Protein AF-0000000071316989 (afdb_homodimer)

Solvent-accessible surface area (backbone atoms only — not comparable to full-atom values): 32555 Å² total; per-residue (Å²): 113,68,68,63,46,53,50,48,48,50,51,45,51,47,48,37,53,49,38,49,49,47,34,52,49,37,48,47,49,34,47,51,48,44,46,59,64,66,37,62,69,55,69,73,68,57,60,56,33,80,68,72,58,24,30,78,71,42,51,44,68,66,79,40,80,39,48,39,74,62,43,72,78,40,44,31,20,31,57,44,52,50,65,44,45,54,93,88,44,76,54,31,30,42,41,33,52,19,81,39,95,63,36,21,27,29,49,40,36,34,18,72,29,72,67,30,43,53,67,50,47,79,70,45,77,49,64,77,44,96,52,70,78,42,88,75,22,40,35,33,28,30,47,42,42,46,60,60,24,40,37,33,29,22,40,91,42,50,30,44,30,36,36,32,67,85,79,61,45,76,34,58,35,74,49,65,90,58,38,32,39,87,49,66,40,22,24,16,47,100,88,46,70,44,71,34,30,11,42,34,29,27,31,30,77,83,45,43,36,41,35,32,23,24,64,92,51,74,42,10,32,29,40,30,32,43,41,86,52,90,55,41,42,82,53,64,71,49,80,51,86,49,49,34,49,65,20,51,48,52,31,30,54,45,61,25,39,36,30,28,31,78,76,50,62,47,33,35,28,37,29,34,38,37,31,70,87,77,69,49,71,44,71,80,46,82,36,53,39,68,42,92,46,65,48,68,50,15,54,33,34,33,58,83,77,45,30,34,29,31,19,25,62,25,25,44,34,28,30,37,61,37,60,87,115,69,69,64,46,53,52,49,48,51,51,46,51,49,49,37,53,50,40,52,52,50,36,54,51,37,48,50,52,36,49,54,51,46,49,61,66,69,41,63,69,57,70,73,66,60,59,58,32,80,70,71,57,25,34,80,70,42,53,45,67,67,79,39,80,40,48,38,74,63,43,72,78,38,45,31,20,33,56,46,53,50,66,44,43,52,93,90,44,76,53,30,30,40,41,35,53,19,79,38,96,64,34,19,25,30,48,39,36,35,19,71,29,71,68,29,43,53,67,49,46,80,70,45,77,48,62,77,46,97,53,69,79,41,88,75,21,41,34,32,31,29,47,42,43,46,60,59,24,40,36,34,30,20,40,91,41,51,29,43,30,37,37,31,67,83,79,60,45,76,34,59,35,74,50,65,89,58,36,32,37,87,50,66,40,22,22,16,47,100,88,46,72,44,72,34,31,11,43,34,30,26,31,31,78,84,44,41,35,41,37,31,22,23,66,92,50,74,40,11,32,29,41,29,34,43,40,86,51,91,54,41,42,81,52,64,70,49,79,51,86,49,49,32,50,65,20,51,48,51,30,30,54,45,62,26,39,35,30,28,30,80,74,49,63,47,34,36,28,37,29,34,39,37,31,70,87,77,68,48,71,45,72,78,47,82,37,54,37,67,42,91,46,63,49,68,50,16,53,33,34,34,58,84,76,45,31,36,29,31,20,26,61,25,27,45,34,28,31,37,60,38,59,89

InterPro domains:
  IPR003112 Olfactomedin-like domain [PF02191] (51-324)
  IPR003112 Olfactomedin-like domain [PS51132] (50-324)
  IPR003112 Olfactomedin-like domain [SM00284] (54-324)
  IPR050605 Olfactomedin-like domain-containing protein [PTHR23192] (3-323)

Secondary structure (DSSP, 8-state):
-HHHHHHHHHHHHHHHHHHHHHHHHHHHHHHHHHHHHHS---S----S-TTSS--EEEEEEEEEEE--TTTTS---EEEE--SSPPTT-TT-EEEEE--BTTTEE-EEEEESSHHHHHHT-S-EEEES-SSSS-TT-EESS--EEETTEEEEEBTTSSEEEEEETTTTEEEEEEPPTTB--SSSS-EEETTEEETT-SSEEEEETTEEEEEEEBTTTTTEEEEEEEE-SSS-EEEEEEEEEEEGGG-SEEEEETTEEEEEEEEETTEEEEEEEEETTT--EE----EEEE-SSS---EEEEETTTTEEEEEETTEEEEEEEEE-/-HHHHHHHHHHHHHHHHHHHHHHHHHHHHHHHHHHHHHS---S----S-TTSS--EEEEEEEEEEE--TTTTS---EEEE--SSPPTT-TT-EEEEE--BTTTEE-EEEEESSHHHHHHT-S-EEEES-SSSS-TT-EESS--EEETTEEEEEBTTSSEEEEEETTTTEEEEEEPPTTB--SSSS-EEETTEEETT-SSEEEEETTEEEEEEEBTTTTTEEEEEEEE-SSS-EEEEEEEEEEEGGG-SEEEEETTEEEEEEEEETTEEEEEEEEETTT--EE----EEEE-SSS---EEEEETTTTEEEEEETTEEEEEEEEE-

Radius of gyration: 31.85 Å; Cα contacts (8 Å, |Δi|>4): 1649; chains: 2; bounding box: 41×86×109 Å

Sequence (648 aa):
MTETMAELEKFDSLQVIAKEHENKIIKRDLERCNEELNSTSPTPTLSPGPCGFGRMVNVSGPKTYSLTEYGTSYPYGAWGRDANPAPGNENKYWLVVLTSSNVYGNFIRQYNSLSTIILGIEPTDTYISSSNPTTNTIQGSNMVMYANALYYNCYDTYSVCQFNLTTQSVSTVDLPSDTGYDDKFPFRHLDTTYSYTDMDFATDESGVYVIYATTSNFGNVVISKIETSNPPVLGQTWSTSLHKATATNTFMVCGVLFATRYLDKKTEQIFYSYDTKTNIERYDLKLNITKRQTNIEFLNYDPRDHLLYVYSDAYIVTYELVFQMTETMAELEKFDSLQVIAKEHENKIIKRDLERCNEELNSTSPTPTLSPGPCGFGRMVNVSGPKTYSLTEYGTSYPYGAWGRDANPAPGNENKYWLVVLTSSNVYGNFIRQYNSLSTIILGIEPTDTYISSSNPTTNTIQGSNMVMYANALYYNCYDTYSVCQFNLTTQSVSTVDLPSDTGYDDKFPFRHLDTTYSYTDMDFATDESGVYVIYATTSNFGNVVISKIETSNPPVLGQTWSTSLHKATATNTFMVCGVLFATRYLDKKTEQIFYSYDTKTNIERYDLKLNITKRQTNIEFLNYDPRDHLLYVYSDAYIVTYELVFQ

Nearest PDB structures (foldseek):
  7skg-assembly1_A  TM=9.067E-01  e=1.122E-22  Homo sapiens
  6ou1-assembly2_B  TM=9.051E-01  e=1.386E-22  Homo sapiens
  7sjv-assembly1_A  TM=9.031E-01  e=1.805E-22  Homo sapiens
  7sib-assembly1_A  TM=9.032E-01  e=2.230E-22  Homo sapiens
  7ske-assembly1_A  TM=9.034E-01  e=2.613E-22  Homo sapiens

Organism: Cyprinus carpio (NCBI:txid7962)

Foldseek 3Di:
DVVVVVVVVVVVVVVVVVVVVVVVVVVVVVVVVVCCVPVPCPVVQPPQFLPNLGDFDAWDDFPDKAFFPCRLLFQAAFKDAALAEDPPQRAKMKIWGANPPSFWTFKIKMDSHPVCRRHVPDIDIAGLDPDIPDFQTATFHAWHHYHQWIWHDTPPAQWIWIAHRVVSDIAIDHDPRQWDFQQPQAAAAPVDGLGGPQWHWAAEPVGIKIWHAGVVLVQFIKIWDWDVDVVIDTDDIATDPHRRNQFQDWYDYSQKIWTWHADFQFKIFTQKIAHNVVRDIGRHGGYIDGDPGRHF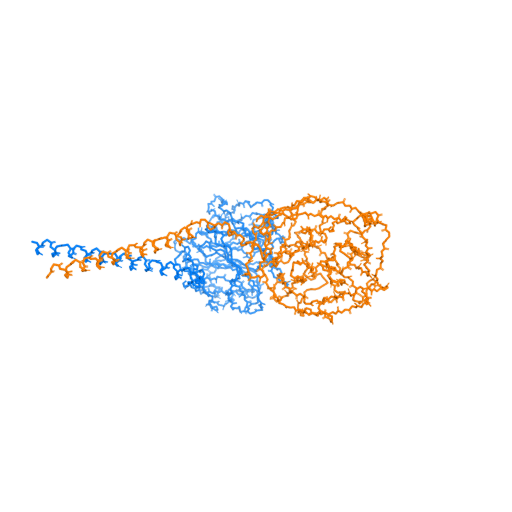RYWYARHVQQWIWTRGSSITTIIHTHHD/DVVVVVVVVVVVVVVVVVVVVVVVVVVVVVVVVVCCVPVPCPVVQPPQFLPNQGDFDAWDDFPDKAFFPCRLLFQAAFKDAALAEDPPQRAKMKIWGANPPSFWTFKIKMDSHPVCRRHVHDIDIAGLDPDIPDFQTATFHAWHHYHQWIWHDTPPAQWIWIAHRVVSDIAIDHDPRQWDFQQPQAAAAPVDGLGGPQWHWAAEPVGIKIWHAGVVLVQFIKIWDWQVDVVIDTDDIATDPHRRNQFQDWYDYSQKIWTWHADFQFKIFTQKIAHNVVRDIGRHGGYIDGDPGRHFRYWYARHVQQWIWTRGSSITTIIHTHHD

Structure (mmCIF, N/CA/C/O backbone):
data_AF-0000000071316989-model_v1
#
loop_
_entity.id
_entity.type
_entity.pdbx_description
1 polymer Olfactomedin-4-like
#
loop_
_atom_site.group_PDB
_atom_site.id
_atom_site.type_symbol
_atom_site.label_atom_id
_atom_site.label_alt_id
_atom_site.label_comp_id
_atom_site.label_asym_id
_atom_site.label_entity_id
_atom_site.label_seq_id
_atom_site.pdbx_PDB_ins_code
_atom_site.Cartn_x
_atom_site.Cartn_y
_atom_site.Cartn_z
_atom_site.occupancy
_atom_site.B_iso_or_equiv
_atom_site.auth_seq_id
_atom_site.auth_comp_id
_atom_site.auth_asym_id
_atom_site.auth_atom_id
_atom_site.pdbx_PDB_model_num
ATOM 1 N N . MET A 1 1 ? -7.695 41.5 -75.375 1 32.16 1 MET A N 1
ATOM 2 C CA . MET A 1 1 ? -7.25 40.156 -75.062 1 32.16 1 MET A CA 1
ATOM 3 C C . MET A 1 1 ? -6.137 40.188 -74 1 32.16 1 MET A C 1
ATOM 5 O O . MET A 1 1 ? -6.07 39.312 -73.125 1 32.16 1 MET A O 1
ATOM 9 N N . THR A 1 2 ? -5.293 41.281 -74.062 1 44.53 2 THR A N 1
ATOM 10 C CA . THR A 1 2 ? -4.117 41.375 -73.25 1 44.53 2 THR A CA 1
ATOM 11 C C . THR A 1 2 ? -4.512 41.812 -71.812 1 44.53 2 THR A C 1
ATOM 13 O O . THR A 1 2 ? -3.922 41.344 -70.812 1 44.53 2 THR A O 1
ATOM 16 N N . GLU A 1 3 ? -5.531 42.625 -71.688 1 46.16 3 GLU A N 1
ATOM 17 C CA . GLU A 1 3 ? -5.91 43.156 -70.375 1 46.16 3 GLU A CA 1
ATOM 18 C C . GLU A 1 3 ? -6.633 42.094 -69.562 1 46.16 3 GLU A C 1
ATOM 20 O O . GLU A 1 3 ? -6.445 42.031 -68.312 1 46.16 3 GLU A O 1
ATOM 25 N N . THR A 1 4 ? -7.387 41.25 -70.312 1 45.66 4 THR A N 1
ATOM 26 C CA . THR A 1 4 ? -8.125 40.188 -69.625 1 45.66 4 THR A CA 1
ATOM 27 C C . THR A 1 4 ? -7.184 39.094 -69.188 1 45.66 4 THR A C 1
ATOM 29 O O . THR A 1 4 ? -7.422 38.438 -68.125 1 45.66 4 THR A O 1
ATOM 32 N N . MET A 1 5 ? -6.062 39.031 -69.875 1 39.81 5 MET A N 1
ATOM 33 C CA . MET A 1 5 ? -5.102 38 -69.5 1 39.81 5 MET A CA 1
ATOM 34 C C . MET A 1 5 ? -4.32 38.375 -68.25 1 39.81 5 MET A C 1
ATOM 36 O O . MET A 1 5 ? -4.035 37.531 -67.438 1 39.81 5 MET A O 1
ATOM 40 N N . ALA A 1 6 ? -4.035 39.656 -68.188 1 49.09 6 ALA A N 1
ATOM 41 C CA . ALA A 1 6 ? -3.256 40.125 -67.062 1 49.09 6 ALA A CA 1
ATOM 42 C C . ALA A 1 6 ? -4.059 40 -65.75 1 49.09 6 ALA A C 1
ATOM 44 O O . ALA A 1 6 ? -3.506 39.656 -64.688 1 49.09 6 ALA A O 1
ATOM 45 N N . GLU A 1 7 ? -5.316 40.125 -65.875 1 44.25 7 GLU A N 1
ATOM 46 C CA . GLU A 1 7 ? -6.168 40.062 -64.75 1 44.25 7 GLU A CA 1
ATOM 47 C C . GLU A 1 7 ? -6.355 38.625 -64.25 1 44.25 7 GLU A C 1
ATOM 49 O O . GLU A 1 7 ? -6.402 38.344 -63.062 1 44.25 7 GLU A O 1
ATOM 54 N N . LEU A 1 8 ? -6.281 37.719 -65.25 1 46.97 8 LEU A N 1
ATOM 55 C CA . LEU A 1 8 ? -6.441 36.281 -64.938 1 46.97 8 LEU A CA 1
ATOM 56 C C . LEU A 1 8 ? -5.156 35.719 -64.312 1 46.97 8 LEU A C 1
ATOM 58 O O . LEU A 1 8 ? -5.207 34.938 -63.375 1 46.97 8 LEU A O 1
ATOM 62 N N . GLU A 1 9 ? -4.105 36.281 -64.812 1 48.28 9 GLU A N 1
ATOM 63 C CA . GLU A 1 9 ? -2.826 35.875 -64.25 1 48.28 9 GLU A CA 1
ATOM 64 C C . GLU A 1 9 ? -2.662 36.375 -62.844 1 48.28 9 GLU A C 1
ATOM 66 O O . GLU A 1 9 ? -2.152 35.656 -61.969 1 48.28 9 GLU A O 1
ATOM 71 N N . LYS A 1 10 ? -3.176 37.562 -62.656 1 50.41 10 LYS A N 1
ATOM 72 C CA . LYS A 1 10 ? -3.088 38.125 -61.312 1 50.41 10 LYS A CA 1
ATOM 73 C C . LYS A 1 10 ? -4 37.375 -60.344 1 50.41 10 LYS A C 1
ATOM 75 O O . LYS A 1 10 ? -3.623 37.125 -59.219 1 50.41 10 LYS A O 1
ATOM 80 N N . PHE A 1 11 ? -5.148 36.969 -60.969 1 50 11 PHE A N 1
ATOM 81 C CA . PHE A 1 11 ? -6.098 36.25 -60.125 1 50 11 PHE A CA 1
ATOM 82 C C . PHE A 1 11 ? -5.59 34.844 -59.781 1 50 11 PHE A C 1
ATOM 84 O O . PHE A 1 11 ? -5.688 34.406 -58.625 1 50 11 PHE A O 1
ATOM 91 N N . ASP A 1 12 ? -4.895 34.375 -60.75 1 49.62 12 ASP A N 1
ATOM 92 C CA . ASP A 1 12 ? -4.371 33.031 -60.531 1 49.62 12 ASP A CA 1
ATOM 93 C C . ASP A 1 12 ? -3.154 33.062 -59.625 1 49.62 12 ASP A C 1
ATOM 95 O O . ASP A 1 12 ? -3.008 32.188 -58.75 1 49.62 12 ASP A O 1
ATOM 99 N N . SER A 1 13 ? -2.373 34.031 -59.875 1 55.34 13 SER A N 1
ATOM 100 C CA . SER A 1 13 ? -1.215 34.156 -59 1 55.34 13 SER A CA 1
ATOM 101 C C . SER A 1 13 ? -1.639 34.438 -57.562 1 55.34 13 SER A C 1
ATOM 103 O O . SER A 1 13 ? -1.05 33.906 -56.594 1 55.34 13 SER A O 1
ATOM 105 N N . LEU A 1 14 ? -2.754 35.094 -57.438 1 55.84 14 LEU A N 1
ATOM 106 C CA . LEU A 1 14 ? -3.252 35.406 -56.125 1 55.84 14 LEU A CA 1
ATOM 107 C C . LEU A 1 14 ? -3.861 34.188 -55.438 1 55.84 14 LEU A C 1
ATOM 109 O O . LEU A 1 14 ? -3.699 34 -54.25 1 55.84 14 LEU A O 1
ATOM 113 N N . GLN A 1 15 ? -4.398 33.375 -56.344 1 57.72 15 GLN A N 1
ATOM 114 C CA . GLN A 1 15 ? -4.977 32.156 -55.75 1 57.72 15 GLN A CA 1
ATOM 115 C C . GLN A 1 15 ? -3.887 31.188 -55.344 1 57.72 15 GLN A C 1
ATOM 117 O O . GLN A 1 15 ? -4 30.531 -54.312 1 57.72 15 GLN A O 1
ATOM 122 N N . VAL A 1 16 ? -2.889 31.125 -56.156 1 60.06 16 VAL A N 1
ATOM 123 C CA . VAL A 1 16 ? -1.762 30.266 -55.812 1 60.06 16 VAL A CA 1
ATOM 124 C C . VAL A 1 16 ? -1.106 30.781 -54.531 1 60.06 16 VAL A C 1
ATOM 126 O O . VAL A 1 16 ? -0.785 29.984 -53.625 1 60.06 16 VAL A O 1
ATOM 129 N N . ILE A 1 17 ? -0.903 32.094 -54.5 1 57.59 17 ILE A N 1
ATOM 130 C CA . ILE A 1 17 ? -0.285 32.688 -53.312 1 57.59 17 ILE A CA 1
ATOM 131 C C . ILE A 1 17 ? -1.188 32.469 -52.094 1 57.59 17 ILE A C 1
ATOM 133 O O . ILE A 1 17 ? -0.71 32.094 -51 1 57.59 17 ILE A O 1
ATOM 137 N N . ALA A 1 18 ? -2.463 32.531 -52.281 1 63.09 18 ALA A N 1
ATOM 138 C CA . ALA A 1 18 ? -3.385 32.312 -51.188 1 63.09 18 ALA A CA 1
ATOM 139 C C . ALA A 1 18 ? -3.377 30.859 -50.75 1 63.09 18 ALA A C 1
ATOM 141 O O . ALA A 1 18 ? -3.389 30.547 -49.562 1 63.09 18 ALA A O 1
ATOM 142 N N . LYS A 1 19 ? -3.24 29.953 -51.719 1 62.59 19 LYS A N 1
ATOM 143 C CA . LYS A 1 19 ? -3.225 28.531 -51.406 1 62.59 19 LYS A CA 1
ATOM 144 C C . LYS A 1 19 ? -1.879 28.125 -50.812 1 62.59 19 LYS A C 1
ATOM 146 O O . LYS A 1 19 ? -1.817 27.266 -49.906 1 62.59 19 LYS A O 1
ATOM 151 N N . GLU A 1 20 ? -0.876 28.734 -51.344 1 65 20 GLU A N 1
ATOM 152 C CA . GLU A 1 20 ? 0.423 28.531 -50.688 1 65 20 GLU A CA 1
ATOM 153 C C . GLU A 1 20 ? 0.423 29.047 -49.25 1 65 20 GLU A C 1
ATOM 155 O O . GLU A 1 20 ? 1.002 28.406 -48.375 1 65 20 GLU A O 1
ATOM 160 N N . HIS A 1 21 ? -0.263 30.125 -49.031 1 64.81 21 HIS A N 1
ATOM 161 C CA . HIS A 1 21 ? -0.383 30.641 -47.656 1 64.81 21 HIS A CA 1
ATOM 162 C C . HIS A 1 21 ? -1.216 29.703 -46.812 1 64.81 21 HIS A C 1
ATOM 164 O O . HIS A 1 21 ? -0.865 29.438 -45.656 1 64.81 21 HIS A O 1
ATOM 170 N N . GLU A 1 22 ? -2.281 29.219 -47.438 1 66.25 22 GLU A N 1
ATOM 171 C CA . GLU A 1 22 ? -3.078 28.219 -46.719 1 66.25 22 GLU A CA 1
ATOM 172 C C . GLU A 1 22 ? -2.262 26.969 -46.406 1 66.25 22 GLU A C 1
ATOM 174 O O . GLU A 1 22 ? -2.344 26.422 -45.312 1 66.25 22 GLU A O 1
ATOM 179 N N . ASN A 1 23 ? -1.574 26.5 -47.375 1 63.78 23 ASN A N 1
ATOM 180 C CA . ASN A 1 23 ? -0.714 25.344 -47.156 1 63.78 23 ASN A CA 1
ATOM 181 C C . ASN A 1 23 ? 0.331 25.594 -46.094 1 63.78 23 ASN A C 1
ATOM 183 O O . ASN A 1 23 ? 0.633 24.703 -45.281 1 63.78 23 ASN A O 1
ATOM 187 N N . LYS A 1 24 ? 0.972 26.703 -46.156 1 65.12 24 LYS A N 1
ATOM 188 C CA . LYS A 1 24 ? 1.943 27.016 -45.125 1 65.12 24 LYS A CA 1
ATOM 189 C C . LYS A 1 24 ? 1.283 27.031 -43.75 1 65.12 24 LYS A C 1
ATOM 191 O O . LYS A 1 24 ? 1.865 26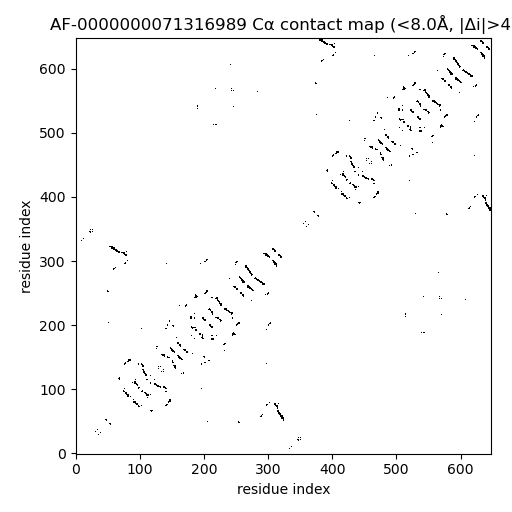.562 -42.75 1 65.12 24 LYS A O 1
ATOM 196 N N . ILE A 1 25 ? -0.005 27.547 -43.688 1 65.75 25 ILE A N 1
ATOM 197 C CA . ILE A 1 25 ? -0.715 27.547 -42.438 1 65.75 25 ILE A CA 1
ATOM 198 C C . ILE A 1 25 ? -1.047 26.125 -42 1 65.75 25 ILE A C 1
ATOM 200 O O . ILE A 1 25 ? -0.832 25.734 -40.844 1 65.75 25 ILE A O 1
ATOM 204 N N . ILE A 1 26 ? -1.51 25.375 -43 1 65.62 26 ILE A N 1
ATOM 205 C CA . ILE A 1 26 ? -1.88 24.016 -42.656 1 65.62 26 ILE A CA 1
ATOM 206 C C . ILE A 1 26 ? -0.624 23.203 -42.312 1 65.62 26 ILE A C 1
ATOM 208 O O . ILE A 1 26 ? -0.621 22.391 -41.406 1 65.62 26 ILE A O 1
ATOM 212 N N . LYS A 1 27 ? 0.429 23.359 -43 1 68.38 27 LYS A N 1
ATOM 213 C CA . LYS A 1 27 ? 1.679 22.688 -42.656 1 68.38 27 LYS A CA 1
ATOM 214 C C . LYS A 1 27 ? 2.193 23.109 -41.281 1 68.38 27 LYS A C 1
ATOM 216 O O . LYS A 1 27 ? 2.709 22.297 -40.531 1 68.38 27 LYS A O 1
ATOM 221 N N . ARG A 1 28 ? 2.154 24.359 -41 1 65.44 28 ARG A N 1
ATOM 222 C CA . ARG A 1 28 ? 2.512 24.797 -39.656 1 65.44 28 ARG A CA 1
ATOM 223 C C . ARG A 1 28 ? 1.589 24.172 -38.625 1 65.44 28 ARG A C 1
ATOM 225 O O . ARG A 1 28 ? 2.043 23.75 -37.562 1 65.44 28 ARG A O 1
ATOM 232 N N . ASP A 1 29 ? 0.335 24.188 -38.938 1 65.31 29 ASP A N 1
ATOM 233 C CA . ASP A 1 29 ? -0.595 23.531 -38.031 1 65.31 29 ASP A CA 1
ATOM 234 C C . ASP A 1 29 ? -0.314 22.047 -37.938 1 65.31 29 ASP A C 1
ATOM 236 O O . ASP A 1 29 ? -0.426 21.453 -36.844 1 65.31 29 ASP A O 1
ATOM 240 N N . LEU A 1 30 ? -0.037 21.469 -39 1 63.06 30 LEU A N 1
ATOM 241 C CA . LEU A 1 30 ? 0.366 20.062 -38.969 1 63.06 30 LEU A CA 1
ATOM 242 C C . LEU A 1 30 ? 1.695 19.891 -38.25 1 63.06 30 LEU A C 1
ATOM 244 O O . LEU A 1 30 ? 1.868 18.953 -37.469 1 63.06 30 LEU A O 1
ATOM 248 N N . GLU A 1 31 ? 2.756 20.641 -38.562 1 63.62 31 GLU A N 1
ATOM 249 C CA . GLU A 1 31 ? 3.988 20.594 -37.781 1 63.62 31 GLU A CA 1
ATOM 250 C C . GLU A 1 31 ? 3.715 20.828 -36.312 1 63.62 31 GLU A C 1
ATOM 252 O O . GLU A 1 31 ? 4.281 20.156 -35.438 1 63.62 31 GLU A O 1
ATOM 257 N N . ARG A 1 32 ? 2.924 21.859 -36.062 1 58.97 32 ARG A N 1
ATOM 258 C CA . ARG A 1 32 ? 2.531 22.047 -34.656 1 58.97 32 ARG A CA 1
ATOM 259 C C . ARG A 1 32 ? 1.791 20.828 -34.125 1 58.97 32 ARG A C 1
ATOM 261 O O . ARG A 1 32 ? 2.023 20.406 -33 1 58.97 32 ARG A O 1
ATOM 268 N N . CYS A 1 33 ? 0.896 20.328 -34.844 1 56.12 33 CYS A N 1
ATOM 269 C CA . CYS A 1 33 ? 0.221 19.094 -34.469 1 56.12 33 CYS A CA 1
ATOM 270 C C . CYS A 1 33 ? 1.212 17.938 -34.375 1 56.12 33 CYS A C 1
ATOM 272 O O . CYS A 1 33 ? 1.169 17.156 -33.406 1 56.12 33 CYS A O 1
ATOM 274 N N . ASN A 1 34 ? 2.082 17.672 -35.344 1 55.44 34 ASN A N 1
ATOM 275 C CA . ASN A 1 34 ? 3.117 16.656 -35.281 1 55.44 34 ASN A CA 1
ATOM 276 C C . ASN A 1 34 ? 4.094 16.938 -34.125 1 55.44 34 ASN A C 1
ATOM 278 O O . ASN A 1 34 ? 4.574 16 -33.469 1 55.44 34 ASN A O 1
ATOM 282 N N . GLU A 1 35 ? 4.82 18.094 -34.094 1 50.41 35 GLU A N 1
ATOM 283 C CA . GLU A 1 35 ? 5.617 18.422 -32.938 1 50.41 35 GLU A CA 1
ATOM 284 C C . GLU A 1 35 ? 4.832 18.172 -31.641 1 50.41 35 GLU A C 1
ATOM 286 O O . GLU A 1 35 ? 5.402 17.719 -30.641 1 50.41 35 GLU A O 1
ATOM 291 N N . GLU A 1 36 ? 3.697 18.594 -31.625 1 46.84 36 GLU A N 1
ATOM 292 C CA . GLU A 1 36 ? 2.867 18.25 -30.469 1 46.84 36 GLU A CA 1
ATOM 293 C C . GLU A 1 36 ? 2.717 16.734 -30.344 1 46.84 36 GLU A C 1
ATOM 295 O O . GLU A 1 36 ? 2.678 16.203 -29.219 1 46.84 36 GLU A O 1
ATOM 300 N N . LEU A 1 37 ? 2.402 16.016 -31.328 1 43.56 37 LEU A N 1
ATOM 301 C CA . LEU A 1 37 ? 2.355 14.555 -31.328 1 43.56 37 LEU A CA 1
ATOM 302 C C . LEU A 1 37 ? 3.729 13.969 -31.016 1 43.56 37 LEU A C 1
ATOM 304 O O . LEU A 1 37 ? 3.832 12.938 -30.344 1 43.56 37 LEU A O 1
ATOM 308 N N . ASN A 1 38 ? 4.844 14.055 -31.719 1 41.06 38 ASN A N 1
ATOM 309 C CA . ASN A 1 38 ? 6.211 13.609 -31.484 1 41.06 38 ASN A CA 1
ATOM 310 C C . ASN A 1 38 ? 6.859 14.391 -30.344 1 41.06 38 ASN A C 1
ATOM 312 O O . ASN A 1 38 ? 8.008 14.125 -29.969 1 41.06 38 ASN A O 1
ATOM 316 N N . SER A 1 39 ? 6.668 15.656 -30.25 1 33.81 39 SER A N 1
ATOM 317 C CA . SER A 1 39 ? 7.172 16.234 -29.016 1 33.81 39 SER A CA 1
ATOM 318 C C . SER A 1 39 ? 6.949 15.305 -27.828 1 33.81 39 SER A C 1
ATOM 320 O O . SER A 1 39 ? 5.902 14.656 -27.734 1 33.81 39 SER A O 1
ATOM 322 N N . THR A 1 40 ? 8.102 14.547 -27.547 1 33.28 40 THR A N 1
ATOM 323 C CA . THR A 1 40 ? 8.289 13.891 -26.25 1 33.28 40 THR A CA 1
ATOM 324 C C . THR A 1 40 ? 7.297 14.438 -25.219 1 33.28 40 THR A C 1
ATOM 326 O O . THR A 1 40 ? 7.191 15.648 -25.031 1 33.28 40 THR A O 1
ATOM 329 N N . SER A 1 41 ? 6.172 13.711 -25.234 1 32.47 41 SER A N 1
ATOM 330 C CA . SER A 1 41 ? 5.203 14.32 -24.328 1 32.47 41 SER A CA 1
ATOM 331 C C . SER A 1 41 ? 5.891 15.164 -23.266 1 32.47 41 SER A C 1
ATOM 333 O O . SER A 1 41 ? 6.766 14.672 -22.547 1 32.47 41 SER A O 1
ATOM 335 N N . PRO A 1 42 ? 6.273 16.422 -23.625 1 31.5 42 PRO A N 1
ATOM 336 C CA . PRO A 1 42 ? 6.902 17 -22.422 1 31.5 42 PRO A CA 1
ATOM 337 C C . PRO A 1 42 ? 6.422 16.344 -21.125 1 31.5 42 PRO A C 1
ATOM 339 O O . PRO A 1 42 ? 5.363 15.719 -21.109 1 31.5 42 PRO A O 1
ATOM 342 N N . THR A 1 43 ? 7.414 15.961 -20.281 1 32.47 43 THR A N 1
ATOM 343 C CA . THR A 1 43 ? 6.883 15.719 -18.938 1 32.47 43 THR A CA 1
ATOM 344 C C . THR A 1 43 ? 5.516 16.375 -18.781 1 32.47 43 THR A C 1
ATOM 346 O O . THR A 1 43 ? 5.344 17.547 -19.094 1 32.47 43 THR A O 1
ATOM 349 N N . PRO A 1 44 ? 4.383 15.578 -19.109 1 33.72 44 PRO A N 1
ATOM 350 C CA . PRO A 1 44 ? 3.158 16.359 -18.922 1 33.72 44 PRO A CA 1
ATOM 351 C C . PRO A 1 44 ? 3.41 17.688 -18.219 1 33.72 44 PRO A C 1
ATOM 353 O O . PRO A 1 44 ? 4.035 17.719 -17.156 1 33.72 44 PRO A O 1
ATOM 356 N N . THR A 1 45 ? 3.939 18.578 -19 1 33.97 45 THR A N 1
ATOM 357 C CA . THR A 1 45 ? 3.881 19.875 -18.344 1 33.97 45 THR A CA 1
ATOM 358 C C . THR A 1 45 ? 2.674 19.953 -17.406 1 33.97 45 THR A C 1
ATOM 360 O O . THR A 1 45 ? 1.538 19.75 -17.844 1 33.97 45 THR A O 1
ATOM 363 N N . LEU A 1 46 ? 2.881 19.438 -16.266 1 36.72 46 LEU A N 1
ATOM 364 C CA . LEU A 1 46 ? 1.898 19.688 -15.219 1 36.72 46 LEU A CA 1
ATOM 365 C C . LEU A 1 46 ? 1.152 21 -15.484 1 36.72 46 LEU A C 1
ATOM 367 O O . LEU A 1 46 ? 1.77 22.016 -15.781 1 36.72 46 LEU A O 1
ATOM 371 N N . SER A 1 47 ? 0.05 20.984 -16.359 1 40.16 47 SER A N 1
ATOM 372 C CA . SER A 1 47 ? -0.787 22.188 -16.359 1 40.16 47 SER A CA 1
ATOM 373 C C . SER A 1 47 ? -0.428 23.109 -15.188 1 40.16 47 SER A C 1
ATOM 375 O O . SER A 1 47 ? 0.042 22.641 -14.148 1 40.16 47 SER A O 1
ATOM 377 N N . PRO A 1 48 ? -0.098 24.359 -15.547 1 44.16 48 PRO A N 1
ATOM 378 C CA . PRO A 1 48 ? 0.069 25.203 -14.367 1 44.16 48 PRO A CA 1
ATOM 379 C C . PRO A 1 48 ? -0.829 24.781 -13.203 1 44.16 48 PRO A C 1
ATOM 381 O O . PRO A 1 48 ? -1.907 24.234 -13.422 1 44.16 48 PRO A O 1
ATOM 384 N N . GLY A 1 49 ? -0.276 24.266 -12.336 1 49.78 49 GLY A N 1
ATOM 385 C CA . GLY A 1 49 ? -1.069 23.938 -11.164 1 49.78 49 GLY A CA 1
ATOM 386 C C . GLY A 1 49 ? -2.25 24.875 -10.953 1 49.78 49 GLY A C 1
ATOM 387 O O . GLY A 1 49 ? -2.324 25.938 -11.57 1 49.78 49 GLY A O 1
ATOM 388 N N . PRO A 1 50 ? -3.342 24.438 -10.492 1 56.28 50 PRO A N 1
ATOM 389 C CA . PRO A 1 50 ? -4.602 25.156 -10.289 1 56.28 50 PRO A CA 1
ATOM 390 C C . PRO A 1 50 ? -4.398 26.594 -9.789 1 56.28 50 PRO A C 1
ATOM 392 O O . PRO A 1 50 ? -5.246 27.453 -10.023 1 56.28 50 PRO A O 1
ATOM 395 N N . CYS A 1 51 ? -3.24 26.922 -9.203 1 73.94 51 CYS A N 1
ATOM 396 C CA . CYS A 1 51 ? -3.146 28.234 -8.57 1 73.94 51 CYS A CA 1
ATOM 397 C C . CYS A 1 51 ? -2.055 29.078 -9.227 1 73.94 51 CYS A C 1
ATOM 399 O O . CYS A 1 51 ? -1.666 30.125 -8.688 1 73.94 51 CYS A O 1
ATOM 401 N N . GLY A 1 52 ? -1.676 28.828 -10.43 1 73.56 52 GLY A N 1
ATOM 402 C CA . GLY A 1 52 ? -0.819 29.703 -11.211 1 73.56 52 GLY A CA 1
ATOM 403 C C . GLY A 1 52 ? 0.646 29.609 -10.828 1 73.56 52 GLY A C 1
ATOM 404 O O . GLY A 1 52 ? 1.479 30.359 -11.336 1 73.56 52 GLY A O 1
ATOM 405 N N . PHE A 1 53 ? 1.006 28.828 -9.891 1 80.62 53 PHE A N 1
ATOM 406 C CA . PHE A 1 53 ? 2.395 28.734 -9.461 1 80.62 53 PHE A CA 1
ATOM 407 C C . PHE A 1 53 ? 3.184 27.812 -10.375 1 80.62 53 PHE A C 1
ATOM 409 O O . PHE A 1 53 ? 4.414 27.812 -10.352 1 80.62 53 PHE A O 1
ATOM 416 N N . GLY A 1 54 ? 2.473 27.062 -11.164 1 82.94 54 GLY A N 1
ATOM 417 C CA . GLY A 1 54 ? 3.15 26.031 -11.93 1 82.94 54 GLY A CA 1
ATOM 418 C C . GLY A 1 54 ? 3.277 24.719 -11.18 1 82.94 54 GLY A C 1
ATOM 419 O O . GLY A 1 54 ? 2.447 24.406 -10.32 1 82.94 54 GLY A O 1
ATOM 420 N N . ARG A 1 55 ? 4.238 23.953 -11.633 1 86.5 55 ARG A N 1
ATOM 421 C CA . ARG A 1 55 ? 4.457 22.641 -11.039 1 86.5 55 ARG A CA 1
ATOM 422 C C . ARG A 1 55 ? 5.52 22.703 -9.945 1 86.5 55 ARG A C 1
ATOM 424 O O . ARG A 1 55 ? 6.535 23.391 -10.102 1 86.5 55 ARG A O 1
ATOM 431 N N . MET A 1 56 ? 5.195 22.047 -8.875 1 91.12 56 MET A N 1
ATOM 432 C CA . MET A 1 56 ? 6.219 21.906 -7.84 1 91.12 56 MET A CA 1
ATOM 433 C C . MET A 1 56 ? 7.41 21.109 -8.359 1 91.12 56 MET A C 1
ATOM 435 O O . MET A 1 56 ? 7.25 19.984 -8.828 1 91.12 56 MET A O 1
ATOM 439 N N . VAL A 1 57 ? 8.617 21.641 -8.266 1 91.38 57 VAL A N 1
ATOM 440 C CA . VAL A 1 57 ? 9.742 20.969 -8.906 1 91.38 57 VAL A CA 1
ATOM 441 C C . VAL A 1 57 ? 10.812 20.641 -7.867 1 91.38 57 VAL A C 1
ATOM 443 O O . VAL A 1 57 ? 11.703 19.844 -8.117 1 91.38 57 VAL A O 1
ATOM 446 N N . ASN A 1 58 ? 10.664 21.359 -6.727 1 94 58 ASN A N 1
ATOM 447 C CA . ASN A 1 58 ? 11.711 21.125 -5.73 1 94 58 ASN A CA 1
ATOM 448 C C . ASN A 1 58 ? 11.273 21.594 -4.344 1 94 58 ASN A C 1
ATOM 450 O O . ASN A 1 58 ? 10.297 22.328 -4.211 1 94 58 ASN A O 1
ATOM 454 N N . VAL A 1 59 ? 11.938 21.094 -3.404 1 97.12 59 VAL A N 1
ATOM 455 C CA . VAL A 1 59 ? 11.828 21.547 -2.02 1 97.12 59 VAL A CA 1
ATOM 456 C C . VAL A 1 59 ? 13.188 22.016 -1.517 1 97.12 59 VAL A C 1
ATOM 458 O O . VAL A 1 59 ? 14.156 21.25 -1.525 1 97.12 59 VAL A O 1
ATOM 461 N N . SER A 1 60 ? 13.258 23.25 -1.135 1 95.81 60 SER A N 1
ATOM 462 C CA . SER A 1 60 ? 14.523 23.812 -0.679 1 95.81 60 SER A CA 1
ATOM 463 C C . SER A 1 60 ? 14.492 24.109 0.818 1 95.81 60 SER A C 1
ATOM 465 O O . SER A 1 60 ? 13.461 24.516 1.354 1 95.81 60 SER A O 1
ATOM 467 N N . GLY A 1 61 ? 15.75 23.969 1.429 1 93.81 61 GLY A N 1
ATOM 468 C CA . GLY A 1 61 ? 15.82 24.281 2.846 1 93.81 61 GLY A CA 1
ATOM 469 C C . GLY A 1 61 ? 16.688 23.328 3.629 1 93.81 61 GLY A C 1
ATOM 470 O O . GLY A 1 61 ? 17.422 22.516 3.041 1 93.81 61 GLY A O 1
ATOM 471 N N . PRO A 1 62 ? 16.5 23.484 5.027 1 96.56 62 PRO A N 1
ATOM 472 C CA . PRO A 1 62 ? 15.461 24.188 5.789 1 96.56 62 PRO A CA 1
ATOM 473 C C . PRO A 1 62 ? 15.695 25.688 5.863 1 96.56 62 PRO A C 1
ATOM 475 O O . PRO A 1 62 ? 16.844 26.141 5.855 1 96.56 62 PRO A O 1
ATOM 478 N N . LYS A 1 63 ? 14.602 26.469 5.91 1 96.81 63 LYS A N 1
ATOM 479 C CA . LYS A 1 63 ? 14.633 27.906 6.137 1 96.81 63 LYS A CA 1
ATOM 480 C C . LYS A 1 63 ? 14.633 28.234 7.625 1 96.81 63 LYS A C 1
ATOM 482 O O . LYS A 1 63 ? 15.195 29.25 8.047 1 96.81 63 LYS A O 1
ATOM 487 N N . THR A 1 64 ? 13.922 27.469 8.367 1 97.19 64 THR A N 1
ATOM 488 C CA . THR A 1 64 ? 13.898 27.5 9.82 1 97.19 64 THR A CA 1
ATOM 489 C C . THR A 1 64 ? 14.242 26.141 10.406 1 97.19 64 THR A C 1
ATOM 491 O O . THR A 1 64 ? 13.828 25.109 9.883 1 97.19 64 THR A O 1
ATOM 494 N N . TYR A 1 65 ? 15.031 26.141 11.43 1 97.94 65 TYR A N 1
ATOM 495 C CA . TYR A 1 65 ? 15.414 24.938 12.18 1 97.94 65 TYR A CA 1
ATOM 496 C C . TYR A 1 65 ? 15.734 25.281 13.625 1 97.94 65 TYR A C 1
ATOM 498 O O . TYR A 1 65 ? 16.812 25.812 13.922 1 97.94 65 TYR A O 1
ATOM 506 N N . SER A 1 66 ? 14.742 24.953 14.508 1 98.31 66 SER A N 1
ATOM 507 C CA . SER A 1 66 ? 14.938 25.406 15.883 1 98.31 66 SER A CA 1
ATOM 508 C C . SER A 1 66 ? 14.156 24.531 16.859 1 98.31 66 SER A C 1
ATOM 510 O O . SER A 1 66 ? 13.109 23.984 16.516 1 98.31 66 SER A O 1
ATOM 512 N N . LEU A 1 67 ? 14.672 24.438 18 1 97.94 67 LEU A N 1
ATOM 513 C CA . LEU A 1 67 ? 13.875 23.984 19.141 1 97.94 67 LEU A CA 1
ATOM 514 C C . LEU A 1 67 ? 12.992 25.109 19.672 1 97.94 67 LEU A C 1
ATOM 516 O O . LEU A 1 67 ? 13.203 26.266 19.344 1 97.94 67 LEU A O 1
ATOM 520 N N . THR A 1 68 ? 12.055 24.75 20.375 1 96.56 68 THR A N 1
ATOM 521 C CA . THR A 1 68 ? 11.219 25.703 21.078 1 96.56 68 THR A CA 1
ATOM 522 C C . THR A 1 68 ? 11.547 25.719 22.562 1 96.56 68 THR A C 1
ATOM 524 O O . THR A 1 68 ? 12.578 25.188 22.984 1 96.56 68 THR A O 1
ATOM 527 N N . GLU A 1 69 ? 10.734 26.453 23.312 1 96.12 69 GLU A N 1
ATOM 528 C CA . GLU A 1 69 ? 10.961 26.562 24.75 1 96.12 69 GLU A CA 1
ATOM 529 C C . GLU A 1 69 ? 10.883 25.188 25.422 1 96.12 69 GLU A C 1
ATOM 531 O O . GLU A 1 69 ? 11.383 25 26.531 1 96.12 69 GLU A O 1
ATOM 536 N N . TYR A 1 70 ? 10.359 24.203 24.719 1 97.31 70 TYR A N 1
ATOM 537 C CA . TYR A 1 70 ? 10.164 22.875 25.297 1 97.31 70 TYR A CA 1
ATOM 538 C C . TYR A 1 70 ? 11.398 22 25.094 1 97.31 70 TYR A C 1
ATOM 540 O O . TYR A 1 70 ? 11.461 20.875 25.594 1 97.31 70 TYR A O 1
ATOM 548 N N . GLY A 1 71 ? 12.352 22.516 24.406 1 97.19 71 GLY A N 1
ATOM 549 C CA . GLY A 1 71 ? 13.492 21.672 24.094 1 97.19 71 GLY A CA 1
ATOM 550 C C . GLY A 1 71 ? 13.102 20.391 23.391 1 97.19 71 GLY A C 1
ATOM 551 O O . GLY A 1 71 ? 12.344 20.406 22.422 1 97.19 71 GLY A O 1
ATOM 552 N N . THR A 1 72 ? 13.625 19.297 23.875 1 97.62 72 THR A N 1
ATOM 553 C CA . THR A 1 72 ? 13.367 18 23.234 1 97.62 72 THR A CA 1
ATOM 554 C C . THR A 1 72 ? 12.352 17.203 24.031 1 97.62 72 THR A C 1
ATOM 556 O O . THR A 1 72 ? 12.219 15.984 23.828 1 97.62 72 THR A O 1
ATOM 559 N N . SER A 1 73 ? 11.641 17.797 24.922 1 97.56 73 SER A N 1
ATOM 560 C CA . SER A 1 73 ? 10.742 17.109 25.859 1 97.56 73 SER A CA 1
ATOM 561 C C . SER A 1 73 ? 9.555 16.484 25.125 1 97.56 73 SER A C 1
ATOM 563 O O . SER A 1 73 ? 9.008 15.477 25.562 1 97.56 73 SER A O 1
ATOM 565 N N . TYR A 1 74 ? 9.141 17.109 24.062 1 98.19 74 TYR A N 1
ATOM 566 C CA . TYR A 1 74 ? 7.965 16.656 23.328 1 98.19 74 TYR A CA 1
ATOM 567 C C 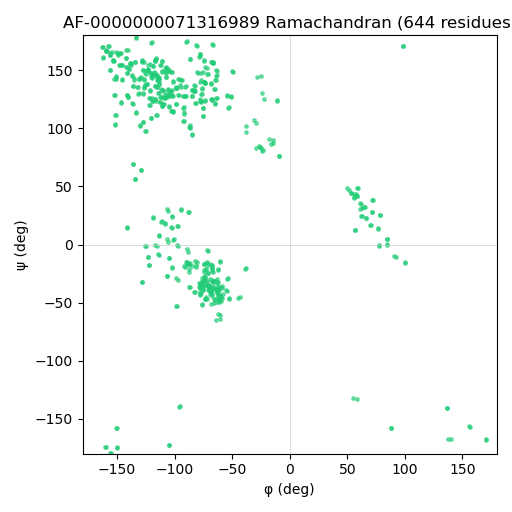. TYR A 1 74 ? 8.289 16.438 21.859 1 98.19 74 TYR A C 1
ATOM 569 O O . TYR A 1 74 ? 8.203 17.359 21.047 1 98.19 74 TYR A O 1
ATOM 577 N N . PRO A 1 75 ? 8.547 15.211 21.516 1 98.12 75 PRO A N 1
ATOM 578 C CA . PRO A 1 75 ? 8.961 14.906 20.141 1 98.12 75 PRO A CA 1
ATOM 579 C C . PRO A 1 75 ? 7.801 14.969 19.156 1 98.12 75 PRO A C 1
ATOM 581 O O . PRO A 1 75 ? 8.023 15.055 17.938 1 98.12 75 PRO A O 1
ATOM 584 N N . TYR A 1 76 ? 6.547 14.945 19.656 1 98.44 76 TYR A N 1
ATOM 585 C CA . TYR A 1 76 ? 5.367 14.953 18.797 1 98.44 76 TYR A CA 1
ATOM 586 C C . TYR A 1 76 ? 4.578 16.25 18.969 1 98.44 76 TYR A C 1
ATOM 588 O O . TYR A 1 76 ? 4.418 16.734 20.094 1 98.44 76 TYR A O 1
ATOM 596 N N . GLY A 1 77 ? 4.133 16.766 17.875 1 98.38 77 GLY A N 1
ATOM 597 C CA . GLY A 1 77 ? 3.398 18.016 17.859 1 98.38 77 GLY A CA 1
ATOM 598 C C . GLY A 1 77 ? 3.164 18.562 16.453 1 98.38 77 GLY A C 1
ATOM 599 O O . GLY A 1 77 ? 3.299 17.828 15.477 1 98.38 77 GLY A O 1
ATOM 600 N N . ALA A 1 78 ? 2.744 19.766 16.422 1 98.81 78 ALA A N 1
ATOM 601 C CA . ALA A 1 78 ? 2.479 20.5 15.188 1 98.81 78 ALA A CA 1
ATOM 602 C C . ALA A 1 78 ? 2.645 22 15.391 1 98.81 78 ALA A C 1
ATOM 604 O O . ALA A 1 78 ? 2.584 22.484 16.531 1 98.81 78 ALA A O 1
ATOM 605 N N . TRP A 1 79 ? 2.883 22.688 14.305 1 98.88 79 TRP A N 1
ATOM 606 C CA . TRP A 1 79 ? 3.033 24.141 14.398 1 98.88 79 TRP A CA 1
ATOM 607 C C . TRP A 1 79 ? 2.799 24.797 13.039 1 98.88 79 TRP A C 1
ATOM 609 O O . TRP A 1 79 ? 2.678 24.109 12.023 1 98.88 79 TRP A O 1
ATOM 619 N N . GLY A 1 80 ? 2.65 26.016 13.039 1 98.62 80 GLY A N 1
ATOM 620 C CA . GLY A 1 80 ? 2.484 26.75 11.789 1 98.62 80 GLY A CA 1
ATOM 621 C C . GLY A 1 80 ? 1.762 28.078 11.969 1 98.62 80 GLY A C 1
ATOM 622 O O . GLY A 1 80 ? 1.916 28.734 12.992 1 98.62 80 GLY A O 1
ATOM 623 N N . ARG A 1 81 ? 1.201 28.484 10.867 1 98.38 81 ARG A N 1
ATOM 624 C CA . ARG A 1 81 ? 0.395 29.703 10.836 1 98.38 81 ARG A CA 1
ATOM 625 C C . ARG A 1 81 ? -1.053 29.391 10.469 1 98.38 81 ARG A C 1
ATOM 627 O O . ARG A 1 81 ? -1.352 28.297 9.977 1 98.38 81 ARG A O 1
ATOM 634 N N . ASP A 1 82 ? -1.896 30.312 10.844 1 98.5 82 ASP A N 1
ATOM 635 C CA . ASP A 1 82 ? -3.264 30.234 10.336 1 98.5 82 ASP A CA 1
ATOM 636 C C . ASP A 1 82 ? -3.312 30.516 8.836 1 98.5 82 ASP A C 1
ATOM 638 O O . ASP A 1 82 ? -2.852 31.562 8.383 1 98.5 82 ASP A O 1
ATOM 642 N N . ALA A 1 83 ? -3.877 29.609 8.094 1 98.06 83 ALA A N 1
ATOM 643 C CA . ALA A 1 83 ? -3.889 29.734 6.645 1 98.06 83 ALA A CA 1
ATOM 644 C C . ALA A 1 83 ? -4.867 30.828 6.199 1 98.06 83 ALA A C 1
ATOM 646 O O . ALA A 1 83 ? -4.805 31.297 5.062 1 98.06 83 ALA A O 1
ATOM 647 N N . ASN A 1 84 ? -5.797 31.172 7.012 1 97.81 84 ASN A N 1
ATOM 648 C CA . ASN A 1 84 ? -6.758 32.25 6.801 1 97.81 84 ASN A CA 1
ATOM 649 C C . ASN A 1 84 ? -6.949 33.094 8.062 1 97.81 84 ASN A C 1
ATOM 651 O O . ASN A 1 84 ? -8.055 33.156 8.609 1 97.81 84 ASN A O 1
ATOM 655 N N . PRO A 1 85 ? -5.969 33.812 8.422 1 97.38 85 PRO A N 1
ATOM 656 C CA . PRO A 1 85 ? -6.008 34.531 9.695 1 97.38 85 PRO A CA 1
ATOM 657 C C . PRO A 1 85 ? -6.957 35.75 9.656 1 97.38 85 PRO A C 1
ATOM 659 O O . PRO A 1 85 ? -7.18 36.312 8.594 1 97.38 85 PRO A O 1
ATOM 662 N N . ALA A 1 86 ? -7.441 36.062 10.789 1 93.38 86 ALA A N 1
ATOM 663 C CA . ALA A 1 86 ? -8.148 37.344 10.914 1 93.38 86 ALA A CA 1
ATOM 664 C C . ALA A 1 86 ? -7.203 38.5 10.727 1 93.38 86 ALA A C 1
ATOM 666 O O . ALA A 1 86 ? -5.996 38.375 10.938 1 93.38 86 ALA A O 1
ATOM 667 N N . PRO A 1 87 ? -7.852 39.625 10.328 1 93.75 87 PRO A N 1
ATOM 668 C CA . PRO A 1 87 ? -6.996 40.812 10.219 1 93.75 87 PRO A CA 1
ATOM 669 C C . PRO A 1 87 ? -6.23 41.094 11.508 1 93.75 87 PRO A C 1
ATOM 671 O O . PRO A 1 87 ? -6.809 41.062 12.594 1 93.75 87 PRO A O 1
ATOM 674 N N . GLY A 1 88 ? -4.945 41.25 11.375 1 93.94 88 GLY A N 1
ATOM 675 C CA . GLY A 1 88 ? -4.117 41.562 12.523 1 93.94 88 GLY A CA 1
ATOM 676 C C . GLY A 1 88 ? -3.387 40.344 13.078 1 93.94 88 GLY A C 1
ATOM 677 O O . GLY A 1 88 ? -2.441 40.5 13.852 1 93.94 88 GLY A O 1
ATOM 678 N N . ASN A 1 89 ? -3.785 39.219 12.711 1 95.69 89 ASN A N 1
ATOM 679 C CA . ASN A 1 89 ? -3.201 37.969 13.234 1 95.69 89 ASN A CA 1
ATOM 680 C C . ASN A 1 89 ? -2.355 37.281 12.18 1 95.69 89 ASN A C 1
ATOM 682 O O . ASN A 1 89 ? -2.07 36.062 12.312 1 95.69 89 ASN A O 1
ATOM 686 N N . GLU A 1 90 ? -1.945 37.969 11.148 1 95.94 90 GLU A N 1
ATOM 687 C CA . GLU A 1 90 ? -1.258 37.406 10 1 95.94 90 GLU A CA 1
ATOM 688 C C . GLU A 1 90 ? 0.122 36.875 10.383 1 95.94 90 GLU A C 1
ATOM 690 O O . GLU A 1 90 ? 0.645 35.969 9.75 1 95.94 90 GLU A O 1
ATOM 695 N N . ASN A 1 91 ? 0.686 37.375 11.453 1 95.81 91 ASN A N 1
ATOM 696 C CA . ASN A 1 91 ? 2.062 37.062 11.797 1 95.81 91 ASN A CA 1
ATOM 697 C C . ASN A 1 91 ? 2.125 36.094 12.977 1 95.81 91 ASN A C 1
ATOM 699 O O . ASN A 1 91 ? 3.211 35.719 13.438 1 95.81 91 ASN A O 1
ATOM 703 N N . LYS A 1 92 ? 1.004 35.719 13.406 1 97.69 92 LYS A N 1
ATOM 704 C CA . LYS A 1 92 ? 0.965 34.812 14.555 1 97.69 92 LYS A CA 1
ATOM 705 C C . LYS A 1 92 ? 1.351 33.375 14.148 1 97.69 92 LYS A C 1
ATOM 707 O O . LYS A 1 92 ? 1.095 32.969 13.016 1 97.69 92 LYS A O 1
ATOM 712 N N . TYR A 1 93 ? 1.948 32.75 15.125 1 98.5 93 TYR A N 1
ATOM 713 C CA . TYR A 1 93 ? 2.273 31.328 15.008 1 98.5 93 TYR A CA 1
ATOM 714 C C . TYR A 1 93 ? 1.607 30.531 16.109 1 98.5 93 TYR A C 1
ATOM 716 O O . TYR A 1 93 ? 1.357 31.047 17.203 1 98.5 93 TYR A O 1
ATOM 724 N N . TRP A 1 94 ? 1.26 29.359 15.812 1 98.69 94 TRP A N 1
ATOM 725 C CA . TRP A 1 94 ? 0.701 28.453 16.812 1 98.69 94 TRP A CA 1
ATOM 726 C C . TRP A 1 94 ? 1.575 27.219 16.969 1 98.69 94 TRP A C 1
ATOM 728 O O . TRP A 1 94 ? 2.316 26.844 16.062 1 98.69 94 TRP A O 1
ATOM 738 N N . LEU A 1 95 ? 1.517 26.609 18.141 1 98.81 95 LEU A N 1
ATOM 739 C CA . LEU A 1 95 ? 2.248 25.406 18.516 1 98.81 95 LEU A CA 1
ATOM 740 C C . LEU A 1 95 ? 1.38 24.5 19.375 1 98.81 95 LEU A C 1
ATOM 742 O O . LEU A 1 95 ? 0.725 24.953 20.312 1 98.81 95 LEU A O 1
ATOM 746 N N . VAL A 1 96 ? 1.318 23.297 18.984 1 98.81 96 VAL A N 1
ATOM 747 C CA . VAL A 1 96 ? 0.73 22.25 19.812 1 98.81 96 VAL A CA 1
ATOM 748 C C . VAL A 1 96 ? 1.76 21.141 20.062 1 98.81 96 VAL A C 1
ATOM 750 O O . VAL A 1 96 ? 2.393 20.656 19.125 1 98.81 96 VAL A O 1
ATOM 753 N N . VAL A 1 97 ? 1.976 20.828 21.266 1 98.44 97 VAL A N 1
ATOM 754 C CA . VAL A 1 97 ? 2.801 19.672 21.625 1 98.44 97 VAL A CA 1
ATOM 755 C C . VAL A 1 97 ? 1.936 18.609 22.297 1 98.44 97 VAL A C 1
ATOM 757 O O . VAL A 1 97 ? 0.969 18.938 22.984 1 98.44 97 VAL A O 1
ATOM 760 N N . LEU A 1 98 ? 2.23 17.391 22.031 1 98.56 98 LEU A N 1
ATOM 761 C CA . LEU A 1 98 ? 1.492 16.297 22.641 1 98.56 98 LEU A CA 1
ATOM 762 C C . LEU A 1 98 ? 2.084 15.93 24 1 98.56 98 LEU A C 1
ATOM 764 O O . LEU A 1 98 ? 3.031 15.148 24.078 1 98.56 98 LEU A O 1
ATOM 768 N N . THR A 1 99 ? 1.469 16.391 25.016 1 97.94 99 THR A N 1
ATOM 769 C CA . THR A 1 99 ? 2.055 16.422 26.359 1 97.94 99 THR A CA 1
ATOM 770 C C . THR A 1 99 ? 1.792 15.109 27.094 1 97.94 99 THR A C 1
ATOM 772 O O . THR A 1 99 ? 2.428 14.82 28.109 1 97.94 99 THR A O 1
ATOM 775 N N . SER A 1 100 ? 0.866 14.344 26.609 1 97.69 100 SER A N 1
ATOM 776 C CA . SER A 1 100 ? 0.528 13.102 27.297 1 97.69 100 SER A CA 1
ATOM 777 C C . SER A 1 100 ? 0.755 11.891 26.391 1 97.69 100 SER A C 1
ATOM 779 O O . SER A 1 100 ? 0.203 11.82 25.297 1 97.69 100 SER A O 1
ATOM 781 N N . SER A 1 101 ? 1.605 10.914 26.844 1 96.75 101 SER A N 1
ATOM 782 C CA . SER A 1 101 ? 1.896 9.633 26.219 1 96.75 101 SER A CA 1
ATOM 783 C C . SER A 1 101 ? 2.416 9.82 24.797 1 96.75 101 SER A C 1
ATOM 785 O O . SER A 1 101 ? 2.371 8.898 23.984 1 96.75 101 SER A O 1
ATOM 787 N N . ASN A 1 102 ? 2.783 11.102 24.422 1 96.69 102 ASN A N 1
ATOM 788 C CA . ASN A 1 102 ? 3.203 11.445 23.062 1 96.69 102 ASN A CA 1
ATOM 789 C C . ASN A 1 102 ? 2.057 11.289 22.062 1 96.69 102 ASN A C 1
ATOM 791 O O . ASN A 1 102 ? 2.289 11.07 20.875 1 96.69 102 ASN A O 1
ATOM 795 N N . VAL A 1 103 ? 0.823 11.344 22.594 1 97.94 103 VAL A N 1
ATOM 796 C CA . VAL A 1 103 ? -0.344 11.094 21.75 1 97.94 103 VAL A CA 1
ATOM 797 C C . VAL A 1 103 ? -1.35 12.227 21.906 1 97.94 103 VAL A C 1
ATOM 799 O O . VAL A 1 103 ? -1.996 12.633 20.938 1 97.94 103 VAL A O 1
ATOM 802 N N . TYR A 1 104 ? -1.381 12.781 23.094 1 98.44 104 TYR A N 1
ATOM 803 C CA . TYR A 1 104 ? -2.525 13.633 23.406 1 98.44 104 TYR A CA 1
ATOM 804 C C . TYR A 1 104 ? -2.082 15.055 23.719 1 98.44 104 TYR A C 1
ATOM 806 O O . TYR A 1 104 ? -1.018 15.266 24.297 1 98.44 104 TYR A O 1
ATOM 814 N N . GLY A 1 105 ? -2.887 16 23.344 1 98.44 105 GLY A N 1
ATOM 815 C CA . GLY A 1 105 ? -2.764 17.406 23.672 1 98.44 105 GLY A CA 1
ATOM 816 C C . GLY A 1 105 ? -4.09 18.062 24.016 1 98.44 105 GLY A C 1
ATOM 817 O O . GLY A 1 105 ? -5.152 17.547 23.656 1 98.44 105 GLY A O 1
ATOM 818 N N . ASN A 1 106 ? -4.004 19.156 24.781 1 98.44 106 ASN A N 1
ATOM 819 C CA . ASN A 1 106 ? -5.262 19.781 25.203 1 98.44 106 ASN A CA 1
ATOM 820 C C . ASN A 1 106 ? -5.172 21.297 25.188 1 98.44 106 ASN A C 1
ATOM 822 O O . ASN A 1 106 ? -6 21.969 25.797 1 98.44 106 ASN A O 1
ATOM 826 N N . PHE A 1 107 ? -4.195 21.828 24.562 1 98.19 107 PHE A N 1
ATOM 827 C CA . PHE A 1 107 ? -4.129 23.281 24.453 1 98.19 107 PHE A CA 1
ATOM 828 C C . PHE A 1 107 ? -3.301 23.688 23.234 1 98.19 107 PHE A C 1
ATOM 830 O O . PHE A 1 107 ? -2.582 22.859 22.656 1 98.19 107 PHE A O 1
ATOM 837 N N . ILE A 1 108 ? -3.457 24.938 22.891 1 98.69 108 ILE A N 1
ATOM 838 C CA . ILE A 1 108 ? -2.736 25.578 21.797 1 98.69 108 ILE A CA 1
ATOM 839 C C . ILE A 1 108 ? -1.955 26.781 22.344 1 98.69 108 ILE A C 1
ATOM 841 O O . ILE A 1 108 ? -2.498 27.594 23.078 1 98.69 108 ILE A O 1
ATOM 845 N N . ARG A 1 109 ? -0.74 26.891 21.984 1 98.5 109 ARG A N 1
ATOM 846 C CA . ARG A 1 109 ? 0.077 28.047 22.312 1 98.5 109 ARG A CA 1
ATOM 847 C C . ARG A 1 109 ? 0.291 28.938 21.109 1 98.5 109 ARG A C 1
ATOM 849 O O . ARG A 1 109 ? 0.63 28.453 20.016 1 98.5 109 ARG A O 1
ATOM 856 N N . GLN A 1 110 ? 0.105 30.188 21.297 1 98.38 110 GLN A N 1
ATOM 857 C CA . GLN A 1 110 ? 0.269 31.141 20.203 1 98.38 110 GLN A CA 1
ATOM 858 C C . GLN A 1 110 ? 1.366 32.156 20.5 1 98.38 110 GLN A C 1
ATOM 860 O O . GLN A 1 110 ? 1.595 32.5 21.656 1 98.38 110 GLN A O 1
ATOM 865 N N . TYR A 1 111 ? 2.02 32.531 19.516 1 98.25 111 TYR A N 1
ATOM 866 C CA . TYR A 1 111 ? 3.084 33.531 19.531 1 98.25 111 TYR A CA 1
ATOM 867 C C . TYR A 1 111 ? 2.836 34.625 18.5 1 98.25 111 TYR A C 1
ATOM 869 O O . TYR A 1 111 ? 2.219 34.344 17.453 1 98.25 111 TYR A O 1
ATOM 877 N N . ASN A 1 112 ? 3.396 35.719 18.719 1 97.06 112 ASN A N 1
ATOM 878 C CA . ASN A 1 112 ? 3.078 36.844 17.859 1 97.06 112 ASN A CA 1
ATOM 879 C C . ASN A 1 112 ? 4.016 36.906 16.656 1 97.06 112 ASN A C 1
ATOM 881 O O . ASN A 1 112 ? 3.746 37.656 15.695 1 97.06 112 ASN A O 1
ATOM 885 N N . SER A 1 113 ? 5.098 36.188 16.734 1 96.31 113 SER A N 1
ATOM 886 C CA . SER A 1 113 ? 6.047 36.156 15.625 1 96.31 113 SER A CA 1
ATOM 887 C C . SER A 1 113 ? 6.906 34.906 15.641 1 96.31 113 SER A C 1
ATOM 889 O O . SER A 1 113 ? 6.883 34.156 16.609 1 96.31 113 SER A O 1
ATOM 891 N N . LEU A 1 114 ? 7.645 34.75 14.555 1 97.25 114 LEU A N 1
ATOM 892 C CA . LEU A 1 114 ? 8.57 33.625 14.477 1 97.25 114 LEU A CA 1
ATOM 893 C C . LEU A 1 114 ? 9.648 33.719 15.547 1 97.25 114 LEU A C 1
ATOM 895 O O . LEU A 1 114 ? 10.008 32.719 16.172 1 97.25 114 LEU A O 1
ATOM 899 N N . SER A 1 115 ? 10.133 34.938 15.773 1 96.62 115 SER A N 1
ATOM 900 C CA . SER A 1 115 ? 11.164 35.156 16.781 1 96.62 115 SER A CA 1
ATOM 901 C C . SER A 1 115 ? 10.656 34.781 18.172 1 96.62 115 SER A C 1
ATOM 903 O O . SER A 1 115 ? 11.391 34.188 18.969 1 96.62 115 SER A O 1
ATOM 905 N N . THR A 1 116 ? 9.43 35.125 18.438 1 97.62 116 THR A N 1
ATOM 906 C CA . THR A 1 116 ? 8.906 34.875 19.766 1 97.62 116 THR A CA 1
ATOM 907 C C . THR A 1 116 ? 8.703 33.375 20 1 97.62 116 THR A C 1
ATOM 909 O O . THR A 1 116 ? 8.875 32.906 21.125 1 97.62 116 THR A O 1
ATOM 912 N N . ILE A 1 117 ? 8.305 32.625 19.031 1 97.62 117 ILE A N 1
ATOM 913 C CA . ILE A 1 117 ? 8.156 31.203 19.203 1 97.62 117 ILE A CA 1
ATOM 914 C C . ILE A 1 117 ? 9.531 30.547 19.359 1 97.62 117 ILE A C 1
ATOM 916 O O . ILE A 1 117 ? 9.703 29.625 20.172 1 97.62 117 ILE A O 1
ATOM 920 N N . ILE A 1 118 ? 10.539 30.969 18.656 1 97.19 118 ILE A N 1
ATOM 921 C CA . ILE A 1 118 ? 11.883 30.422 18.719 1 97.19 118 ILE A CA 1
ATOM 922 C C . ILE A 1 118 ? 12.484 30.703 20.094 1 97.19 118 ILE A C 1
ATOM 924 O O . ILE A 1 118 ? 13.117 29.828 20.703 1 97.19 118 ILE A O 1
ATOM 928 N N . LEU A 1 119 ? 12.164 31.922 20.609 1 96.62 119 LEU A N 1
ATOM 929 C CA . LEU A 1 119 ? 12.742 32.344 21.875 1 96.62 119 LEU A CA 1
ATOM 930 C C . LEU A 1 119 ? 11.883 31.891 23.047 1 96.62 119 LEU A C 1
ATOM 932 O O . LEU A 1 119 ? 12.328 31.906 24.203 1 96.62 119 LEU A O 1
ATOM 936 N N . GLY A 1 120 ? 10.711 31.547 22.734 1 96.31 120 GLY A N 1
ATOM 937 C CA . GLY A 1 120 ? 9.805 31.125 23.781 1 96.31 120 GLY A CA 1
ATOM 938 C C . GLY A 1 120 ? 9.32 32.25 24.656 1 96.31 120 GLY A C 1
ATOM 939 O O . GLY A 1 120 ? 9.234 32.125 25.875 1 96.31 120 GLY A O 1
ATOM 940 N N . ILE A 1 121 ? 9.07 33.406 24.047 1 96 121 ILE A N 1
ATOM 941 C CA . ILE A 1 121 ? 8.711 34.562 24.875 1 96 121 ILE A CA 1
ATOM 942 C C . ILE A 1 121 ? 7.273 34.969 24.578 1 96 121 ILE A C 1
ATOM 944 O O . ILE A 1 121 ? 6.82 34.875 23.422 1 96 121 ILE A O 1
ATOM 948 N N . GLU A 1 122 ? 6.512 35.375 25.578 1 94.38 122 GLU A N 1
ATOM 949 C CA . GLU A 1 122 ? 5.16 35.938 25.578 1 94.38 122 GLU A CA 1
ATOM 950 C C . GLU A 1 122 ? 4.168 34.938 24.938 1 94.38 122 GLU A C 1
ATOM 952 O O . GLU A 1 122 ? 3.396 35.344 24.062 1 94.38 122 GLU A O 1
ATOM 957 N N . PRO A 1 123 ? 4.215 33.781 25.344 1 96.62 123 PRO A N 1
ATOM 958 C CA . PRO A 1 123 ? 3.232 32.812 24.844 1 96.62 123 PRO A CA 1
ATOM 959 C C . PRO A 1 123 ? 1.83 33.062 25.391 1 96.62 123 PRO A C 1
ATOM 961 O O . PRO A 1 123 ? 1.684 33.594 26.5 1 96.62 123 PRO A O 1
ATOM 964 N N . THR A 1 124 ? 0.846 32.781 24.609 1 97.62 124 THR A N 1
ATOM 965 C CA . THR A 1 124 ? -0.541 32.75 25.062 1 97.62 124 THR A CA 1
ATOM 966 C C . THR A 1 124 ? -1.126 31.344 24.859 1 97.62 124 THR A C 1
ATOM 968 O O . THR A 1 124 ? -1.127 30.828 23.734 1 97.62 124 THR A O 1
ATOM 971 N N . ASP A 1 125 ? -1.653 30.781 25.875 1 97.69 125 ASP A N 1
ATOM 972 C CA . ASP A 1 125 ? -2.229 29.438 25.812 1 97.69 125 ASP A CA 1
ATOM 973 C C . ASP A 1 125 ? -3.754 29.484 25.766 1 97.69 125 ASP A C 1
ATOM 975 O O . ASP A 1 125 ? -4.371 30.297 26.484 1 97.69 125 ASP A O 1
ATOM 979 N N . THR A 1 126 ? -4.32 28.797 24.922 1 98.25 126 THR A N 1
ATOM 980 C CA . THR A 1 126 ? -5.758 28.547 24.906 1 98.25 126 THR A CA 1
ATOM 981 C C . THR A 1 126 ? -6.059 27.078 25.094 1 98.25 126 THR A C 1
ATOM 983 O O . THR A 1 126 ? -5.586 26.234 24.328 1 98.25 126 THR A O 1
ATOM 986 N N . TYR A 1 127 ? -6.871 26.75 26.078 1 98.19 127 TYR A N 1
ATOM 987 C CA . TYR A 1 127 ? -7.102 25.359 26.453 1 98.19 127 TYR A CA 1
ATOM 988 C C . TYR A 1 127 ? -8.391 24.844 25.828 1 98.19 127 TYR A C 1
ATOM 990 O O . TYR A 1 127 ? -9.43 25.5 25.891 1 98.19 127 TYR A O 1
ATOM 998 N N . ILE A 1 128 ? -8.297 23.672 25.297 1 98.31 128 ILE A N 1
ATOM 999 C CA . ILE A 1 128 ? -9.461 22.922 24.812 1 98.31 128 ILE A CA 1
ATOM 1000 C C . ILE A 1 128 ? -10.195 22.312 26 1 98.31 128 ILE A C 1
ATOM 1002 O O . ILE A 1 128 ? -11.43 22.312 26.047 1 98.31 128 ILE A O 1
ATOM 1006 N N . SER A 1 129 ? -9.43 21.781 26.891 1 97.38 129 SER A N 1
ATOM 1007 C CA . SER A 1 129 ? -9.922 21.156 28.109 1 97.38 129 SER A CA 1
ATOM 1008 C C . SER A 1 129 ? -8.883 21.219 29.219 1 97.38 129 SER A C 1
ATOM 1010 O O . SER A 1 129 ? -7.684 21.328 28.953 1 97.38 129 SER A O 1
ATOM 1012 N N . SER A 1 130 ? -9.328 21.094 30.438 1 95.31 130 SER A N 1
ATOM 1013 C CA . SER A 1 130 ? -8.414 21.047 31.562 1 95.31 130 SER A CA 1
ATOM 1014 C C . SER A 1 130 ? -7.816 19.672 31.75 1 95.31 130 SER A C 1
ATOM 1016 O O . SER A 1 130 ? -6.773 19.516 32.406 1 95.31 130 SER A O 1
ATOM 1018 N N . SER A 1 131 ? -8.5 18.703 31.156 1 95.31 131 SER A N 1
ATOM 1019 C CA . SER A 1 131 ? -8.047 17.312 31.234 1 95.31 131 SER A CA 1
ATOM 1020 C C . SER A 1 131 ? -7.457 16.844 29.906 1 95.31 131 SER A C 1
ATOM 1022 O O . SER A 1 131 ? -7.816 17.359 28.844 1 95.31 131 SER A O 1
ATOM 1024 N N . ASN A 1 132 ? -6.523 15.875 30.062 1 94.88 132 ASN A N 1
ATOM 1025 C CA . ASN A 1 132 ? -5.812 15.367 28.891 1 94.88 132 ASN A CA 1
ATOM 1026 C C . ASN A 1 132 ? -5.371 13.922 29.094 1 94.88 132 ASN A C 1
ATOM 1028 O O . ASN A 1 132 ? -4.477 13.648 29.891 1 94.88 132 ASN A O 1
ATOM 1032 N N . PRO A 1 133 ? -5.855 12.906 28.453 1 93.69 133 PRO A N 1
ATOM 1033 C CA . PRO A 1 133 ? -6.871 13.109 27.422 1 93.69 133 PRO A CA 1
ATOM 1034 C C . PRO A 1 133 ? -8.289 13.133 27.984 1 93.69 133 PRO A C 1
ATOM 1036 O O . PRO A 1 133 ? -8.523 12.672 29.109 1 93.69 133 PRO A O 1
ATOM 1039 N N . THR A 1 134 ? -9.18 13.703 27.234 1 94.88 134 THR A N 1
ATOM 1040 C CA . THR A 1 134 ? -10.617 13.625 27.5 1 94.88 134 THR A CA 1
ATOM 1041 C C . THR A 1 134 ? -11.406 13.836 26.219 1 94.88 134 THR A C 1
ATOM 1043 O O . THR A 1 134 ? -10.828 14.016 25.141 1 94.88 134 THR A O 1
ATOM 1046 N N . THR A 1 135 ? -12.656 13.812 26.312 1 93.38 135 THR A N 1
ATOM 1047 C CA . THR A 1 135 ? -13.547 14.008 25.172 1 93.38 135 THR A CA 1
ATOM 1048 C C . THR A 1 135 ? -13.18 15.281 24.406 1 93.38 135 THR A C 1
ATOM 1050 O O . THR A 1 135 ? -12.953 16.328 25.016 1 93.38 135 THR A O 1
ATOM 1053 N N . ASN A 1 136 ? -12.984 15.156 23.109 1 93.81 136 ASN A N 1
ATOM 1054 C CA . ASN A 1 136 ? -12.82 16.25 22.172 1 93.81 136 ASN A CA 1
ATOM 1055 C C . ASN A 1 136 ? -11.422 16.875 22.266 1 93.81 136 ASN A C 1
ATOM 1057 O O . ASN A 1 136 ? -11.18 17.953 21.719 1 93.81 136 ASN A O 1
ATOM 1061 N N . THR A 1 137 ? -10.508 16.203 22.922 1 97.75 137 THR A N 1
ATOM 1062 C CA . THR A 1 137 ? -9.141 16.703 22.922 1 97.75 137 THR A CA 1
ATOM 1063 C C . THR A 1 137 ? -8.359 16.109 21.75 1 97.75 137 THR A C 1
ATOM 1065 O O . THR A 1 137 ? -8.867 15.25 21.016 1 97.75 137 THR A O 1
ATOM 1068 N N . ILE A 1 138 ? -7.164 16.609 21.641 1 98.31 138 ILE A N 1
ATOM 1069 C CA . ILE A 1 138 ? -6.344 16.297 20.484 1 98.31 138 ILE A CA 1
ATOM 1070 C C . ILE A 1 138 ? -5.773 14.883 20.609 1 98.31 138 ILE A C 1
ATOM 1072 O O . ILE A 1 138 ? -5.285 14.508 21.672 1 98.31 138 ILE A O 1
ATOM 1076 N N . GLN A 1 139 ? -5.848 14.148 19.562 1 98.06 139 GLN A N 1
ATOM 1077 C CA . GLN A 1 139 ? -5.215 12.844 19.453 1 98.06 139 GLN A CA 1
ATOM 1078 C C . GLN A 1 139 ? -4.352 12.75 18.203 1 98.06 139 GLN A C 1
ATOM 1080 O O . GLN A 1 139 ? -4.875 12.688 17.094 1 98.06 139 GLN A O 1
ATOM 1085 N N . GLY A 1 140 ? -3 12.797 18.375 1 97.56 140 GLY A N 1
ATOM 1086 C CA . GLY A 1 140 ? -2.076 12.711 17.25 1 97.56 140 GLY A CA 1
ATOM 1087 C C . GLY A 1 140 ? -1.58 14.062 16.781 1 97.56 140 GLY A C 1
ATOM 1088 O O . GLY A 1 140 ? -2.145 15.102 17.141 1 97.56 140 GLY A O 1
ATOM 1089 N N . SER A 1 141 ? -0.597 14.109 15.891 1 97.31 141 SER A N 1
ATOM 1090 C CA . SER A 1 141 ? 0.156 15.312 15.547 1 97.31 141 SER A CA 1
ATOM 1091 C C . SER A 1 141 ? -0.479 16.047 14.367 1 97.31 141 SER A C 1
ATOM 1093 O O . SER A 1 141 ? -0.173 17.219 14.125 1 97.31 141 SER A O 1
ATOM 1095 N N . ASN A 1 142 ? -1.317 15.398 13.602 1 97.69 142 ASN A N 1
ATOM 1096 C CA . ASN A 1 142 ? -1.749 15.961 12.32 1 97.69 142 ASN A CA 1
ATOM 1097 C C . ASN A 1 142 ? -2.963 16.875 12.484 1 97.69 142 ASN A C 1
ATOM 1099 O O . ASN A 1 142 ? -4.086 16.391 12.641 1 97.69 142 ASN A O 1
ATOM 1103 N N . MET A 1 143 ? -2.746 18.188 12.484 1 98.75 143 MET A N 1
ATOM 1104 C CA . MET A 1 143 ? -3.77 19.219 12.688 1 98.75 143 MET A CA 1
ATOM 1105 C C . MET A 1 143 ? -3.426 20.484 11.922 1 98.75 143 MET A C 1
ATOM 1107 O O . MET A 1 143 ? -2.293 20.656 11.469 1 98.75 143 MET A O 1
ATOM 1111 N N . VAL A 1 144 ? -4.434 21.375 11.781 1 98.81 144 VAL A N 1
ATOM 1112 C CA . VAL A 1 144 ? -4.164 22.641 11.094 1 98.81 144 VAL A CA 1
ATOM 1113 C C . VAL A 1 144 ? -5.027 23.75 11.68 1 98.81 144 VAL A C 1
ATOM 1115 O O . VAL A 1 144 ? -6.066 23.484 12.289 1 98.81 144 VAL A O 1
ATOM 1118 N N . MET A 1 145 ? -4.531 24.953 11.547 1 98.62 145 MET A N 1
ATOM 1119 C CA . MET A 1 145 ? -5.273 26.141 11.945 1 98.62 145 MET A CA 1
ATOM 1120 C C . MET A 1 145 ? -5.82 26.875 10.719 1 98.62 145 MET A C 1
ATOM 1122 O O . MET A 1 145 ? -5.102 27.078 9.742 1 98.62 145 MET A O 1
ATOM 1126 N N . TYR A 1 146 ? -7.07 27.188 10.797 1 98.56 146 TYR A N 1
ATOM 1127 C CA . TYR A 1 146 ? -7.727 27.906 9.719 1 98.56 146 TYR A CA 1
ATOM 1128 C C . TYR A 1 146 ? -8.805 28.844 10.258 1 98.56 146 TYR A C 1
ATOM 1130 O O . TYR A 1 146 ? -9.719 28.391 10.969 1 98.56 146 TYR A O 1
ATOM 1138 N N . ALA A 1 147 ? -8.719 30.141 9.977 1 97.69 147 ALA A N 1
ATOM 1139 C CA . ALA A 1 147 ? -9.703 31.156 10.367 1 97.69 147 ALA A CA 1
ATOM 1140 C C . ALA A 1 147 ? -9.977 31.109 11.867 1 97.69 147 ALA A C 1
ATOM 1142 O O . ALA A 1 147 ? -11.133 31.031 12.289 1 97.69 147 ALA A O 1
ATOM 1143 N N . ASN A 1 148 ? -8.953 31 12.594 1 97.31 148 ASN A N 1
ATOM 1144 C CA . ASN A 1 148 ? -8.969 31.078 14.047 1 97.31 148 ASN A CA 1
ATOM 1145 C C . ASN A 1 148 ? -9.602 29.844 14.672 1 97.31 148 ASN A C 1
ATOM 1147 O O . ASN A 1 148 ? -10.148 29.906 15.773 1 97.31 148 ASN A O 1
ATOM 1151 N N . ALA A 1 149 ? -9.523 28.734 13.992 1 98.44 149 ALA A N 1
ATOM 1152 C CA . ALA A 1 149 ? -10 27.453 14.5 1 98.44 149 ALA A CA 1
ATOM 1153 C C . ALA A 1 149 ? -8.992 26.344 14.219 1 98.44 149 ALA A C 1
ATOM 1155 O O . ALA A 1 149 ? -8.375 26.297 13.156 1 98.44 149 ALA A O 1
ATOM 1156 N N . LEU A 1 150 ? -8.891 25.438 15.195 1 98.75 150 LEU A N 1
ATOM 1157 C CA . LEU A 1 150 ? -8.031 24.281 15.031 1 98.75 150 LEU A CA 1
ATOM 1158 C C . LEU A 1 150 ? -8.828 23.062 14.57 1 98.75 150 LEU A C 1
ATOM 1160 O O . LEU A 1 150 ? -9.875 22.75 15.141 1 98.75 150 LEU A O 1
ATOM 1164 N N . TYR A 1 151 ? -8.398 22.406 13.531 1 98.81 151 TYR A N 1
ATOM 1165 C CA . TYR A 1 151 ? -8.969 21.156 13.039 1 98.81 151 TYR A CA 1
ATOM 1166 C C . TYR A 1 151 ? -8.055 19.984 13.359 1 98.81 151 TYR A C 1
ATOM 1168 O O . TYR A 1 151 ? -6.863 20.016 13.039 1 98.81 151 TYR A O 1
ATOM 1176 N N . TYR A 1 152 ? -8.594 18.984 13.977 1 98.5 152 TYR A N 1
ATOM 1177 C CA . TYR A 1 152 ? -7.734 17.906 14.461 1 98.5 152 TYR A CA 1
ATOM 1178 C C . TYR A 1 152 ? -8.531 16.625 14.664 1 98.5 152 TYR A C 1
ATOM 1180 O O . TYR A 1 152 ? -9.758 16.625 14.555 1 98.5 152 TYR A O 1
ATOM 1188 N N . ASN A 1 153 ? -7.742 15.516 14.836 1 97.06 153 ASN A N 1
ATOM 1189 C CA . ASN A 1 153 ? -8.305 14.227 15.219 1 97.06 153 ASN A CA 1
ATOM 1190 C C . ASN A 1 153 ? -8.914 14.273 16.625 1 97.06 153 ASN A C 1
ATOM 1192 O O . ASN A 1 153 ? -8.203 14.516 17.594 1 97.06 153 ASN A O 1
ATOM 1196 N N . CYS A 1 154 ? -10.188 13.961 16.625 1 95.62 154 CYS A N 1
ATOM 1197 C CA . CYS A 1 154 ? -10.875 13.961 17.906 1 95.62 154 CYS A CA 1
ATOM 1198 C C . CYS A 1 154 ? -10.539 12.703 18.703 1 95.62 154 CYS A C 1
ATOM 1200 O O . CYS A 1 154 ? -10.531 11.594 18.156 1 95.62 154 CYS A O 1
ATOM 1202 N N . TYR A 1 155 ? -10.398 12.891 19.938 1 96.44 155 TYR A N 1
ATOM 1203 C CA . TYR A 1 155 ? -10.047 11.789 20.828 1 96.44 155 TYR A CA 1
ATOM 1204 C C . TYR A 1 155 ? -11.016 10.625 20.672 1 96.44 155 TYR A C 1
ATOM 1206 O O . TYR A 1 155 ? -12.227 10.789 20.875 1 96.44 155 TYR A O 1
ATOM 1214 N N . ASP A 1 156 ? -10.477 9.477 20.234 1 95.75 156 ASP A N 1
ATOM 1215 C CA . ASP A 1 156 ? -11.094 8.156 20.281 1 95.75 156 ASP A CA 1
ATOM 1216 C C . ASP A 1 156 ? -12.375 8.125 19.438 1 95.75 156 ASP A C 1
ATOM 1218 O O . ASP A 1 156 ? -13.375 7.531 19.844 1 95.75 156 ASP A O 1
ATOM 1222 N N . THR A 1 157 ? -12.391 8.922 18.359 1 96.69 157 THR A N 1
ATOM 1223 C CA . THR A 1 157 ? -13.539 8.906 17.469 1 96.69 157 THR A CA 1
ATOM 1224 C C . THR A 1 157 ? -13.094 9.047 16.016 1 96.69 157 THR A C 1
ATOM 1226 O O . THR A 1 157 ? -11.93 9.367 15.742 1 96.69 157 THR A O 1
ATOM 1229 N N . TYR A 1 158 ? -14.047 8.773 15.117 1 97.5 158 TYR A N 1
ATOM 1230 C CA . TYR A 1 158 ? -13.797 8.984 13.688 1 97.5 158 TYR A CA 1
ATOM 1231 C C . TYR A 1 158 ? -14.297 10.352 13.242 1 97.5 158 TYR A C 1
ATOM 1233 O O . TYR A 1 158 ? -14.742 10.508 12.102 1 97.5 158 TYR A O 1
ATOM 1241 N N . SER A 1 159 ? -14.281 11.328 14.141 1 97.81 159 SER A N 1
ATOM 1242 C CA . SER A 1 159 ? -14.82 12.656 13.852 1 97.81 159 SER A CA 1
ATOM 1243 C C . SER A 1 159 ? -13.695 13.68 13.688 1 97.81 159 SER A C 1
ATOM 1245 O O . SER A 1 159 ? -12.617 13.523 14.258 1 97.81 159 SER A O 1
ATOM 1247 N N . VAL A 1 160 ? -14.008 14.664 12.914 1 98.19 160 VAL A N 1
ATOM 1248 C CA . VAL A 1 160 ? -13.203 15.883 12.867 1 98.19 160 VAL A CA 1
ATOM 1249 C C . VAL A 1 160 ? -13.633 16.828 13.984 1 98.19 160 VAL A C 1
ATOM 1251 O O . VAL A 1 160 ? -14.82 17.125 14.133 1 98.19 160 VAL A O 1
ATOM 1254 N N . CYS A 1 161 ? -12.703 17.266 14.742 1 98.5 161 CYS A N 1
ATOM 1255 C CA . CYS A 1 161 ? -12.961 18.312 15.719 1 98.5 161 CYS A CA 1
ATOM 1256 C C . CYS A 1 161 ? -12.523 19.672 15.195 1 98.5 161 CYS A C 1
ATOM 1258 O O . CYS A 1 161 ? -11.461 19.781 14.57 1 98.5 161 CYS A O 1
ATOM 1260 N N . GLN A 1 162 ? -13.383 20.625 15.406 1 98.69 162 GLN A N 1
ATOM 1261 C CA . GLN A 1 162 ? -13.102 22.031 15.172 1 98.69 162 GLN A CA 1
ATOM 1262 C C . GLN A 1 162 ? -13.156 22.828 16.469 1 98.69 162 GLN A C 1
ATOM 1264 O O . GLN A 1 162 ? -14.227 22.984 17.062 1 98.69 162 GLN A O 1
ATOM 1269 N N . PHE A 1 163 ? -12.031 23.297 16.906 1 98.69 163 PHE A N 1
ATOM 1270 C CA . PHE A 1 163 ? -11.969 24.125 18.109 1 98.69 163 PHE A CA 1
ATOM 1271 C C . PHE A 1 163 ? -11.836 25.594 17.75 1 98.69 163 PHE A C 1
ATOM 1273 O O . PHE A 1 163 ? -10.82 26.016 17.188 1 98.69 163 PHE A O 1
ATOM 1280 N N . ASN A 1 164 ? -12.859 26.359 18.094 1 97.88 164 ASN A N 1
ATOM 1281 C CA . ASN A 1 164 ? -12.844 27.797 17.875 1 97.88 164 ASN A CA 1
ATOM 1282 C C . ASN A 1 164 ? -12.094 28.531 19 1 97.88 164 ASN A C 1
ATOM 1284 O O . ASN A 1 164 ? -12.508 28.484 20.156 1 97.88 164 ASN A O 1
ATOM 1288 N N . LEU A 1 165 ? -11.125 29.219 18.656 1 96.81 165 LEU A N 1
ATOM 1289 C CA . LEU A 1 165 ? -10.25 29.812 19.656 1 96.81 165 LEU A CA 1
ATOM 1290 C C . LEU A 1 165 ? -10.922 31 20.359 1 96.81 165 LEU A C 1
ATOM 1292 O O . LEU A 1 165 ? -10.562 31.344 21.484 1 96.81 165 LEU A O 1
ATOM 1296 N N . THR A 1 166 ? -11.797 31.625 19.703 1 95.12 166 THR A N 1
ATOM 1297 C CA . THR A 1 166 ? -12.5 32.781 20.281 1 95.12 166 THR A CA 1
ATOM 1298 C C . THR A 1 166 ? -13.547 32.312 21.281 1 95.12 166 THR A C 1
ATOM 1300 O O . THR A 1 166 ? -13.547 32.75 22.438 1 95.12 166 THR A O 1
ATOM 1303 N N . THR A 1 167 ? -14.375 31.422 20.859 1 96.06 167 THR A N 1
ATOM 1304 C CA . THR A 1 167 ? -15.469 30.969 21.703 1 96.06 167 THR A CA 1
ATOM 1305 C C . THR A 1 167 ? -15.008 29.859 22.641 1 96.06 167 THR A C 1
ATOM 1307 O O . THR A 1 167 ? -15.703 29.516 23.594 1 96.06 167 THR A O 1
ATOM 1310 N N . GLN A 1 168 ? -13.891 29.25 22.297 1 96.75 168 GLN A N 1
ATOM 1311 C CA . GLN A 1 168 ? -13.328 28.125 23.047 1 96.75 168 GLN A CA 1
ATOM 1312 C C . GLN A 1 168 ? -14.328 26.969 23.141 1 96.75 168 GLN A C 1
ATOM 1314 O O . GLN A 1 168 ? -14.562 26.438 24.219 1 96.75 168 GLN A O 1
ATOM 1319 N N . SER A 1 169 ? -14.938 26.703 22.109 1 97.06 169 SER A N 1
ATOM 1320 C CA . SER A 1 169 ? -15.883 25.609 21.984 1 97.06 169 SER A CA 1
ATOM 1321 C C . SER A 1 169 ? -15.484 24.656 20.859 1 97.06 169 SER A C 1
ATOM 1323 O O . SER A 1 169 ? -14.852 25.078 19.891 1 97.06 169 SER A O 1
ATOM 1325 N N . VAL A 1 170 ? -15.891 23.375 21.047 1 98.19 170 VAL A N 1
ATOM 1326 C CA . VAL A 1 170 ? -15.555 22.359 20.062 1 98.19 170 VAL A CA 1
ATOM 1327 C C . VAL A 1 170 ? -16.828 21.922 19.328 1 98.19 170 VAL A C 1
ATOM 1329 O O . VAL A 1 170 ? -17.844 21.641 19.953 1 98.19 170 VAL A O 1
ATOM 1332 N N . SER A 1 171 ? -16.812 21.969 18.016 1 98.19 171 SER A N 1
ATOM 1333 C CA . SER A 1 171 ? -17.812 21.359 17.156 1 98.19 171 SER A CA 1
ATOM 1334 C C . SER A 1 171 ? -17.219 20.203 16.359 1 98.19 171 SER A C 1
ATOM 1336 O O . SER A 1 171 ? -16.016 20.141 16.125 1 98.19 171 SER A O 1
ATOM 1338 N N . THR A 1 172 ? -18.125 19.266 15.977 1 98.06 172 THR A N 1
ATOM 1339 C CA . THR A 1 172 ? -17.594 18.062 15.336 1 98.06 172 THR A CA 1
ATOM 1340 C C . THR A 1 172 ? -18.406 17.719 14.094 1 98.06 172 THR A C 1
ATOM 1342 O O . THR A 1 172 ? -19.547 18.156 13.945 1 98.06 172 THR A O 1
ATOM 1345 N N . VAL A 1 173 ? -17.828 17.016 13.219 1 98.25 173 VAL A N 1
ATOM 1346 C CA . VAL A 1 173 ? -18.484 16.344 12.109 1 98.25 173 VAL A CA 1
ATOM 1347 C C . VAL A 1 173 ? -17.938 14.938 11.945 1 98.25 173 VAL A C 1
ATOM 1349 O O . VAL A 1 173 ? -16.719 14.734 12.023 1 98.25 173 VAL A O 1
ATOM 1352 N N . ASP A 1 174 ? -18.812 14.008 11.734 1 97.94 174 ASP A N 1
ATOM 1353 C CA . ASP A 1 174 ? -18.422 12.609 11.609 1 97.94 174 ASP A CA 1
ATOM 1354 C C . ASP A 1 174 ? -17.938 12.297 10.203 1 97.94 174 ASP A C 1
ATOM 1356 O O . ASP A 1 174 ? -18.516 12.766 9.219 1 97.94 174 ASP A O 1
ATO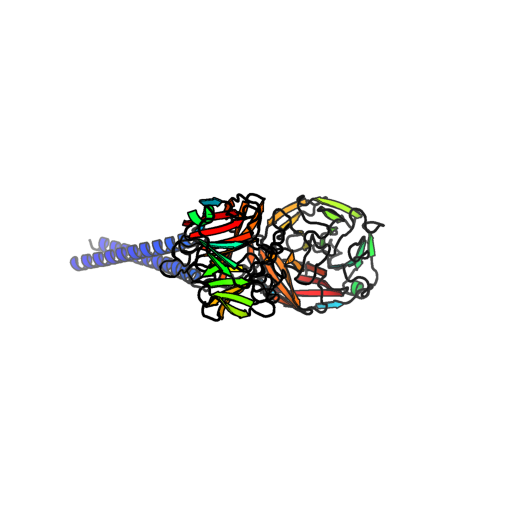M 1360 N N . LEU A 1 175 ? -16.875 11.578 10.148 1 98.62 175 LEU A N 1
ATOM 1361 C CA . LEU A 1 175 ? -16.484 10.922 8.906 1 98.62 175 LEU A CA 1
ATOM 1362 C C . LEU A 1 175 ? -17.281 9.633 8.695 1 98.62 175 LEU A C 1
ATOM 1364 O O . LEU A 1 175 ? -18.062 9.234 9.562 1 98.62 175 LEU A O 1
ATOM 1368 N N . PRO A 1 176 ? -17.141 9.023 7.469 1 98.31 176 PRO A N 1
ATOM 1369 C CA . PRO A 1 176 ? -17.812 7.742 7.289 1 98.31 176 PRO A CA 1
ATOM 1370 C C . PRO A 1 176 ? -17.531 6.754 8.414 1 98.31 176 PRO A C 1
ATOM 1372 O O . PRO A 1 176 ? -16.406 6.715 8.93 1 98.31 176 PRO A O 1
ATOM 1375 N N . SER A 1 177 ? -18.438 5.898 8.734 1 97.88 177 SER A N 1
ATOM 1376 C CA . SER A 1 177 ? -18.391 5.07 9.93 1 97.88 177 SER A CA 1
ATOM 1377 C C . SER A 1 177 ? -17.25 4.047 9.852 1 97.88 177 SER A C 1
ATOM 1379 O O . SER A 1 177 ? -16.844 3.488 10.875 1 97.88 177 SER A O 1
ATOM 1381 N N . ASP A 1 178 ? -16.797 3.764 8.625 1 97.81 178 ASP A N 1
ATOM 1382 C CA . ASP A 1 178 ? -15.727 2.777 8.484 1 97.81 178 ASP A CA 1
ATOM 1383 C C . ASP A 1 178 ? -14.359 3.457 8.383 1 97.81 178 ASP A C 1
ATOM 1385 O O . ASP A 1 178 ? -13.383 2.844 7.941 1 97.81 178 ASP A O 1
ATOM 1389 N N . THR A 1 179 ? -14.328 4.734 8.766 1 98.56 179 THR A N 1
ATOM 1390 C CA . THR A 1 179 ? -13.07 5.473 8.828 1 98.56 179 THR A CA 1
ATOM 1391 C C . THR A 1 179 ? -12.18 4.934 9.945 1 98.56 179 THR A C 1
ATOM 1393 O O . THR A 1 179 ? -12.672 4.613 11.039 1 98.56 179 THR A O 1
ATOM 1396 N N . GLY A 1 180 ? -10.938 4.852 9.594 1 97.69 180 GLY A N 1
ATOM 1397 C CA . GLY A 1 180 ? -9.992 4.426 10.617 1 97.69 180 GLY A CA 1
ATOM 1398 C C . GLY A 1 180 ? -9.711 5.496 11.648 1 97.69 180 GLY A C 1
ATOM 1399 O O . GLY A 1 180 ? -9.609 6.68 11.312 1 97.69 180 GLY A O 1
ATOM 1400 N N . TYR A 1 181 ? -9.625 5.105 12.914 1 96.5 181 TYR A N 1
ATOM 1401 C CA . TYR A 1 181 ? -9.18 5.906 14.047 1 96.5 181 TYR A CA 1
ATOM 1402 C C . TYR A 1 181 ? -8.469 5.039 15.078 1 96.5 181 TYR A C 1
ATOM 1404 O O . TYR A 1 181 ? -8.469 3.809 14.977 1 96.5 181 TYR A O 1
ATOM 1412 N N . ASP A 1 182 ? -7.715 5.664 16.047 1 95.38 182 ASP A N 1
ATOM 1413 C CA . ASP A 1 182 ? -7 4.938 17.094 1 95.38 182 ASP A CA 1
ATOM 1414 C C . ASP A 1 182 ? -6.008 3.945 16.484 1 95.38 182 ASP A C 1
ATOM 1416 O O . ASP A 1 182 ? -6.008 2.766 16.844 1 95.38 182 ASP A O 1
ATOM 1420 N N . ASP A 1 183 ? -5.281 4.324 15.438 1 95.38 183 ASP A N 1
ATOM 1421 C CA . ASP A 1 183 ? -4.148 3.639 14.82 1 95.38 183 ASP A CA 1
ATOM 1422 C C . ASP A 1 183 ? -4.617 2.498 13.922 1 95.38 183 ASP A C 1
ATOM 1424 O O . ASP A 1 183 ? -3.881 1.532 13.703 1 95.38 183 ASP A O 1
ATOM 1428 N N . LYS A 1 184 ? -5.816 2.615 13.438 1 96.75 184 LYS A N 1
ATOM 1429 C CA . LYS A 1 184 ? -6.293 1.629 12.469 1 96.75 184 LYS A CA 1
ATOM 1430 C C . LYS A 1 184 ? -5.633 1.835 11.102 1 96.75 184 LYS A C 1
ATOM 1432 O O . LYS A 1 184 ? -5.219 0.871 10.461 1 96.75 184 LYS A O 1
ATOM 1437 N N . PHE A 1 185 ? -5.621 3.104 10.68 1 97.62 185 PHE A N 1
ATOM 1438 C CA . PHE A 1 185 ? -4.988 3.422 9.406 1 97.62 185 PHE A CA 1
ATOM 1439 C C . PHE A 1 185 ? -4.008 4.578 9.562 1 97.62 185 PHE A C 1
ATOM 1441 O O . PHE A 1 185 ? -4.156 5.617 8.922 1 97.62 185 PHE A O 1
ATOM 1448 N N . PRO A 1 186 ? -2.938 4.398 10.336 1 98.12 186 PRO A N 1
ATOM 1449 C CA . PRO A 1 186 ? -1.914 5.441 10.445 1 98.12 186 PRO A CA 1
ATOM 1450 C C . PRO A 1 186 ? -0.982 5.48 9.234 1 98.12 186 PRO A C 1
ATOM 1452 O O . PRO A 1 186 ? -1.005 4.57 8.406 1 98.12 186 PRO A O 1
ATOM 1455 N N . PHE A 1 187 ? -0.279 6.551 9.117 1 98.38 187 PHE A N 1
ATOM 1456 C CA . PHE A 1 187 ? 0.869 6.562 8.211 1 98.38 187 PHE A CA 1
ATOM 1457 C C . PHE A 1 187 ? 1.932 5.574 8.68 1 98.38 187 PHE A C 1
ATOM 1459 O O . PHE A 1 187 ? 2.055 5.305 9.883 1 98.38 187 PHE A O 1
ATOM 1466 N N . ARG A 1 188 ? 2.666 5.039 7.707 1 96.81 188 ARG A N 1
ATOM 1467 C CA . ARG A 1 188 ? 3.727 4.09 8.039 1 96.81 188 ARG A CA 1
ATOM 1468 C C . ARG A 1 188 ? 4.867 4.176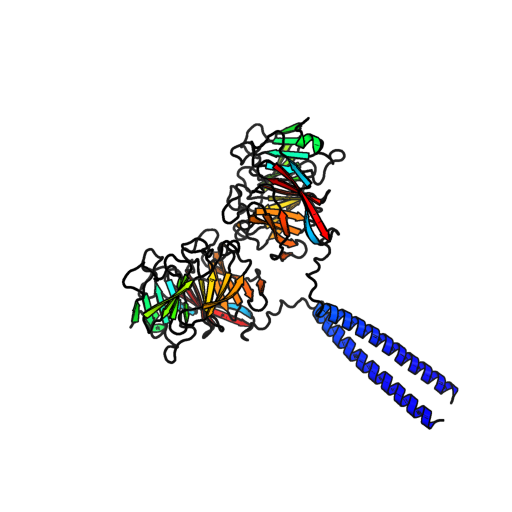 7.027 1 96.81 188 ARG A C 1
ATOM 1470 O O . ARG A 1 188 ? 4.73 4.801 5.977 1 96.81 188 ARG A O 1
ATOM 1477 N N . HIS A 1 189 ? 5.934 3.666 7.355 1 94.56 189 HIS A N 1
ATOM 1478 C CA . HIS A 1 189 ? 6.922 3.104 6.441 1 94.56 189 HIS A CA 1
ATOM 1479 C C . HIS A 1 189 ? 7.402 1.74 6.922 1 94.56 189 HIS A C 1
ATOM 1481 O O . HIS A 1 189 ? 6.922 1.228 7.934 1 94.56 189 HIS A O 1
ATOM 1487 N N . LEU A 1 190 ? 8.242 1.072 6.238 1 92.75 190 LEU A N 1
ATOM 1488 C CA . LEU A 1 190 ? 8.531 -0.346 6.418 1 92.75 190 LEU A CA 1
ATOM 1489 C C . LEU A 1 190 ? 8.914 -0.643 7.863 1 92.75 190 LEU A C 1
ATOM 1491 O O . LEU A 1 190 ? 8.586 -1.706 8.391 1 92.75 190 LEU A O 1
ATOM 1495 N N . ASP A 1 191 ? 9.516 0.343 8.547 1 91.38 191 ASP A N 1
ATOM 1496 C CA . ASP A 1 191 ? 10.102 0.037 9.852 1 91.38 191 ASP A CA 1
ATOM 1497 C C . ASP A 1 191 ? 9.352 0.752 10.977 1 91.38 191 ASP A C 1
ATOM 1499 O O . ASP A 1 191 ? 9.602 0.501 12.156 1 91.38 191 ASP A O 1
ATOM 1503 N N . THR A 1 192 ? 8.445 1.66 10.555 1 92.88 192 THR A N 1
ATOM 1504 C CA . THR A 1 192 ? 7.891 2.525 11.594 1 92.88 192 THR A CA 1
ATOM 1505 C C . THR A 1 192 ? 6.43 2.852 11.305 1 92.88 192 THR A C 1
ATOM 1507 O O . THR A 1 192 ? 6.047 3.027 10.141 1 92.88 192 THR A O 1
ATOM 1510 N N . THR A 1 193 ? 5.637 2.893 12.367 1 95.81 193 THR A N 1
ATOM 1511 C CA . THR A 1 193 ? 4.277 3.416 12.328 1 95.81 193 THR A CA 1
ATOM 1512 C C . THR A 1 193 ? 4.219 4.816 12.938 1 95.81 193 THR A C 1
ATOM 1514 O O . THR A 1 193 ? 4.785 5.062 14 1 95.81 193 THR A O 1
ATOM 1517 N N . TYR A 1 194 ? 3.668 5.723 12.234 1 96.75 194 TYR A N 1
ATOM 1518 C CA . TYR A 1 194 ? 3.373 7.031 12.812 1 96.75 194 TYR A CA 1
ATOM 1519 C C . TYR A 1 194 ? 2.035 7.016 13.539 1 96.75 194 TYR A C 1
ATOM 1521 O O . TYR A 1 194 ? 0.993 7.297 12.945 1 96.75 194 TYR A O 1
ATOM 1529 N N . SER A 1 195 ? 2.146 6.801 14.773 1 96 195 SER A N 1
ATOM 1530 C CA . SER A 1 195 ? 0.981 6.453 15.578 1 96 195 SER A CA 1
ATOM 1531 C C . SER A 1 195 ? -0.024 7.598 15.625 1 96 195 SER A C 1
ATOM 1533 O O . SER A 1 195 ? 0.361 8.766 15.672 1 96 195 SER A O 1
ATOM 1535 N N . TYR A 1 196 ? -1.279 7.25 15.578 1 97.25 196 TYR A N 1
ATOM 1536 C CA . TYR A 1 196 ? -2.443 8.109 15.766 1 97.25 196 TYR A CA 1
ATOM 1537 C C . TYR A 1 196 ? -2.494 9.203 14.703 1 97.25 196 TYR A C 1
ATOM 1539 O O . TYR A 1 196 ? -2.818 10.352 15.008 1 97.25 196 TYR A O 1
ATOM 1547 N N . THR A 1 197 ? -2.061 8.859 13.5 1 97.94 197 THR A N 1
ATOM 1548 C CA . THR A 1 197 ? -2.162 9.758 12.352 1 97.94 197 THR A CA 1
ATOM 1549 C C . THR A 1 197 ? -3.262 9.305 11.398 1 97.94 197 THR A C 1
ATOM 1551 O O . THR A 1 197 ? -3.184 9.539 10.195 1 97.94 197 THR A O 1
ATOM 1554 N N . ASP A 1 198 ? -4.289 8.648 11.953 1 98.19 198 ASP A N 1
ATOM 1555 C CA . ASP A 1 198 ? -5.379 8.133 11.133 1 98.19 198 ASP A CA 1
ATOM 1556 C C . ASP A 1 198 ? -6 9.242 10.281 1 98.19 198 ASP A C 1
ATOM 1558 O O . ASP A 1 198 ? -6.344 9.016 9.117 1 98.19 198 ASP A O 1
ATOM 1562 N N . MET A 1 199 ? -6.117 10.391 10.898 1 98.5 199 MET A N 1
ATOM 1563 C CA . MET A 1 199 ? -6.559 11.562 10.148 1 98.5 199 MET A CA 1
ATOM 1564 C C . MET A 1 199 ? -5.422 12.57 10 1 98.5 199 MET A C 1
ATOM 1566 O O . MET A 1 199 ? -4.668 12.805 10.945 1 98.5 199 MET A O 1
ATOM 1570 N N . ASP A 1 200 ? -5.301 12.992 8.82 1 98.69 200 ASP A N 1
ATOM 1571 C CA . ASP A 1 200 ? -4.406 14.102 8.508 1 98.69 200 ASP A CA 1
ATOM 1572 C C . ASP A 1 200 ? -5.191 15.312 8.016 1 98.69 200 ASP A C 1
ATOM 1574 O O . ASP A 1 200 ? -6.242 15.172 7.395 1 98.69 200 ASP A O 1
ATOM 1578 N N . PHE A 1 201 ? -4.715 16.469 8.391 1 98.88 201 PHE A N 1
ATOM 1579 C CA . PHE A 1 201 ? -5.363 17.703 7.965 1 98.88 201 PHE A CA 1
ATOM 1580 C C . PHE A 1 201 ? -4.402 18.562 7.16 1 98.88 201 PHE A C 1
ATOM 1582 O O . PHE A 1 201 ? -3.211 18.625 7.465 1 98.88 201 PHE A O 1
ATOM 1589 N N . ALA A 1 202 ? -4.957 19.188 6.199 1 98.88 202 ALA A N 1
ATOM 1590 C CA . ALA A 1 202 ? -4.141 20.016 5.316 1 98.88 202 ALA A CA 1
ATOM 1591 C C . ALA A 1 202 ? -4.875 21.297 4.922 1 98.88 202 ALA A C 1
ATOM 1593 O O . ALA A 1 202 ? -6.109 21.328 4.898 1 98.88 202 ALA A O 1
ATOM 1594 N N . THR A 1 203 ? -4.168 22.312 4.637 1 98.62 203 THR A N 1
ATOM 1595 C CA . THR A 1 203 ? -4.688 23.562 4.09 1 98.62 203 THR A CA 1
ATOM 1596 C C . THR A 1 203 ? -3.998 23.906 2.771 1 98.62 203 THR A C 1
ATOM 1598 O O . THR A 1 203 ? -2.836 23.562 2.562 1 98.62 203 THR A O 1
ATOM 1601 N N . ASP A 1 204 ? -4.672 24.547 1.949 1 97.19 204 ASP A N 1
ATOM 1602 C CA . ASP A 1 204 ? -4.094 25.125 0.737 1 97.19 204 ASP A CA 1
ATOM 1603 C C . ASP A 1 204 ? -4.855 26.375 0.308 1 97.19 204 ASP A C 1
ATOM 1605 O O . ASP A 1 204 ? -5.457 27.062 1.139 1 97.19 204 ASP A O 1
ATOM 1609 N N . GLU A 1 205 ? -4.789 26.766 -0.926 1 95.44 205 GLU A N 1
ATOM 1610 C CA . GLU A 1 205 ? -5.406 27.984 -1.439 1 95.44 205 GLU A CA 1
ATOM 1611 C C . GLU A 1 205 ? -6.93 27.891 -1.414 1 95.44 205 GLU A C 1
ATOM 1613 O O . GLU A 1 205 ? -7.621 28.906 -1.432 1 95.44 205 GLU A O 1
ATOM 1618 N N . SER A 1 206 ? -7.395 26.672 -1.303 1 94.38 206 SER A N 1
ATOM 1619 C CA . SER A 1 206 ? -8.836 26.453 -1.441 1 94.38 206 SER A CA 1
ATOM 1620 C C . SER A 1 206 ? -9.484 26.188 -0.089 1 94.38 206 SER A C 1
ATOM 1622 O O . SER A 1 206 ? -10.711 26.172 0.02 1 94.38 206 SER A O 1
ATOM 1624 N N . GLY A 1 207 ? -8.742 25.969 0.902 1 97.25 207 GLY A N 1
ATOM 1625 C CA . GLY A 1 207 ? -9.352 25.766 2.207 1 97.25 207 GLY A CA 1
ATOM 1626 C C . GLY A 1 207 ? -8.734 24.609 2.982 1 97.25 207 GLY A C 1
ATOM 1627 O O . GLY A 1 207 ? -7.508 24.484 3.031 1 97.25 207 GLY A O 1
ATOM 1628 N N . VAL A 1 208 ? -9.656 23.859 3.678 1 98.62 208 VAL A N 1
ATOM 1629 C CA . VAL A 1 208 ? -9.219 22.828 4.602 1 98.62 208 VAL A CA 1
ATOM 1630 C C . VAL A 1 208 ? -9.648 21.453 4.078 1 98.62 208 VAL A C 1
ATOM 1632 O O . VAL A 1 208 ? -10.742 21.312 3.523 1 98.62 208 VAL A O 1
ATOM 1635 N N . TYR A 1 209 ? -8.766 20.484 4.258 1 98.88 209 TYR A N 1
ATOM 1636 C CA . TYR A 1 209 ? -9.031 19.109 3.879 1 98.88 209 TYR A CA 1
ATOM 1637 C C . TYR A 1 209 ? -8.766 18.156 5.047 1 98.88 209 TYR A C 1
ATOM 1639 O O . TYR A 1 209 ? -7.93 18.453 5.906 1 98.88 209 TYR A O 1
ATOM 1647 N N . VAL A 1 210 ? -9.484 17.109 5.055 1 98.88 210 VAL A N 1
ATOM 1648 C CA . VAL A 1 210 ? -9.141 15.969 5.898 1 98.88 210 VAL A CA 1
ATOM 1649 C C . VAL A 1 210 ? -8.766 14.773 5.027 1 98.88 210 VAL A C 1
ATOM 1651 O O . VAL A 1 210 ? -9.414 14.508 4.012 1 98.88 210 VAL A O 1
ATOM 1654 N N . ILE A 1 211 ? -7.652 14.156 5.328 1 98.94 211 ILE A N 1
ATOM 1655 C CA . ILE A 1 211 ? -7.109 12.992 4.637 1 98.94 211 ILE A CA 1
ATOM 1656 C C . ILE A 1 211 ? -7.141 11.781 5.566 1 98.94 211 ILE A C 1
ATOM 1658 O O . ILE A 1 211 ? -6.594 11.82 6.672 1 98.94 211 ILE A O 1
ATOM 1662 N N . TYR A 1 212 ? -7.801 10.766 5.117 1 98.88 212 TYR A N 1
ATOM 1663 C CA . TYR A 1 212 ? -8.031 9.594 5.953 1 98.88 212 TYR A CA 1
ATOM 1664 C C . TYR A 1 212 ? -8.133 8.336 5.105 1 98.88 212 TYR A C 1
ATOM 1666 O O . TYR A 1 212 ? -7.773 8.344 3.924 1 98.88 212 TYR A O 1
ATOM 1674 N N . ALA A 1 213 ? -8.453 7.207 5.734 1 98.75 213 ALA A N 1
ATOM 1675 C CA . ALA A 1 213 ? -8.656 5.941 5.035 1 98.75 213 ALA A CA 1
ATOM 1676 C C . ALA A 1 213 ? -9.836 5.172 5.625 1 98.75 213 ALA A C 1
ATOM 1678 O O . ALA A 1 213 ? -10.203 5.379 6.785 1 98.75 213 ALA A O 1
ATOM 1679 N N . THR A 1 214 ? -10.469 4.395 4.801 1 98.56 214 THR A N 1
ATOM 1680 C CA . THR A 1 214 ? -11.625 3.6 5.207 1 98.56 214 THR A CA 1
ATOM 1681 C C . THR A 1 214 ? -11.438 2.137 4.812 1 98.56 214 THR A C 1
ATOM 1683 O O . THR A 1 214 ? -10.625 1.822 3.939 1 98.56 214 THR A O 1
ATOM 1686 N N . THR A 1 215 ? -12.141 1.251 5.457 1 97.12 215 THR A N 1
ATOM 1687 C CA . THR A 1 215 ? -12.109 -0.157 5.074 1 97.12 215 THR A CA 1
ATOM 1688 C C . THR A 1 215 ? -12.734 -0.356 3.697 1 97.12 215 THR A C 1
ATOM 1690 O O . THR A 1 215 ? -12.305 -1.225 2.936 1 97.12 215 THR A O 1
ATOM 1693 N N . SER A 1 216 ? -13.719 0.457 3.334 1 96.19 216 SER A N 1
ATOM 1694 C CA . SER A 1 216 ? -14.391 0.33 2.047 1 96.19 216 SER A CA 1
ATOM 1695 C C . SER A 1 216 ? -13.484 0.76 0.9 1 96.19 216 SER A C 1
ATOM 1697 O O . SER A 1 216 ? -13.695 0.366 -0.248 1 96.19 216 SER A O 1
ATOM 1699 N N . ASN A 1 217 ? -12.531 1.597 1.238 1 97.38 217 ASN A N 1
ATOM 1700 C CA . ASN A 1 217 ? -11.531 1.959 0.243 1 97.38 217 ASN A CA 1
ATOM 1701 C C . ASN A 1 217 ? -10.219 1.217 0.474 1 97.38 217 ASN A C 1
ATOM 1703 O O . ASN A 1 217 ? -9.141 1.742 0.181 1 97.38 217 ASN A O 1
ATOM 1707 N N . PHE A 1 218 ? -10.266 0.171 1.084 1 95.75 218 PHE A N 1
ATOM 1708 C CA . PHE A 1 218 ? -9.195 -0.815 1.204 1 95.75 218 PHE A CA 1
ATOM 1709 C C . PHE A 1 218 ? -7.988 -0.22 1.917 1 95.75 218 PHE A C 1
ATOM 1711 O O . PHE A 1 218 ? -6.852 -0.603 1.643 1 95.75 218 PHE A O 1
ATOM 1718 N N . GLY A 1 219 ? -8.172 0.844 2.775 1 97.38 219 GLY A N 1
ATOM 1719 C CA . GLY A 1 219 ? -7.066 1.452 3.496 1 97.38 219 GLY A CA 1
ATOM 1720 C C . GLY A 1 219 ? -6.328 2.5 2.684 1 97.38 219 GLY A C 1
ATOM 1721 O O . GLY A 1 219 ? -5.332 3.061 3.143 1 97.38 219 GLY A O 1
ATOM 1722 N N . ASN A 1 220 ? -6.801 2.688 1.455 1 98 220 ASN A N 1
ATOM 1723 C CA . ASN A 1 220 ? -6.234 3.748 0.629 1 98 220 ASN A CA 1
ATOM 1724 C C . ASN A 1 220 ? -6.711 5.125 1.082 1 98 220 ASN A C 1
ATOM 1726 O O . ASN A 1 220 ? -7.801 5.258 1.64 1 98 220 ASN A O 1
ATOM 1730 N N . VAL A 1 221 ? -6.016 6.09 0.761 1 98.75 221 VAL A N 1
ATOM 1731 C CA . VAL A 1 221 ? -6.246 7.473 1.169 1 98.75 221 VAL A CA 1
ATOM 1732 C C . VAL A 1 221 ? -7.559 7.973 0.567 1 98.75 221 VAL A C 1
ATOM 1734 O O . VAL A 1 221 ? -7.848 7.727 -0.606 1 98.75 221 VAL A O 1
ATOM 1737 N N . VAL A 1 222 ? -8.328 8.602 1.377 1 98.88 222 VAL A N 1
ATOM 1738 C CA . VAL A 1 222 ? -9.508 9.375 1.005 1 98.88 222 VAL A CA 1
ATOM 1739 C C . VAL A 1 222 ? -9.312 10.844 1.369 1 98.88 222 VAL A C 1
ATOM 1741 O O . VAL A 1 222 ? -8.789 11.156 2.439 1 98.88 222 VAL A O 1
ATOM 1744 N N . ILE A 1 223 ? -9.695 11.727 0.469 1 98.88 223 ILE A N 1
ATOM 1745 C CA . ILE A 1 223 ? -9.594 13.172 0.672 1 98.88 223 ILE A CA 1
ATOM 1746 C C . ILE A 1 223 ? -10.992 13.773 0.768 1 98.88 223 ILE A C 1
ATOM 1748 O O . ILE A 1 223 ? -11.836 13.547 -0.107 1 98.88 223 ILE A O 1
ATOM 1752 N N . SER A 1 224 ? -11.273 14.516 1.799 1 98.81 224 SER A N 1
ATOM 1753 C CA . SER A 1 224 ? -12.523 15.266 1.869 1 98.81 224 SER A CA 1
ATOM 1754 C C . SER A 1 224 ? -12.266 16.734 2.16 1 98.81 224 SER A C 1
ATOM 1756 O O . SER A 1 224 ? -11.477 17.078 3.041 1 98.81 224 SER A O 1
ATOM 1758 N N . LYS A 1 225 ? -12.961 17.562 1.432 1 98.56 225 LYS A N 1
ATOM 1759 C CA . LYS A 1 225 ? -12.961 18.984 1.754 1 98.56 225 LYS A CA 1
ATOM 1760 C C . LYS A 1 225 ? -13.812 19.266 2.986 1 98.56 225 LYS A C 1
ATOM 1762 O O . LYS A 1 225 ? -14.875 18.672 3.164 1 98.56 225 LYS A O 1
ATOM 1767 N N . ILE A 1 226 ? -13.312 20.141 3.805 1 98.44 226 ILE A N 1
ATOM 1768 C CA . ILE A 1 226 ? -14.086 20.562 4.965 1 98.44 226 ILE A CA 1
ATOM 1769 C C . ILE A 1 226 ? -14.648 21.969 4.73 1 98.44 226 ILE A C 1
ATOM 1771 O O . ILE A 1 226 ? -13.898 22.906 4.48 1 98.44 226 ILE A O 1
ATOM 1775 N N . GLU A 1 227 ? -15.945 22.062 4.73 1 97.31 227 GLU A N 1
ATOM 1776 C CA . GLU A 1 227 ? -16.547 23.391 4.832 1 97.31 227 GLU A CA 1
ATOM 1777 C C . GLU A 1 227 ? -16.422 23.938 6.246 1 97.31 227 GLU A C 1
ATOM 1779 O O . GLU A 1 227 ? -16.875 23.312 7.211 1 97.31 227 GLU A O 1
ATOM 1784 N N . THR A 1 228 ? -15.859 25.062 6.395 1 95.19 228 THR A N 1
ATOM 1785 C CA . THR A 1 228 ? -15.375 25.562 7.68 1 95.19 228 THR A CA 1
ATOM 1786 C C . THR A 1 228 ? -16.484 26.312 8.422 1 95.19 228 THR A C 1
ATOM 1788 O O . THR A 1 228 ? -16.203 27.266 9.148 1 95.19 228 THR A O 1
ATOM 1791 N N . SER A 1 229 ? -17.688 25.938 8.164 1 93.31 229 SER A N 1
ATOM 1792 C CA . SER A 1 229 ? -18.797 26.422 8.969 1 93.31 229 SER A CA 1
ATOM 1793 C C . SER A 1 229 ? -18.719 25.891 10.398 1 93.31 229 SER A C 1
ATOM 1795 O O . SER A 1 229 ? -17.844 25.094 10.719 1 93.31 229 SER A O 1
ATOM 1797 N N . ASN A 1 230 ? -19.562 26.375 11.266 1 92.12 230 ASN A N 1
ATOM 1798 C CA . ASN A 1 230 ? -19.688 25.906 12.648 1 92.12 230 ASN A CA 1
ATOM 1799 C C . ASN A 1 230 ? -21.094 25.391 12.938 1 92.12 230 ASN A C 1
ATOM 1801 O O . ASN A 1 230 ? -22.016 26.172 13.102 1 92.12 230 ASN A O 1
ATOM 1805 N N . PRO A 1 231 ? -21.25 24.172 13.086 1 95.19 231 PRO A N 1
ATOM 1806 C CA . PRO A 1 231 ? -20.266 23.094 12.977 1 95.19 231 PRO A CA 1
ATOM 1807 C C . PRO A 1 231 ? -19.75 22.891 11.555 1 95.19 231 PRO A C 1
ATOM 1809 O O . PRO A 1 231 ? -20.422 23.312 10.594 1 95.19 231 PRO A O 1
ATOM 1812 N N . PRO A 1 232 ? -18.547 22.281 11.492 1 97.38 232 PRO A N 1
ATOM 1813 C CA . PRO A 1 232 ? -18.047 22 10.148 1 97.38 232 PRO A CA 1
ATOM 1814 C C . PRO A 1 232 ? -18.859 20.953 9.406 1 97.38 232 PRO A C 1
ATOM 1816 O O . PRO A 1 232 ? -19.562 20.141 10.039 1 97.38 232 PRO A O 1
ATOM 1819 N N . VAL A 1 233 ? -18.781 20.984 8.039 1 97.81 233 VAL A N 1
ATOM 1820 C CA . VAL A 1 233 ? -19.469 20.031 7.184 1 97.81 233 VAL A CA 1
ATOM 1821 C C . VAL A 1 233 ? -18.5 19.453 6.156 1 97.81 233 VAL A C 1
ATOM 1823 O O . VAL A 1 233 ? -17.641 20.156 5.648 1 97.81 233 VAL A O 1
ATOM 1826 N N . LEU A 1 234 ? -18.734 18.203 5.938 1 97.81 234 LEU A N 1
ATOM 1827 C CA . LEU A 1 234 ? -17.906 17.578 4.91 1 97.81 234 LEU A CA 1
ATOM 1828 C C . LEU A 1 234 ? -18.375 17.969 3.516 1 97.81 234 LEU A C 1
ATOM 1830 O O . LEU A 1 234 ? -19.578 17.938 3.225 1 97.81 234 LEU A O 1
ATOM 1834 N N . GLY A 1 235 ? -17.422 18.406 2.744 1 97.62 235 GLY A N 1
ATOM 1835 C CA . GLY A 1 235 ? -17.719 18.719 1.355 1 97.62 235 GLY A CA 1
ATOM 1836 C C . GLY A 1 235 ? -17.391 17.594 0.4 1 97.62 235 GLY A C 1
ATOM 1837 O O . GLY A 1 235 ? -17.703 16.422 0.688 1 97.62 235 GLY A O 1
ATOM 1838 N N . GLN A 1 236 ? -16.844 17.953 -0.737 1 97.88 236 GLN A N 1
ATOM 1839 C CA . GLN A 1 236 ? -16.5 16.953 -1.755 1 97.88 236 GLN A CA 1
ATOM 1840 C C . GLN A 1 236 ? -15.445 15.977 -1.243 1 97.88 236 GLN A C 1
ATOM 1842 O O . GLN A 1 236 ? -14.539 16.375 -0.506 1 97.88 236 GLN A O 1
ATOM 1847 N N . THR A 1 237 ? -15.586 14.758 -1.705 1 98.62 237 THR A N 1
ATOM 1848 C CA . THR A 1 237 ? -14.68 13.695 -1.289 1 98.62 237 THR A CA 1
ATOM 1849 C C . THR A 1 237 ? -14.062 13.008 -2.502 1 98.62 237 THR A C 1
ATOM 1851 O O . THR A 1 237 ? -14.734 12.812 -3.518 1 98.62 237 THR A O 1
ATOM 1854 N N . TRP A 1 238 ? -12.828 12.633 -2.459 1 98.62 238 TRP A N 1
ATOM 1855 C CA . TRP A 1 238 ? -12.094 11.906 -3.488 1 98.62 238 TRP A CA 1
ATOM 1856 C C . TRP A 1 238 ? -11.453 10.641 -2.916 1 98.62 238 TRP A C 1
ATOM 1858 O O . TRP A 1 238 ? -10.938 10.656 -1.798 1 98.62 238 TRP A O 1
ATOM 1868 N N . SER A 1 239 ? -11.539 9.57 -3.633 1 97.88 239 SER A N 1
ATOM 1869 C CA . SER A 1 239 ? -10.852 8.336 -3.275 1 97.88 239 SER A CA 1
ATOM 1870 C C . SER A 1 239 ? -9.594 8.148 -4.113 1 97.88 239 SER A C 1
ATOM 1872 O O . SER A 1 239 ? -9.586 8.438 -5.312 1 97.88 239 SER A O 1
ATOM 1874 N N . THR A 1 240 ? -8.539 7.676 -3.518 1 98.25 240 THR A N 1
ATOM 1875 C CA . THR A 1 240 ? -7.277 7.457 -4.223 1 98.25 240 THR A CA 1
ATOM 1876 C C . THR A 1 240 ? -6.871 5.988 -4.16 1 98.25 240 THR A C 1
ATOM 1878 O O . THR A 1 240 ? -7.539 5.18 -3.506 1 98.25 240 THR A O 1
ATOM 1881 N N . SER A 1 241 ? -5.785 5.66 -4.887 1 96.62 241 SER A N 1
ATOM 1882 C CA . SER A 1 241 ? -5.211 4.316 -4.852 1 96.62 241 SER A CA 1
ATOM 1883 C C . SER A 1 241 ? -3.971 4.27 -3.967 1 96.62 241 SER A C 1
ATOM 1885 O O . SER A 1 241 ? -3.311 3.234 -3.869 1 96.62 241 SER A O 1
ATOM 1887 N N . LEU A 1 242 ? -3.65 5.348 -3.322 1 98 242 LEU A N 1
ATOM 1888 C CA . LEU A 1 242 ? -2.5 5.41 -2.428 1 98 242 LEU A CA 1
ATOM 1889 C C . LEU A 1 242 ? -2.791 4.695 -1.112 1 98 242 LEU A C 1
ATOM 1891 O O . LEU A 1 242 ? -3.605 5.164 -0.314 1 98 242 LEU A O 1
ATOM 1895 N N . HIS A 1 243 ? -2.137 3.625 -0.963 1 97.25 243 HIS A N 1
ATOM 1896 C CA . HIS A 1 243 ? -2.291 2.986 0.339 1 97.25 243 HIS A CA 1
ATOM 1897 C C . HIS A 1 243 ? -1.659 3.828 1.443 1 97.25 243 HIS A C 1
ATOM 1899 O O . HIS A 1 243 ? -0.474 4.16 1.376 1 97.25 243 HIS A O 1
ATOM 1905 N N . LYS A 1 244 ? -2.387 4.152 2.41 1 98.12 244 LYS A N 1
ATOM 1906 C CA . LYS A 1 244 ? -1.964 5.148 3.391 1 98.12 244 LYS A CA 1
ATOM 1907 C C . LYS A 1 244 ? -0.719 4.684 4.141 1 98.12 244 LYS A C 1
ATOM 1909 O O . LYS A 1 244 ? 0.133 5.5 4.504 1 98.12 244 LYS A O 1
ATOM 1914 N N . ALA A 1 245 ? -0.617 3.387 4.344 1 95.56 245 ALA A N 1
ATOM 1915 C CA . ALA A 1 245 ? 0.484 2.832 5.125 1 95.56 245 ALA A CA 1
ATOM 1916 C C . ALA A 1 245 ? 1.803 2.93 4.367 1 95.56 245 ALA A C 1
ATOM 1918 O O . ALA A 1 245 ? 2.861 2.59 4.898 1 95.56 245 ALA A O 1
ATOM 1919 N N . THR A 1 246 ? 1.76 3.367 3.145 1 97.06 246 THR A N 1
ATOM 1920 C CA . THR A 1 246 ? 2.98 3.498 2.357 1 97.06 246 THR A CA 1
ATOM 1921 C C . THR A 1 246 ? 3.498 4.934 2.395 1 97.06 246 THR A C 1
ATOM 1923 O O . THR A 1 246 ? 4.562 5.23 1.847 1 97.06 246 THR A O 1
ATOM 1926 N N . ALA A 1 247 ? 2.811 5.77 3.059 1 98.38 247 ALA A N 1
ATOM 1927 C CA . ALA A 1 247 ? 3.178 7.18 3.146 1 98.38 247 ALA A CA 1
ATOM 1928 C C . ALA A 1 247 ? 3.496 7.574 4.586 1 98.38 247 ALA A C 1
ATOM 1930 O O . ALA A 1 247 ? 3.049 6.918 5.531 1 98.38 247 ALA A O 1
ATOM 1931 N N . THR A 1 248 ? 4.25 8.641 4.684 1 98.38 248 THR A N 1
ATOM 1932 C CA . THR A 1 248 ? 4.617 9.133 6.008 1 98.38 248 THR A CA 1
ATOM 1933 C C . THR A 1 248 ? 3.848 10.406 6.344 1 98.38 248 THR A C 1
ATOM 1935 O O . THR A 1 248 ? 3.691 10.75 7.52 1 98.38 248 THR A O 1
ATOM 1938 N N . ASN A 1 249 ? 3.459 11.133 5.359 1 98.62 249 ASN A N 1
ATOM 1939 C CA . ASN A 1 249 ? 2.674 12.352 5.5 1 98.62 249 ASN A CA 1
ATOM 1940 C C . ASN A 1 249 ? 2.027 12.758 4.176 1 98.62 249 ASN A C 1
ATOM 1942 O O . ASN A 1 249 ? 2.355 12.211 3.125 1 98.62 249 ASN A O 1
ATOM 1946 N N . THR A 1 250 ? 1.131 13.75 4.285 1 98.88 250 THR A N 1
ATOM 1947 C CA . THR A 1 250 ? 0.521 14.344 3.102 1 98.88 250 THR A CA 1
ATOM 1948 C C . THR A 1 250 ? 0.351 15.852 3.279 1 98.88 250 THR A C 1
ATOM 1950 O O . THR A 1 250 ? 0.406 16.359 4.402 1 98.88 250 THR A O 1
ATOM 1953 N N . PHE A 1 251 ? 0.198 16.516 2.195 1 98.75 251 PHE A N 1
ATOM 1954 C CA . PHE A 1 251 ? -0.15 17.938 2.193 1 98.75 251 PHE A CA 1
ATOM 1955 C C . PHE A 1 251 ? -0.833 18.328 0.888 1 98.75 251 PHE A C 1
ATOM 1957 O O . PHE A 1 251 ? -0.832 17.547 -0.073 1 98.75 251 PHE A O 1
ATOM 1964 N N . MET A 1 252 ? -1.501 19.469 0.902 1 98.38 252 MET A N 1
ATOM 1965 C CA . MET A 1 252 ? -2.246 19.953 -0.255 1 98.38 252 MET A CA 1
ATOM 1966 C C . MET A 1 252 ?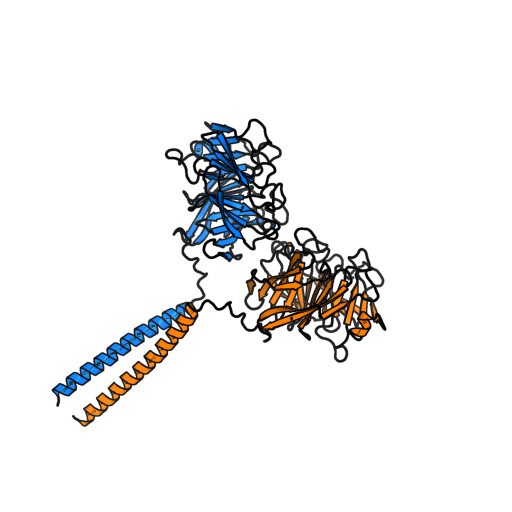 -1.64 21.25 -0.79 1 98.38 252 MET A C 1
ATOM 1968 O O . MET A 1 252 ? -1.253 22.125 -0.014 1 98.38 252 MET A O 1
ATOM 1972 N N . VAL A 1 253 ? -1.506 21.312 -2.092 1 97.44 253 VAL A N 1
ATOM 1973 C CA . VAL A 1 253 ? -1.115 22.531 -2.785 1 97.44 253 VAL A CA 1
ATOM 1974 C C . VAL A 1 253 ? -2.027 22.766 -3.99 1 97.44 253 VAL A C 1
ATOM 1976 O O . VAL A 1 253 ? -2.035 21.969 -4.93 1 97.44 253 VAL A O 1
ATOM 1979 N N . CYS A 1 254 ? -2.809 23.766 -3.973 1 95.06 254 CYS A N 1
ATOM 1980 C CA . CYS A 1 254 ? -3.656 24.156 -5.094 1 95.06 254 CYS A CA 1
ATOM 1981 C C . CYS A 1 254 ? -4.559 23 -5.52 1 95.06 254 CYS A C 1
ATOM 1983 O O . CYS A 1 254 ? -4.672 22.703 -6.707 1 95.06 254 CYS A O 1
ATOM 1985 N N . GLY A 1 255 ? -5.078 22.297 -4.586 1 96.38 255 GLY A N 1
ATOM 1986 C CA . GLY A 1 255 ? -6.031 21.234 -4.875 1 96.38 255 GLY A CA 1
ATOM 1987 C C . GLY A 1 255 ? -5.371 19.922 -5.223 1 96.38 255 GLY A C 1
ATOM 1988 O O . GLY A 1 255 ? -6.039 18.984 -5.672 1 96.38 255 GLY A O 1
ATOM 1989 N N . VAL A 1 256 ? -4.082 19.859 -5.133 1 97.44 256 VAL A N 1
ATOM 1990 C CA . VAL A 1 256 ? -3.346 18.625 -5.418 1 97.44 256 VAL A CA 1
ATOM 1991 C C . VAL A 1 256 ? -2.789 18.047 -4.121 1 97.44 256 VAL A C 1
ATOM 1993 O O . VAL A 1 256 ? -2.109 18.75 -3.361 1 97.44 256 VAL A O 1
ATOM 1996 N N . LEU A 1 257 ? -3.082 16.797 -3.852 1 98.69 257 LEU A N 1
ATOM 1997 C CA . LEU A 1 257 ? -2.508 16.094 -2.705 1 98.69 257 LEU A CA 1
ATOM 1998 C C . LEU A 1 257 ? -1.12 15.555 -3.037 1 98.69 257 LEU A C 1
ATOM 2000 O O . LEU A 1 257 ? -0.923 14.938 -4.09 1 98.69 257 LEU A O 1
ATOM 2004 N N . PHE A 1 258 ? -0.23 15.805 -2.182 1 98.69 258 PHE A N 1
ATOM 2005 C CA . PHE A 1 258 ? 1.1 15.203 -2.246 1 98.69 258 PHE A CA 1
ATOM 2006 C C . PHE A 1 258 ? 1.349 14.305 -1.041 1 98.69 258 PHE A C 1
ATOM 2008 O O . PHE A 1 258 ? 0.862 14.578 0.057 1 98.69 258 PHE A O 1
ATOM 2015 N N . ALA A 1 259 ? 2.088 13.227 -1.26 1 98.81 259 ALA A N 1
ATOM 2016 C CA . ALA A 1 259 ? 2.455 12.32 -0.176 1 98.81 259 ALA A CA 1
ATOM 2017 C C . ALA A 1 259 ? 3.967 12.133 -0.108 1 98.81 259 ALA A C 1
ATOM 2019 O O . ALA A 1 259 ? 4.648 12.164 -1.135 1 98.81 259 ALA A O 1
ATOM 2020 N N . THR A 1 260 ? 4.426 11.953 1.104 1 98.69 260 THR A N 1
ATOM 2021 C CA . THR A 1 260 ? 5.848 11.719 1.317 1 98.69 260 THR A CA 1
ATOM 2022 C C . THR A 1 260 ? 6.094 10.281 1.77 1 98.69 260 THR A C 1
ATOM 2024 O O . THR A 1 260 ? 5.184 9.617 2.279 1 98.69 260 THR A O 1
ATOM 2027 N N . ARG A 1 261 ? 7.316 9.797 1.567 1 97.94 261 ARG A N 1
ATOM 2028 C CA . ARG A 1 261 ? 7.77 8.516 2.09 1 97.94 261 ARG A CA 1
ATOM 2029 C C . ARG A 1 261 ? 9.195 8.617 2.631 1 97.94 261 ARG A C 1
ATOM 2031 O O . ARG A 1 261 ? 9.969 9.469 2.199 1 97.94 261 ARG A O 1
ATOM 2038 N N . TYR A 1 262 ? 9.516 7.797 3.506 1 97.69 262 TYR A N 1
ATOM 2039 C CA . TYR A 1 262 ? 10.828 7.707 4.137 1 97.69 262 TYR A CA 1
ATOM 2040 C C . TYR A 1 262 ? 11.828 7.027 3.215 1 97.69 262 TYR A C 1
ATOM 2042 O O . TYR A 1 262 ? 11.617 5.895 2.781 1 97.69 262 TYR A O 1
ATOM 2050 N N . LEU A 1 263 ? 12.945 7.656 2.875 1 96.62 263 LEU A N 1
ATOM 2051 C CA . LEU A 1 263 ? 14.031 7.02 2.131 1 96.62 263 LEU A CA 1
ATOM 2052 C C . LEU A 1 263 ? 15.133 6.547 3.072 1 96.62 263 LEU A C 1
ATOM 2054 O O . LEU A 1 263 ? 15.516 5.375 3.043 1 96.62 263 LEU A O 1
ATOM 2058 N N . ASP A 1 264 ? 15.562 7.457 3.863 1 95.69 264 ASP A N 1
ATOM 2059 C CA . ASP A 1 264 ? 16.547 7.176 4.898 1 95.69 264 ASP A CA 1
ATOM 2060 C C . ASP A 1 264 ? 16.531 8.25 5.984 1 95.69 264 ASP A C 1
ATOM 2062 O O . ASP A 1 264 ? 15.648 9.109 5.996 1 95.69 264 ASP A O 1
ATOM 2066 N N . LYS A 1 265 ? 17.406 8.219 6.914 1 96.5 265 LYS A N 1
ATOM 2067 C CA . LYS A 1 265 ? 17.391 9.086 8.094 1 96.5 265 LYS A CA 1
ATOM 2068 C C . LYS A 1 265 ? 17.516 10.555 7.695 1 96.5 265 LYS A C 1
ATOM 2070 O O . LYS A 1 265 ? 17.062 11.438 8.422 1 96.5 265 LYS A O 1
ATOM 2075 N N . LYS A 1 266 ? 18.047 10.875 6.512 1 97.62 266 LYS A N 1
ATOM 2076 C CA . LYS A 1 266 ? 18.344 12.258 6.148 1 97.62 266 LYS A CA 1
ATOM 2077 C C . LYS A 1 266 ? 17.484 12.719 4.969 1 97.62 266 LYS A C 1
ATOM 2079 O O . LYS A 1 266 ? 17.562 13.875 4.559 1 97.62 266 LYS A O 1
ATOM 2084 N N . THR A 1 267 ? 16.672 11.797 4.504 1 97.69 267 THR A N 1
ATOM 2085 C CA . THR A 1 267 ? 15.984 12.148 3.271 1 97.69 267 THR A CA 1
ATOM 2086 C C . THR A 1 267 ? 14.539 11.656 3.307 1 97.69 267 THR A C 1
ATOM 2088 O O . THR A 1 267 ? 14.281 10.5 3.633 1 97.69 267 THR A O 1
ATOM 2091 N N . GLU A 1 268 ? 13.664 12.5 3.076 1 98 268 GLU A N 1
ATOM 2092 C CA . GLU A 1 268 ? 12.266 12.234 2.758 1 98 268 GLU A CA 1
ATOM 2093 C C . GLU A 1 268 ? 11.969 12.516 1.289 1 98 268 GLU A C 1
ATOM 2095 O O . GLU A 1 268 ? 12.617 13.367 0.672 1 98 268 GLU A O 1
ATOM 2100 N N . GLN A 1 269 ? 11.047 11.781 0.711 1 98.19 269 GLN A N 1
ATOM 2101 C CA . GLN A 1 269 ? 10.766 12 -0.705 1 98.19 269 GLN A CA 1
ATOM 2102 C C . GLN A 1 269 ? 9.273 12.219 -0.943 1 98.19 269 GLN A C 1
ATOM 2104 O O . GLN A 1 269 ? 8.438 11.492 -0.394 1 98.19 269 GLN A O 1
ATOM 2109 N N . ILE A 1 270 ? 8.953 13.266 -1.658 1 98.5 270 ILE A N 1
ATOM 2110 C CA . ILE A 1 270 ? 7.617 13.375 -2.24 1 98.5 270 ILE A CA 1
ATOM 2111 C C . ILE A 1 270 ? 7.504 12.453 -3.451 1 98.5 270 ILE A C 1
ATOM 2113 O O . ILE A 1 270 ? 8.188 12.656 -4.461 1 98.5 270 ILE A O 1
ATOM 2117 N N . PHE A 1 271 ? 6.582 11.453 -3.359 1 97.94 271 PHE A N 1
ATOM 2118 C CA . PHE A 1 271 ? 6.629 10.398 -4.363 1 97.94 271 PHE A CA 1
ATOM 2119 C C . PHE A 1 271 ? 5.297 10.281 -5.09 1 97.94 271 PHE A C 1
ATOM 2121 O O . PHE A 1 271 ? 5.207 9.625 -6.133 1 97.94 271 PHE A O 1
ATOM 2128 N N . TYR A 1 272 ? 4.344 10.914 -4.602 1 98.38 272 TYR A N 1
ATOM 2129 C CA . TYR A 1 272 ? 2.979 10.711 -5.066 1 98.38 272 TYR A CA 1
ATOM 2130 C C . TYR A 1 272 ? 2.217 12.023 -5.125 1 98.38 272 TYR A C 1
ATOM 2132 O O . TYR A 1 272 ? 2.43 12.914 -4.293 1 98.38 272 TYR A O 1
ATOM 2140 N N . SER A 1 273 ? 1.276 12.094 -6.121 1 98.06 273 SER A N 1
ATOM 2141 C CA . SER A 1 273 ? 0.328 13.203 -6.145 1 98.06 273 SER A CA 1
ATOM 2142 C C . SER A 1 273 ? -1.029 12.758 -6.68 1 98.06 273 SER A C 1
ATOM 2144 O O . SER A 1 273 ? -1.122 11.758 -7.402 1 98.06 273 SER A O 1
ATOM 2146 N N . TYR A 1 274 ? -2 13.484 -6.262 1 98.19 274 TYR A N 1
ATOM 2147 C CA . TYR A 1 274 ? -3.367 13.328 -6.742 1 98.19 274 TYR A CA 1
ATOM 2148 C C . TYR A 1 274 ? -4.008 14.688 -7.012 1 98.19 274 TYR A C 1
ATOM 2150 O O . TYR A 1 274 ? -4.141 15.508 -6.098 1 98.19 274 TYR A O 1
ATOM 2158 N N . ASP A 1 275 ? -4.43 14.898 -8.219 1 96.88 275 ASP A N 1
ATOM 2159 C CA . ASP A 1 275 ? -5.086 16.141 -8.602 1 96.88 275 ASP A CA 1
ATOM 2160 C C . ASP A 1 275 ? -6.605 16.031 -8.453 1 96.88 275 ASP A C 1
ATOM 2162 O O . ASP A 1 275 ? -7.254 15.297 -9.203 1 96.88 275 ASP A O 1
ATOM 2166 N N . THR A 1 276 ? -7.203 16.734 -7.582 1 97.31 276 THR A N 1
ATOM 2167 C CA . THR A 1 276 ? -8.625 16.609 -7.27 1 97.31 276 THR A CA 1
ATOM 2168 C C . THR A 1 276 ? -9.477 17.156 -8.414 1 97.31 276 THR A C 1
ATOM 2170 O O . THR A 1 276 ? -10.68 16.906 -8.469 1 97.31 276 THR A O 1
ATOM 2173 N N . LYS A 1 277 ? -8.938 17.906 -9.266 1 94.5 277 LYS A N 1
ATOM 2174 C CA . LYS A 1 277 ? -9.68 18.422 -10.414 1 94.5 277 LYS A CA 1
ATOM 2175 C C . LYS A 1 277 ? -9.734 17.391 -11.539 1 94.5 277 LYS A C 1
ATOM 2177 O O . LYS A 1 277 ? -10.789 17.188 -12.156 1 94.5 277 LYS A O 1
ATOM 2182 N N . THR A 1 278 ? -8.602 16.703 -11.758 1 94.44 278 THR A N 1
ATOM 2183 C CA . THR A 1 278 ? -8.508 15.805 -12.898 1 94.44 278 THR A CA 1
ATOM 2184 C C . THR A 1 278 ? -8.664 14.352 -12.461 1 94.44 278 THR A C 1
ATOM 2186 O O . THR A 1 278 ? -8.883 13.461 -13.289 1 94.44 278 THR A O 1
ATOM 2189 N N . ASN A 1 279 ? -8.445 14.109 -11.18 1 95.38 279 ASN A N 1
ATOM 2190 C CA . ASN A 1 279 ? -8.477 12.781 -10.586 1 95.38 279 ASN A CA 1
ATOM 2191 C C . ASN A 1 279 ? -7.285 11.938 -11.023 1 95.38 279 ASN A C 1
ATOM 2193 O O . ASN A 1 279 ? -7.328 10.711 -10.969 1 95.38 279 ASN A O 1
ATOM 2197 N N . ILE A 1 280 ? -6.27 12.594 -11.547 1 94.12 280 ILE A N 1
ATOM 2198 C CA . ILE A 1 280 ? -5.082 11.891 -12.016 1 94.12 280 ILE A CA 1
ATOM 2199 C C . ILE A 1 280 ? -4.121 11.664 -10.852 1 94.12 280 ILE A C 1
ATOM 2201 O O . ILE A 1 280 ? -3.859 12.578 -10.062 1 94.12 280 ILE A O 1
ATOM 2205 N N . GLU A 1 281 ? -3.648 10.469 -10.773 1 95.94 281 GLU A N 1
ATOM 2206 C CA . GLU A 1 281 ? -2.646 10.094 -9.773 1 95.94 281 GLU A CA 1
ATOM 2207 C C . GLU A 1 281 ? -1.277 9.898 -10.422 1 95.94 281 GLU A C 1
ATOM 2209 O O . GLU A 1 281 ? -1.179 9.414 -11.547 1 95.94 281 GLU A O 1
ATOM 2214 N N . ARG A 1 282 ? -0.282 10.258 -9.734 1 94.5 282 ARG A N 1
ATOM 2215 C CA . ARG A 1 282 ? 1.096 10.023 -10.156 1 94.5 282 ARG A CA 1
ATOM 2216 C C . ARG A 1 282 ? 1.924 9.438 -9.016 1 94.5 282 ARG A C 1
ATOM 2218 O O . ARG A 1 282 ? 1.812 9.883 -7.871 1 94.5 282 ARG A O 1
ATOM 2225 N N . TYR A 1 283 ? 2.701 8.438 -9.344 1 95.69 283 TYR A N 1
ATOM 2226 C CA . TYR A 1 283 ? 3.574 7.793 -8.375 1 95.69 283 TYR A CA 1
ATOM 2227 C C . TYR A 1 283 ? 5.039 8.039 -8.711 1 95.69 283 TYR A C 1
ATOM 2229 O O . TYR A 1 283 ? 5.93 7.418 -8.125 1 95.69 283 TYR A O 1
ATOM 2237 N N . ASP A 1 284 ? 5.32 8.82 -9.617 1 92.31 284 ASP A N 1
ATOM 2238 C CA . ASP A 1 284 ? 6.672 8.898 -10.164 1 92.31 284 ASP A CA 1
ATOM 2239 C C . ASP A 1 284 ? 7.332 10.227 -9.797 1 92.31 284 ASP A C 1
ATOM 2241 O O . ASP A 1 284 ? 8.266 10.672 -10.461 1 92.31 284 ASP A O 1
ATOM 2245 N N . LEU A 1 285 ? 6.773 10.844 -8.75 1 95.56 285 LEU A N 1
ATOM 2246 C CA . LEU A 1 285 ? 7.477 12.023 -8.266 1 95.56 285 LEU A CA 1
ATOM 2247 C C . LEU A 1 285 ? 8.734 11.625 -7.5 1 95.56 285 LEU A C 1
ATOM 2249 O O . LEU A 1 285 ? 8.758 10.602 -6.812 1 95.56 285 LEU A O 1
ATOM 2253 N N . LYS A 1 286 ? 9.75 12.32 -7.68 1 95.06 286 LYS A N 1
ATOM 2254 C CA . LYS A 1 286 ? 11.016 12.055 -7.008 1 95.06 286 LYS A CA 1
ATOM 2255 C C . LYS A 1 286 ? 11.625 13.344 -6.465 1 95.06 286 LYS A C 1
ATOM 2257 O O . LYS A 1 286 ? 12.789 13.648 -6.746 1 95.06 286 LYS A O 1
ATOM 2262 N N . LEU A 1 287 ? 10.828 14.047 -5.629 1 97.56 287 LEU A N 1
ATOM 2263 C CA . LEU A 1 287 ? 11.312 15.281 -5.008 1 97.56 287 LEU A CA 1
ATOM 2264 C C . LEU A 1 287 ? 11.789 15.016 -3.584 1 97.56 287 LEU A C 1
ATOM 2266 O O . LEU A 1 287 ? 11 14.641 -2.719 1 97.56 287 LEU A O 1
ATOM 2270 N N . ASN A 1 288 ? 13 15.312 -3.355 1 97.75 288 ASN A N 1
ATOM 2271 C CA . ASN A 1 288 ? 13.586 14.977 -2.064 1 97.75 288 ASN A CA 1
ATOM 2272 C C . ASN A 1 288 ? 13.547 16.156 -1.104 1 97.75 288 ASN A C 1
ATOM 2274 O O . ASN A 1 288 ? 13.734 17.312 -1.516 1 97.75 288 ASN A O 1
ATOM 2278 N N . ILE A 1 289 ? 13.312 15.898 0.111 1 98.06 289 ILE A N 1
ATOM 2279 C CA . ILE A 1 289 ? 13.445 16.812 1.234 1 98.06 289 ILE A CA 1
ATOM 2280 C C . ILE A 1 289 ? 14.609 16.391 2.121 1 98.06 289 ILE A C 1
ATOM 2282 O O . ILE A 1 289 ? 14.617 15.281 2.656 1 98.06 289 ILE A O 1
ATOM 2286 N N . THR A 1 290 ? 15.547 17.25 2.248 1 97.38 290 THR A N 1
ATOM 2287 C CA . THR A 1 290 ? 16.656 16.969 3.158 1 97.38 290 THR A CA 1
ATOM 2288 C C . THR A 1 290 ? 16.234 17.219 4.605 1 97.38 290 THR A C 1
ATOM 2290 O O . THR A 1 290 ? 15.812 18.328 4.949 1 97.38 290 THR A O 1
ATOM 2293 N N . LYS A 1 291 ? 16.391 16.266 5.395 1 96.5 291 LYS A N 1
ATOM 2294 C CA . LYS A 1 291 ? 15.93 16.359 6.777 1 96.5 291 LYS A CA 1
ATOM 2295 C C . LYS A 1 291 ? 17.094 16.609 7.73 1 96.5 291 LYS A C 1
ATOM 2297 O O . LYS A 1 291 ? 18.188 16.062 7.531 1 96.5 291 LYS A O 1
ATOM 2302 N N . ARG A 1 292 ? 16.828 17.281 8.727 1 95.44 292 ARG A N 1
ATOM 2303 C CA . ARG A 1 292 ? 17.781 17.484 9.805 1 95.44 292 ARG A CA 1
ATOM 2304 C C . ARG A 1 292 ? 17.531 16.5 10.945 1 95.44 292 ARG A C 1
ATOM 2306 O O . ARG A 1 292 ? 18.453 16.172 11.695 1 95.44 292 ARG A O 1
ATOM 2313 N N . GLN A 1 293 ? 16.359 16.109 11.141 1 96.81 293 GLN A N 1
ATOM 2314 C CA . GLN A 1 293 ? 15.945 15.062 12.07 1 96.81 293 GLN A CA 1
ATOM 2315 C C . GLN A 1 293 ? 15.336 13.875 11.336 1 96.81 293 GLN A C 1
ATOM 2317 O O . GLN A 1 293 ? 14.836 14.016 10.219 1 96.81 293 GLN A O 1
ATOM 2322 N N . THR A 1 294 ? 15.297 12.797 11.93 1 95.31 294 THR A N 1
ATOM 2323 C CA . THR A 1 294 ? 14.977 11.539 11.258 1 95.31 294 THR A CA 1
ATOM 2324 C C . THR A 1 294 ? 13.492 11.484 10.906 1 95.31 294 THR A C 1
ATOM 2326 O O . THR A 1 294 ? 13.125 11.102 9.789 1 95.31 294 THR A O 1
ATOM 2329 N N . ASN A 1 295 ? 12.609 11.867 11.867 1 96.12 295 ASN A N 1
ATOM 2330 C CA . ASN A 1 295 ? 11.188 11.641 11.656 1 96.12 295 ASN A CA 1
ATOM 2331 C C . ASN A 1 295 ? 10.43 12.953 11.438 1 96.12 295 ASN A C 1
ATOM 2333 O O . ASN A 1 295 ? 10.695 13.938 12.125 1 96.12 295 ASN A O 1
ATOM 2337 N N . ILE A 1 296 ? 9.625 12.992 10.461 1 97.5 296 ILE A N 1
ATOM 2338 C CA . ILE A 1 296 ? 8.672 14.078 10.273 1 97.5 296 ILE A CA 1
ATOM 2339 C C . ILE A 1 296 ? 7.332 13.711 10.914 1 97.5 296 ILE A C 1
ATOM 2341 O O . ILE A 1 296 ? 6.566 12.922 10.352 1 97.5 296 ILE A O 1
ATOM 2345 N N . GLU A 1 297 ? 7.055 14.305 12 1 97.81 297 GLU A N 1
ATOM 2346 C CA . GLU A 1 297 ? 5.879 13.961 12.789 1 97.81 297 GLU A CA 1
ATOM 2347 C C . GLU A 1 297 ? 4.652 14.742 12.328 1 97.81 297 GLU A C 1
ATOM 2349 O O . GLU A 1 297 ? 3.518 14.352 12.609 1 97.81 297 GLU A O 1
ATOM 2354 N N . PHE A 1 298 ? 4.891 15.797 11.742 1 98.5 298 PHE A N 1
ATOM 2355 C CA . PHE A 1 298 ? 3.861 16.688 11.219 1 98.5 298 PHE A CA 1
ATOM 2356 C C . PHE A 1 298 ? 4.379 17.453 10.016 1 98.5 298 PHE A C 1
ATOM 2358 O O . PHE A 1 298 ? 5.543 17.859 9.984 1 98.5 298 PHE A O 1
ATOM 2365 N N . LEU A 1 299 ? 3.49 17.641 9.07 1 98.62 299 LEU A N 1
ATOM 2366 C CA . LEU A 1 299 ? 3.826 18.359 7.848 1 98.62 299 LEU A CA 1
ATOM 2367 C C . LEU A 1 299 ? 2.594 19.031 7.258 1 98.62 299 LEU A C 1
ATOM 2369 O O . LEU A 1 299 ? 1.543 18.406 7.117 1 98.62 299 LEU A O 1
ATOM 2373 N N . ASN A 1 300 ? 2.699 20.344 6.957 1 98.81 300 ASN A N 1
ATOM 2374 C CA . ASN A 1 300 ? 1.604 21.062 6.301 1 98.81 300 ASN A CA 1
ATOM 2375 C C . ASN A 1 300 ? 2.115 22.219 5.453 1 98.81 300 ASN A C 1
ATOM 2377 O O . ASN A 1 300 ? 3.076 22.891 5.832 1 98.81 300 ASN A O 1
ATOM 2381 N N . TYR A 1 301 ? 1.446 22.406 4.371 1 98.44 301 TYR A N 1
ATOM 2382 C CA . TYR A 1 301 ? 1.705 23.516 3.465 1 98.44 301 TYR A CA 1
ATOM 2383 C C . TYR A 1 301 ? 0.86 24.734 3.836 1 98.44 301 TYR A C 1
ATOM 2385 O O . TYR A 1 301 ? -0.331 24.609 4.129 1 98.44 301 TYR A O 1
ATOM 2393 N N . ASP A 1 302 ? 1.503 25.875 3.818 1 97.38 302 ASP A N 1
ATOM 2394 C CA . ASP A 1 302 ? 0.791 27.125 4.004 1 97.38 302 ASP A CA 1
ATOM 2395 C C . ASP A 1 302 ? 0.753 27.938 2.707 1 97.38 302 ASP A C 1
ATOM 2397 O O . ASP A 1 302 ? 1.793 28.375 2.211 1 97.38 302 ASP A O 1
ATOM 2401 N N . PRO A 1 303 ? -0.44 28.219 2.246 1 95.38 303 PRO A N 1
ATOM 2402 C CA . PRO A 1 303 ? -0.548 28.891 0.95 1 95.38 303 PRO A CA 1
ATOM 2403 C C . PRO A 1 303 ? -0.119 30.359 1.009 1 95.38 303 PRO A C 1
ATOM 2405 O O . PRO A 1 303 ? 0.127 30.984 -0.031 1 95.38 303 PRO A O 1
ATOM 2408 N N . ARG A 1 304 ? -0.004 30.938 2.125 1 94.94 304 ARG A N 1
ATOM 2409 C CA . ARG A 1 304 ? 0.298 32.375 2.254 1 94.94 304 ARG A CA 1
ATOM 2410 C C . ARG A 1 304 ? 1.768 32.656 1.956 1 94.94 304 ARG A C 1
ATOM 2412 O O . ARG A 1 304 ? 2.104 33.688 1.378 1 94.94 304 ARG A O 1
ATOM 2419 N N . ASP A 1 305 ? 2.596 31.703 2.357 1 94.5 305 ASP A N 1
ATOM 2420 C CA . ASP A 1 305 ? 4.02 31.953 2.152 1 94.5 305 ASP A CA 1
ATOM 2421 C C . ASP A 1 305 ? 4.668 30.812 1.363 1 94.5 305 ASP A C 1
ATOM 2423 O O . ASP A 1 305 ? 5.871 30.844 1.106 1 94.5 305 ASP A O 1
ATOM 2427 N N . HIS A 1 306 ? 3.926 29.812 1.02 1 94.12 306 HIS A N 1
ATOM 2428 C CA . HIS A 1 306 ? 4.348 28.688 0.186 1 94.12 306 HIS A CA 1
ATOM 2429 C C . HIS A 1 306 ? 5.441 27.875 0.871 1 94.12 306 HIS A C 1
ATOM 2431 O O . HIS A 1 306 ? 6.332 27.344 0.206 1 94.12 306 HIS A O 1
ATOM 2437 N N . LEU A 1 307 ? 5.352 27.844 2.172 1 97.69 307 LEU A N 1
ATOM 2438 C CA . LEU A 1 307 ? 6.293 27.047 2.949 1 97.69 307 LEU A CA 1
ATOM 2439 C C . LEU A 1 307 ? 5.641 25.781 3.457 1 97.69 307 LEU A C 1
ATOM 2441 O O . LEU A 1 307 ? 4.426 25.734 3.668 1 97.69 307 LEU A O 1
ATOM 2445 N N . LEU A 1 308 ? 6.492 24.781 3.592 1 98.5 308 LEU A N 1
ATOM 2446 C CA . LEU A 1 308 ? 6.117 23.578 4.316 1 98.5 308 LEU A CA 1
ATOM 2447 C C . LEU A 1 308 ? 6.52 23.672 5.785 1 98.5 308 LEU A C 1
ATOM 2449 O O . LEU A 1 308 ? 7.695 23.859 6.102 1 98.5 308 LEU A O 1
ATOM 2453 N N . TYR A 1 309 ? 5.582 23.641 6.617 1 98.75 309 TYR A N 1
ATOM 2454 C CA . TYR A 1 309 ? 5.828 23.625 8.055 1 98.75 309 TYR A CA 1
ATOM 2455 C C . TYR A 1 309 ? 5.938 22.188 8.578 1 98.75 309 TYR A C 1
ATOM 2457 O O . TYR A 1 309 ? 5.035 21.375 8.375 1 98.75 309 TYR A O 1
ATOM 2465 N N . VAL A 1 310 ? 6.996 21.922 9.273 1 98.75 310 VAL A N 1
ATOM 2466 C CA . VAL A 1 310 ? 7.324 20.562 9.672 1 98.75 310 VAL A CA 1
ATOM 2467 C C . VAL A 1 310 ? 7.652 20.531 11.164 1 98.75 310 VAL A C 1
ATOM 2469 O O . VAL A 1 310 ? 8.352 21.406 11.68 1 98.75 310 VAL A O 1
ATOM 2472 N N . TYR A 1 311 ? 7.062 19.656 11.875 1 98.75 311 TYR A N 1
ATOM 2473 C CA . TYR A 1 311 ? 7.488 19.297 13.227 1 98.75 311 TYR A CA 1
ATOM 2474 C C . TYR A 1 311 ? 8.234 17.969 13.219 1 98.75 311 TYR A C 1
ATOM 2476 O O . TYR A 1 311 ? 7.668 16.938 12.859 1 98.75 311 TYR A O 1
ATOM 2484 N N . SER A 1 312 ? 9.469 18.031 13.547 1 98.25 312 SER A N 1
ATOM 2485 C CA . SER A 1 312 ? 10.336 16.859 13.398 1 98.25 312 SER A CA 1
ATOM 2486 C C . SER A 1 312 ? 11.109 16.578 14.68 1 98.25 312 SER A C 1
ATOM 2488 O O . SER A 1 312 ? 12.117 17.219 14.961 1 98.25 312 SER A O 1
ATOM 2490 N N . ASP A 1 313 ? 10.664 15.586 15.422 1 97.62 313 ASP A N 1
ATOM 2491 C CA . ASP A 1 313 ? 11.344 15.172 16.641 1 97.62 313 ASP A CA 1
ATOM 2492 C C . ASP A 1 313 ? 11.625 16.359 17.547 1 97.62 313 ASP A C 1
ATOM 2494 O O . ASP A 1 313 ? 12.766 16.578 17.969 1 97.62 313 ASP A O 1
ATOM 2498 N N . ALA A 1 314 ? 10.672 17.156 17.781 1 98.25 314 ALA A N 1
ATOM 2499 C CA . ALA A 1 314 ? 10.656 18.266 18.719 1 98.25 314 ALA A CA 1
ATOM 2500 C C . ALA A 1 314 ? 11.117 19.562 18.062 1 98.25 314 ALA A C 1
ATOM 2502 O O . ALA A 1 314 ? 10.953 20.656 18.625 1 98.25 314 ALA A O 1
ATOM 2503 N N . TYR A 1 315 ? 11.633 19.484 16.891 1 98.62 315 TYR A N 1
ATOM 2504 C CA . TYR A 1 315 ? 12.117 20.688 16.203 1 98.62 315 TYR A CA 1
ATOM 2505 C C . TYR A 1 315 ? 11.039 21.266 15.297 1 98.62 315 TYR A C 1
ATOM 2507 O O . TYR A 1 315 ? 10.312 20.516 14.625 1 98.62 315 TYR A O 1
ATOM 2515 N N . ILE A 1 316 ? 10.984 22.578 15.281 1 98.75 316 ILE A N 1
ATOM 2516 C CA . ILE A 1 316 ? 10.18 23.281 14.281 1 98.75 316 ILE A CA 1
ATOM 2517 C C . ILE A 1 316 ? 11.039 23.609 13.062 1 98.75 316 ILE A C 1
ATOM 2519 O O . ILE A 1 316 ? 12.133 24.156 13.203 1 98.75 316 ILE A O 1
ATOM 2523 N N . VAL A 1 317 ? 10.523 23.219 11.93 1 98.69 317 VAL A N 1
ATOM 2524 C CA . VAL A 1 317 ? 11.297 23.328 10.695 1 98.69 317 VAL A CA 1
ATOM 2525 C C . VAL A 1 317 ? 10.406 23.859 9.578 1 98.69 317 VAL A C 1
ATOM 2527 O O . VAL A 1 317 ? 9.211 23.562 9.539 1 98.69 317 VAL A O 1
ATOM 2530 N N . THR A 1 318 ? 10.969 24.656 8.656 1 98.5 318 THR A N 1
ATOM 2531 C CA . THR A 1 318 ? 10.25 25.047 7.449 1 98.5 318 THR A CA 1
ATOM 2532 C C . THR A 1 318 ? 11.109 24.812 6.211 1 98.5 318 THR A C 1
ATOM 2534 O O . THR A 1 318 ? 12.336 24.953 6.262 1 98.5 318 THR A O 1
ATOM 2537 N N . TYR A 1 319 ? 10.453 24.406 5.199 1 98.5 319 TYR A N 1
ATOM 2538 C CA . TYR A 1 319 ? 11.039 24.266 3.871 1 98.5 319 TYR A CA 1
ATOM 2539 C C . TYR A 1 319 ? 10.297 25.125 2.852 1 98.5 319 TYR A C 1
ATOM 2541 O O . TYR A 1 319 ? 9.109 25.391 3.012 1 98.5 319 TYR A O 1
ATOM 2549 N N . GLU A 1 320 ? 11.016 25.469 1.811 1 97.12 320 GLU A N 1
ATOM 2550 C CA . GLU A 1 320 ? 10.406 26.234 0.73 1 97.12 320 GLU A CA 1
ATOM 2551 C C . GLU A 1 320 ? 10.07 25.344 -0.462 1 97.12 320 GLU A C 1
ATOM 2553 O O . GLU A 1 320 ? 10.914 24.562 -0.918 1 97.12 320 GLU A O 1
ATOM 2558 N N . LEU A 1 321 ? 8.852 25.438 -0.882 1 96.19 321 LEU A N 1
ATOM 2559 C CA . LEU A 1 321 ? 8.469 24.766 -2.121 1 96.19 321 LEU A CA 1
ATOM 2560 C C . LEU A 1 321 ? 8.828 25.625 -3.334 1 96.19 321 LEU A C 1
ATOM 2562 O O . LEU A 1 321 ? 8.5 26.812 -3.373 1 96.19 321 LEU A O 1
ATOM 2566 N N . VAL A 1 322 ? 9.461 25 -4.305 1 93.69 322 VAL A N 1
ATOM 2567 C CA . VAL A 1 322 ? 9.875 25.703 -5.52 1 93.69 322 VAL A CA 1
ATOM 2568 C C . VAL A 1 322 ? 8.977 25.281 -6.68 1 93.69 322 VAL A C 1
ATOM 2570 O O . VAL A 1 322 ? 8.773 24.094 -6.922 1 93.69 322 VAL A O 1
ATOM 2573 N N . PHE A 1 323 ? 8.461 26.328 -7.328 1 91.12 323 PHE A N 1
ATOM 2574 C CA . PHE A 1 323 ? 7.543 26.078 -8.438 1 91.12 323 PHE A CA 1
ATOM 2575 C C . PHE A 1 323 ? 8.117 26.609 -9.742 1 91.12 323 PHE A C 1
ATOM 2577 O O . PHE A 1 323 ? 8.906 27.547 -9.742 1 91.12 323 PHE A O 1
ATOM 2584 N N . GLN A 1 324 ? 7.824 25.953 -10.891 1 88.69 324 GLN A N 1
ATOM 2585 C CA . GLN A 1 324 ? 8.211 26.391 -12.227 1 88.69 324 GLN A CA 1
ATOM 2586 C C . GLN A 1 324 ? 7.074 26.172 -13.227 1 88.69 324 GLN A C 1
ATOM 2588 O O . GLN A 1 324 ? 6.316 25.219 -13.117 1 88.69 324 GLN A O 1
ATOM 2593 N N . MET B 1 1 ? 2.76 35.031 -79 1 32.66 1 MET B N 1
ATOM 2594 C CA . MET B 1 1 ? 2.379 35.531 -77.688 1 32.66 1 MET B CA 1
ATOM 2595 C C . MET B 1 1 ? 1.231 34.719 -77.062 1 32.66 1 MET B C 1
ATOM 2597 O O . MET B 1 1 ? 1.163 34.531 -75.875 1 32.66 1 MET B O 1
ATOM 2601 N N . THR B 1 2 ? 0.387 34.188 -77.938 1 44.56 2 THR B N 1
ATOM 2602 C CA . THR B 1 2 ? -0.798 33.438 -77.562 1 44.56 2 THR B CA 1
ATOM 2603 C C . THR B 1 2 ? -0.423 32.031 -77.062 1 44.56 2 THR B C 1
ATOM 2605 O O . THR B 1 2 ? -0.998 31.516 -76.125 1 44.56 2 THR B O 1
ATOM 2608 N N . GLU B 1 3 ? 0.544 31.406 -77.688 1 45.28 3 GLU B N 1
ATOM 2609 C CA . GLU B 1 3 ? 0.905 30.031 -77.375 1 45.28 3 GLU B CA 1
ATOM 2610 C C . GLU B 1 3 ? 1.634 29.969 -76 1 45.28 3 GLU B C 1
ATOM 2612 O O . GLU B 1 3 ? 1.441 29.031 -75.25 1 45.28 3 GLU B O 1
ATOM 2617 N N . THR B 1 4 ? 2.418 31.078 -75.75 1 45.94 4 THR B N 1
ATOM 2618 C CA . THR B 1 4 ? 3.156 31.125 -74.5 1 45.94 4 THR B CA 1
ATOM 2619 C C . THR B 1 4 ? 2.219 31.406 -73.375 1 45.94 4 THR B C 1
ATOM 2621 O O . THR B 1 4 ? 2.455 30.953 -72.25 1 45.94 4 THR B O 1
ATOM 2624 N N . MET B 1 5 ? 1.081 31.984 -73.75 1 39.81 5 MET B N 1
ATOM 2625 C CA . MET B 1 5 ? 0.125 32.312 -72.688 1 39.81 5 MET B CA 1
ATOM 2626 C C . MET B 1 5 ? -0.658 31.078 -72.25 1 39.81 5 MET B C 1
ATOM 2628 O O . MET B 1 5 ? -0.938 30.906 -71.062 1 39.81 5 MET B O 1
ATOM 2632 N N . ALA B 1 6 ? -0.956 30.266 -73.188 1 50.03 6 ALA B N 1
ATOM 2633 C CA . ALA B 1 6 ? -1.73 29.062 -72.875 1 50.03 6 ALA B CA 1
ATOM 2634 C C . ALA B 1 6 ? -0.917 28.094 -72.062 1 50.03 6 ALA B C 1
ATOM 2636 O O . ALA B 1 6 ? -1.452 27.453 -71.125 1 50.03 6 ALA B O 1
ATOM 2637 N N . GLU B 1 7 ? 0.334 28.109 -72.25 1 44.59 7 GLU B N 1
ATOM 2638 C CA . GLU B 1 7 ? 1.197 27.203 -71.5 1 44.59 7 GLU B CA 1
ATOM 2639 C C . GLU B 1 7 ? 1.409 27.672 -70.062 1 44.59 7 GLU B C 1
ATOM 2641 O O . GLU B 1 7 ? 1.466 26.875 -69.188 1 44.59 7 GLU B O 1
ATOM 2646 N N . LEU B 1 8 ? 1.335 29.016 -69.875 1 46.75 8 LEU B N 1
ATOM 2647 C CA . LEU B 1 8 ? 1.5 29.578 -68.562 1 46.75 8 LEU B CA 1
ATOM 2648 C C . LEU B 1 8 ? 0.23 29.406 -67.688 1 46.75 8 LEU B C 1
ATOM 2650 O O . LEU B 1 8 ? 0.297 29.109 -66.5 1 46.75 8 LEU B O 1
ATOM 2654 N N . GLU B 1 9 ? -0.826 29.438 -68.438 1 47.78 9 GLU B N 1
ATOM 2655 C CA . GLU B 1 9 ? -2.094 29.219 -67.75 1 47.78 9 GLU B CA 1
ATOM 2656 C C . GLU B 1 9 ? -2.227 27.766 -67.312 1 47.78 9 GLU B C 1
ATOM 2658 O O . GLU B 1 9 ? -2.719 27.484 -66.188 1 47.78 9 GLU B O 1
ATOM 2663 N N . LYS B 1 10 ? -1.768 26.953 -68.188 1 52.97 10 LYS B N 1
ATOM 2664 C CA . LYS B 1 10 ? -1.837 25.531 -67.875 1 52.97 10 LYS B CA 1
ATOM 2665 C C . LYS B 1 10 ? -0.907 25.188 -66.688 1 52.97 10 LYS B C 1
ATOM 2667 O O . LYS B 1 10 ? -1.265 24.406 -65.812 1 52.97 10 LYS B O 1
ATOM 2672 N N . PHE B 1 11 ? 0.216 25.906 -66.688 1 50.72 11 PHE B N 1
ATOM 2673 C CA . PHE B 1 11 ? 1.183 25.656 -65.625 1 50.72 11 PHE B CA 1
ATOM 2674 C C . PHE B 1 11 ? 0.687 26.203 -64.312 1 50.72 11 PHE B C 1
ATOM 2676 O O . PHE B 1 11 ? 0.805 25.547 -63.281 1 50.72 11 PHE B O 1
ATOM 2683 N N . ASP B 1 12 ? -0.064 27.234 -64.438 1 50.69 12 ASP B N 1
ATOM 2684 C CA . ASP B 1 12 ? -0.585 27.859 -63.25 1 50.69 12 ASP B CA 1
ATOM 2685 C C . ASP B 1 12 ? -1.773 27.078 -62.688 1 50.69 12 ASP B C 1
ATOM 2687 O O . ASP B 1 12 ? -1.895 26.891 -61.469 1 50.69 12 ASP B O 1
ATOM 2691 N N . SER B 1 13 ? -2.582 26.672 -63.594 1 55.69 13 SER B N 1
ATOM 2692 C CA . SER B 1 13 ? -3.713 25.859 -63.156 1 55.69 13 SER B CA 1
ATOM 2693 C C . SER B 1 13 ? -3.248 24.547 -62.562 1 55.69 13 SER B C 1
ATOM 2695 O O . SER B 1 13 ? -3.812 24.078 -61.562 1 55.69 13 SER B O 1
ATOM 2697 N N . LEU B 1 14 ? -2.16 24.078 -63.062 1 55.53 14 LEU B N 1
ATOM 2698 C CA . LEU B 1 14 ? -1.631 22.812 -62.562 1 55.53 14 LEU B CA 1
ATOM 2699 C C . LEU B 1 14 ? -0.995 23 -61.188 1 55.53 14 LEU B C 1
ATOM 2701 O O . LEU B 1 14 ? -1.126 22.141 -60.312 1 55.53 14 LEU B O 1
ATOM 2705 N N . GLN B 1 15 ? -0.52 24.219 -61 1 57.81 15 GLN B N 1
ATOM 2706 C CA . GLN B 1 15 ? 0.081 24.484 -59.688 1 57.81 15 GLN B CA 1
ATOM 2707 C C . GLN B 1 15 ? -0.989 24.703 -58.625 1 57.81 15 GLN B C 1
ATOM 2709 O O . GLN B 1 15 ? -0.834 24.281 -57.5 1 57.81 15 GLN B O 1
ATOM 2714 N N . VAL B 1 16 ? -2.025 25.328 -59.031 1 61.09 16 VAL B N 1
ATOM 2715 C CA . VAL B 1 16 ? -3.135 25.531 -58.125 1 61.09 16 VAL B CA 1
ATOM 2716 C C . VAL B 1 16 ? -3.756 24.188 -57.75 1 61.09 16 VAL B C 1
ATOM 2718 O O . VAL B 1 16 ? -4.039 23.922 -56.594 1 61.09 16 VAL B O 1
ATOM 2721 N N . ILE B 1 17 ? -4 23.391 -58.781 1 56.91 17 ILE B N 1
ATOM 2722 C CA . ILE B 1 17 ? -4.59 22.078 -58.531 1 56.91 17 ILE B CA 1
ATOM 2723 C C . ILE B 1 17 ? -3.646 21.25 -57.656 1 56.91 17 ILE B C 1
ATOM 2725 O O . ILE B 1 17 ? -4.086 20.578 -56.719 1 56.91 17 ILE B O 1
ATOM 2729 N N . ALA B 1 18 ? -2.416 21.375 -57.844 1 62.25 18 ALA B N 1
ATOM 2730 C CA . ALA B 1 18 ? -1.452 20.641 -57.062 1 62.25 18 ALA B CA 1
ATOM 2731 C C . ALA B 1 18 ? -1.427 21.156 -55.625 1 62.25 18 ALA B C 1
ATOM 2733 O O . ALA B 1 18 ? -1.375 20.375 -54.656 1 62.25 18 ALA B O 1
ATOM 2734 N N . LYS B 1 19 ? -1.613 22.453 -55.438 1 63.16 19 LYS B N 1
ATOM 2735 C CA . LYS B 1 19 ? -1.606 23.016 -54.094 1 63.16 19 LYS B CA 1
ATOM 2736 C C . LYS B 1 19 ? -2.928 22.75 -53.375 1 63.16 19 LYS B C 1
ATOM 2738 O O . LYS B 1 19 ? -2.951 22.531 -52.156 1 63.16 19 LYS B O 1
ATOM 2743 N N . GLU B 1 20 ? -3.967 22.75 -54.094 1 65.56 20 GLU B N 1
ATOM 2744 C CA . GLU B 1 20 ? -5.242 22.344 -53.531 1 65.56 20 GLU B CA 1
ATOM 2745 C C . GLU B 1 20 ? -5.199 20.875 -53.094 1 65.56 20 GLU B C 1
ATOM 2747 O O . GLU B 1 20 ? -5.742 20.531 -52.031 1 65.56 20 GLU B O 1
ATOM 2752 N N . HIS B 1 21 ? -4.559 20.078 -53.844 1 64.25 21 HIS B N 1
ATOM 2753 C CA . HIS B 1 21 ? -4.395 18.672 -53.438 1 64.25 21 HIS B CA 1
ATOM 2754 C C . HIS B 1 21 ? -3.52 18.547 -52.219 1 64.25 21 HIS B C 1
ATOM 2756 O O . HIS B 1 21 ? -3.824 17.766 -51.312 1 64.25 21 HIS B O 1
ATOM 2762 N N . GLU B 1 22 ? -2.479 19.359 -52.188 1 66.19 22 GLU B N 1
ATOM 2763 C CA . GLU B 1 22 ? -1.647 19.406 -50.969 1 66.19 22 GLU B CA 1
ATOM 2764 C C . GLU B 1 22 ? -2.441 19.891 -49.781 1 66.19 22 GLU B C 1
ATOM 2766 O O . GLU B 1 22 ? -2.318 19.344 -48.688 1 66.19 22 GLU B O 1
ATOM 2771 N N . ASN B 1 23 ? -3.197 20.844 -49.875 1 64 23 ASN B N 1
ATOM 2772 C CA . ASN B 1 23 ? -4.039 21.359 -48.812 1 64 23 ASN B CA 1
ATOM 2773 C C . ASN B 1 23 ? -5.047 20.328 -48.344 1 64 23 ASN B C 1
ATOM 2775 O O . ASN B 1 23 ? -5.305 20.203 -47.125 1 64 23 ASN B O 1
ATOM 2779 N N . LYS B 1 24 ? -5.719 19.703 -49.219 1 64.69 24 LYS B N 1
ATOM 2780 C CA . LYS B 1 24 ? -6.656 18.672 -48.812 1 64.69 24 LYS B CA 1
ATOM 2781 C C . LYS B 1 24 ? -5.945 17.562 -48.031 1 64.69 24 LYS B C 1
ATOM 2783 O O . LYS B 1 24 ? -6.484 17.047 -47.031 1 64.69 24 LYS B O 1
ATOM 2788 N N . ILE B 1 25 ? -4.688 17.25 -48.438 1 64.88 25 ILE B N 1
ATOM 2789 C CA . ILE B 1 25 ? -3.922 16.234 -47.719 1 64.88 25 ILE B CA 1
ATOM 2790 C C . ILE B 1 25 ? -3.553 16.766 -46.344 1 64.88 25 ILE B C 1
ATOM 2792 O O . ILE B 1 25 ? -3.719 16.062 -45.344 1 64.88 25 ILE B O 1
ATOM 2796 N N . ILE B 1 26 ? -3.139 18.016 -46.281 1 65.69 26 ILE B N 1
ATOM 2797 C CA . ILE B 1 26 ? -2.734 18.547 -44.969 1 65.69 26 ILE B CA 1
ATOM 2798 C C . ILE B 1 26 ? -3.963 18.75 -44.094 1 65.69 26 ILE B C 1
ATOM 2800 O O . ILE B 1 26 ? -3.918 18.484 -42.906 1 65.69 26 ILE B O 1
ATOM 2804 N N . LYS B 1 27 ? -5.062 19.109 -44.531 1 69.19 27 LYS B N 1
ATOM 2805 C CA . LYS B 1 27 ? -6.285 19.234 -43.75 1 69.19 27 LYS B CA 1
ATOM 2806 C C . LYS B 1 27 ? -6.754 17.859 -43.25 1 69.19 27 LYS B C 1
ATOM 2808 O O . LYS B 1 27 ? -7.211 17.734 -42.125 1 69.19 27 LYS B O 1
ATOM 2813 N N . ARG B 1 28 ? -6.789 16.891 -44.031 1 64.88 28 ARG B N 1
ATOM 2814 C CA . ARG B 1 28 ? -7.098 15.547 -43.562 1 64.88 28 ARG B CA 1
ATOM 2815 C C . ARG B 1 28 ? -6.117 15.102 -42.5 1 64.88 28 ARG B C 1
ATOM 2817 O O . ARG B 1 28 ? -6.516 14.492 -41.5 1 64.88 28 ARG B O 1
ATOM 2824 N N . ASP B 1 29 ? -4.898 15.383 -42.719 1 64.75 29 ASP B N 1
ATOM 2825 C CA . ASP B 1 29 ? -3.916 15.07 -41.688 1 64.75 29 ASP B CA 1
ATOM 2826 C C . ASP B 1 29 ? -4.164 15.883 -40.406 1 64.75 29 ASP B C 1
ATOM 2828 O O . ASP B 1 29 ? -3.994 15.383 -39.312 1 64.75 29 ASP B O 1
ATOM 2832 N N . LEU B 1 30 ? -4.527 17.047 -40.531 1 63.09 30 LEU B N 1
ATOM 2833 C CA . LEU B 1 30 ? -4.902 17.859 -39.375 1 63.09 30 LEU B CA 1
ATOM 2834 C C . LEU B 1 30 ? -6.191 17.344 -38.75 1 63.09 30 LEU B C 1
ATOM 2836 O O . LEU B 1 30 ? -6.312 17.281 -37.5 1 63.09 30 LEU B O 1
ATOM 2840 N N . GLU B 1 31 ? -7.312 17.109 -39.438 1 63.91 31 GLU B N 1
ATOM 2841 C CA . GLU B 1 31 ? -8.508 16.5 -38.875 1 63.91 31 GLU B CA 1
ATOM 2842 C C . GLU B 1 31 ? -8.18 15.172 -38.188 1 63.91 31 GLU B C 1
ATOM 2844 O O . GLU B 1 31 ? -8.688 14.891 -37.094 1 63.91 31 GLU B O 1
ATOM 2849 N N . ARG B 1 32 ? -7.41 14.352 -38.844 1 58.12 32 ARG B N 1
ATOM 2850 C CA . ARG B 1 32 ? -6.965 13.133 -38.188 1 58.12 32 ARG B CA 1
ATOM 2851 C C . ARG B 1 32 ? -6.164 13.445 -36.938 1 58.12 32 ARG B C 1
ATOM 2853 O O . ARG B 1 32 ? -6.336 12.789 -35.906 1 58.12 32 ARG B O 1
ATOM 2860 N N . CYS B 1 33 ? -5.309 14.352 -36.969 1 56.19 33 CYS B N 1
ATOM 2861 C CA . CYS B 1 33 ? -4.59 14.805 -35.781 1 56.19 33 CYS B CA 1
ATOM 2862 C C . CYS B 1 33 ? -5.551 15.391 -34.781 1 56.19 33 CYS B C 1
ATOM 2864 O O . CYS B 1 33 ? -5.453 15.086 -33.562 1 56.19 33 CYS B O 1
ATOM 2866 N N . ASN B 1 34 ? -6.469 16.297 -35.062 1 55.75 34 ASN B N 1
ATOM 2867 C CA . ASN B 1 34 ? -7.469 16.828 -34.125 1 55.75 34 ASN B CA 1
ATOM 2868 C C . ASN B 1 34 ? -8.406 15.734 -33.625 1 55.75 34 ASN B C 1
ATOM 2870 O O . ASN B 1 34 ? -8.812 15.766 -32.469 1 55.75 34 ASN B O 1
ATOM 2874 N N . GLU B 1 35 ? -9.203 14.984 -34.406 1 50.38 35 GLU B N 1
ATOM 2875 C CA . GLU B 1 35 ? -9.961 13.836 -33.906 1 50.38 35 GLU B CA 1
ATOM 2876 C C . GLU B 1 35 ? -9.117 12.977 -32.969 1 50.38 35 GLU B C 1
ATOM 2878 O O . GLU B 1 35 ? -9.625 12.445 -31.984 1 50.38 35 GLU B O 1
ATOM 2883 N N . GLU B 1 36 ? -7.992 12.711 -33.312 1 45.97 36 GLU B N 1
ATOM 2884 C CA . GLU B 1 36 ? -7.102 12.016 -32.406 1 45.97 36 GLU B CA 1
ATOM 2885 C C . GLU B 1 36 ? -6.883 12.828 -31.125 1 45.97 36 GLU B C 1
ATOM 2887 O O . GLU B 1 36 ? -6.773 12.258 -30.031 1 45.97 36 GLU B O 1
ATOM 2892 N N . LEU B 1 37 ? -6.641 14.039 -31.125 1 43.44 37 LEU B N 1
ATOM 2893 C CA . LEU B 1 37 ? -6.527 14.906 -29.953 1 43.44 37 LEU B CA 1
ATOM 2894 C C . LEU B 1 37 ? -7.852 14.992 -29.203 1 43.44 37 LEU B C 1
ATOM 2896 O O . LEU B 1 37 ? -7.871 15.07 -27.969 1 43.44 37 LEU B O 1
ATOM 2900 N N . ASN B 1 38 ? -9.031 15.484 -29.531 1 40.94 38 ASN B N 1
ATOM 2901 C CA . ASN B 1 38 ? -10.359 15.562 -28.922 1 40.94 38 ASN B CA 1
ATOM 2902 C C . ASN B 1 38 ? -11.008 14.18 -28.812 1 40.94 38 ASN B C 1
ATOM 2904 O O . ASN B 1 38 ? -12.109 14.055 -28.297 1 40.94 38 ASN B O 1
ATOM 2908 N N . SER B 1 39 ? -10.977 13.305 -29.734 1 33.47 39 SER B N 1
ATOM 2909 C CA . SER B 1 39 ? -11.461 11.961 -29.438 1 33.47 39 SER B CA 1
ATOM 2910 C C . SER B 1 39 ? -11.078 11.539 -28.031 1 33.47 39 SER B C 1
ATOM 2912 O O . SER B 1 39 ? -9.984 11.859 -27.547 1 33.47 39 SER B O 1
ATOM 2914 N N . THR B 1 40 ? -12.172 11.625 -27.078 1 32.66 40 THR B N 1
ATOM 2915 C CA . THR B 1 40 ? -12.172 10.938 -25.797 1 32.66 40 THR B CA 1
ATOM 2916 C C . THR B 1 40 ? -11.086 9.875 -25.75 1 32.66 40 THR B C 1
ATOM 2918 O O . THR B 1 40 ? -11.023 9 -26.625 1 32.66 40 THR B O 1
ATOM 2921 N N . SER B 1 41 ? -9.93 10.344 -25.359 1 32.09 41 SER B N 1
ATOM 2922 C CA . SER B 1 41 ? -8.938 9.281 -25.5 1 32.09 41 SER B CA 1
ATOM 2923 C C . SER B 1 41 ? -9.586 7.902 -25.438 1 32.09 41 SER B C 1
ATOM 2925 O O . SER B 1 41 ? -10.328 7.598 -24.5 1 32.09 41 SER B O 1
ATOM 2927 N N . PRO B 1 42 ? -10.141 7.391 -26.578 1 31 42 PRO B N 1
ATOM 2928 C CA . PRO B 1 42 ? -10.688 6.066 -26.266 1 31 42 PRO B CA 1
ATOM 2929 C C . PRO B 1 42 ? -10.039 5.434 -25.047 1 31 42 PRO B C 1
ATOM 2931 O O . PRO B 1 42 ? -8.93 5.809 -24.656 1 31 42 PRO B O 1
ATOM 2934 N N . THR B 1 43 ? -10.945 5.035 -24.047 1 32.09 43 THR B N 1
ATOM 2935 C CA . THR B 1 43 ? -10.273 4.125 -23.125 1 32.09 43 THR B CA 1
ATOM 2936 C C . THR B 1 43 ? -8.984 3.586 -23.734 1 32.09 43 THR B C 1
ATOM 2938 O O . THR B 1 43 ? -8.984 3.096 -24.875 1 32.09 43 THR B O 1
ATOM 2941 N N . PRO B 1 44 ? -7.816 4.387 -23.547 1 33.28 44 PRO B N 1
ATOM 2942 C CA . PRO B 1 44 ? -6.707 3.742 -24.25 1 33.28 44 PRO B CA 1
ATOM 2943 C C . PRO B 1 44 ? -7.055 2.34 -24.75 1 33.28 44 PRO B C 1
ATOM 2945 O O . PRO B 1 44 ? -7.551 1.516 -23.969 1 33.28 44 PRO B O 1
ATOM 2948 N N . THR B 1 45 ? -7.809 2.354 -25.812 1 33.69 45 THR B N 1
ATOM 2949 C CA . THR B 1 45 ? -7.836 1.006 -26.375 1 33.69 45 THR B CA 1
ATOM 2950 C C . THR B 1 45 ? -6.562 0.245 -26 1 33.69 45 THR B C 1
ATOM 2952 O O . THR B 1 45 ? -5.453 0.726 -26.25 1 33.69 45 THR B O 1
ATOM 2955 N N . LEU B 1 46 ? -6.633 -0.319 -24.859 1 36.31 46 LEU B N 1
ATOM 2956 C CA . LEU B 1 46 ? -5.582 -1.292 -24.578 1 36.31 46 LEU B CA 1
ATOM 2957 C C . LEU B 1 46 ? -5.004 -1.853 -25.875 1 36.31 46 LEU B C 1
ATOM 2959 O O . LEU B 1 46 ? -5.746 -2.307 -26.734 1 36.31 46 LEU B O 1
ATOM 2963 N N . SER B 1 47 ? -4.062 -1.11 -26.562 1 39.59 47 SER B N 1
ATOM 2964 C CA . SER B 1 47 ? -3.355 -1.835 -27.609 1 39.59 47 SER B CA 1
ATOM 2965 C C . SER B 1 47 ? -3.631 -3.332 -27.531 1 39.59 47 SER B C 1
ATOM 2967 O O . SER B 1 47 ? -3.904 -3.861 -26.453 1 39.59 47 SER B O 1
ATOM 2969 N N . PRO B 1 48 ? -4.133 -3.889 -28.625 1 43.41 48 PRO B N 1
ATOM 2970 C CA . PRO B 1 48 ? -4.195 -5.348 -28.5 1 43.41 48 PRO B CA 1
ATOM 2971 C C . PRO B 1 48 ? -3.109 -5.91 -27.594 1 43.41 48 PRO B C 1
ATOM 2973 O O . PRO B 1 48 ? -2.027 -5.328 -27.484 1 43.41 48 PRO B O 1
ATOM 2976 N N . GLY B 1 49 ? -3.48 -6.242 -26.516 1 49.69 49 GLY B N 1
ATOM 2977 C CA . GLY B 1 49 ? -2.498 -6.879 -25.656 1 49.69 49 GLY B CA 1
ATOM 2978 C C . GLY B 1 49 ? -1.375 -7.547 -26.422 1 49.69 49 GLY B C 1
ATOM 2979 O O . GLY B 1 49 ? -1.479 -7.746 -27.625 1 49.69 49 GLY B O 1
ATOM 2980 N N . PRO B 1 50 ? -0.203 -7.543 -25.953 1 56.09 50 PRO B N 1
ATOM 2981 C CA . PRO B 1 50 ? 1.014 -8.062 -26.578 1 56.09 50 PRO B CA 1
ATOM 2982 C C . PRO B 1 50 ? 0.777 -9.367 -27.328 1 56.09 50 PRO B C 1
ATOM 2984 O O . PRO B 1 50 ? 1.5 -9.68 -28.281 1 56.09 50 PRO B O 1
ATOM 2987 N N . CYS B 1 51 ? -0.292 -10.117 -27.016 1 73.75 51 CYS B N 1
ATOM 2988 C CA . CYS B 1 51 ? -0.386 -11.445 -27.609 1 73.75 51 CYS B CA 1
ATOM 2989 C C . CYS B 1 51 ? -1.642 -11.57 -28.469 1 73.75 51 CYS B C 1
ATOM 2991 O O . CYS B 1 51 ? -2.023 -12.672 -28.859 1 73.75 51 CYS B O 1
ATOM 2993 N N . GLY B 1 52 ? -2.193 -10.516 -28.969 1 73.38 52 GLY B N 1
ATOM 2994 C CA . GLY B 1 52 ? -3.246 -10.547 -29.969 1 73.38 52 GLY B CA 1
ATOM 2995 C C . GLY B 1 52 ? -4.609 -10.883 -29.391 1 73.38 52 GLY B C 1
ATOM 2996 O O . GLY B 1 52 ? -5.578 -11.055 -30.141 1 73.38 52 GLY B O 1
ATOM 2997 N N . PHE B 1 53 ? -4.73 -11.133 -28.156 1 80.19 53 PHE B N 1
ATOM 2998 C CA . PHE B 1 53 ? -6.012 -11.508 -27.562 1 80.19 53 PHE B CA 1
ATOM 2999 C C . PHE B 1 53 ? -6.867 -10.281 -27.297 1 80.19 53 PHE B C 1
ATOM 3001 O O . PHE B 1 53 ? -8.078 -10.398 -27.062 1 80.19 53 PHE B O 1
ATOM 3008 N N . GLY B 1 54 ? -6.246 -9.148 -27.344 1 82.94 54 GLY B N 1
ATOM 3009 C CA . GLY B 1 54 ? -6.961 -7.961 -26.922 1 82.94 54 GLY B CA 1
ATOM 3010 C C . GLY B 1 54 ? -6.848 -7.703 -25.422 1 82.94 54 GLY B C 1
ATOM 3011 O O . GLY B 1 54 ? -5.859 -8.094 -24.797 1 82.94 54 GLY B O 1
ATOM 3012 N N . ARG B 1 55 ? -7.809 -6.953 -24.953 1 86.44 55 ARG B N 1
ATOM 3013 C CA . ARG B 1 55 ? -7.812 -6.586 -23.547 1 86.44 55 ARG B CA 1
ATOM 3014 C C . ARG B 1 55 ? -8.68 -7.547 -22.734 1 86.44 55 ARG B C 1
ATOM 3016 O O . ARG B 1 55 ? -9.75 -7.953 -23.172 1 86.44 55 ARG B O 1
ATOM 3023 N N . MET B 1 56 ? -8.125 -7.898 -21.609 1 91.19 56 MET B N 1
ATOM 3024 C CA . MET B 1 56 ? -8.945 -8.68 -20.688 1 91.19 56 MET B CA 1
ATOM 3025 C C . MET B 1 56 ? -10.141 -7.875 -20.203 1 91.19 56 MET B C 1
ATOM 3027 O O . MET B 1 56 ? -9.977 -6.777 -19.656 1 91.19 56 MET B O 1
ATOM 3031 N N . VAL B 1 57 ? -11.344 -8.406 -20.344 1 91.69 57 VAL B N 1
ATOM 3032 C CA . VAL B 1 57 ? -12.516 -7.586 -20.031 1 91.69 57 VAL B CA 1
ATOM 3033 C C . VAL B 1 57 ? -13.352 -8.266 -18.953 1 91.69 57 VAL B C 1
ATOM 3035 O O . VAL B 1 57 ? -14.211 -7.625 -18.344 1 91.69 57 VAL B O 1
ATOM 3038 N N . ASN B 1 58 ? -13.07 -9.594 -18.812 1 94.06 58 ASN B N 1
ATOM 3039 C CA . ASN B 1 58 ? -13.906 -10.297 -17.828 1 94.06 58 ASN B CA 1
ATOM 3040 C C . ASN B 1 58 ? -13.273 -11.617 -17.406 1 94.06 58 ASN B C 1
ATOM 3042 O O . ASN B 1 58 ? -12.344 -12.102 -18.047 1 94.06 58 ASN B O 1
ATOM 3046 N N . VAL B 1 59 ? -13.734 -12.062 -16.328 1 97.12 59 VAL B N 1
ATOM 3047 C CA . VAL B 1 59 ? -13.422 -13.398 -15.828 1 97.12 59 VAL B CA 1
ATOM 3048 C C . VAL B 1 59 ? -14.711 -14.195 -15.641 1 97.12 59 VAL B C 1
ATOM 3050 O O . VAL B 1 59 ? -15.609 -13.773 -14.898 1 97.12 59 VAL B O 1
ATOM 3053 N N . SER B 1 60 ? -14.812 -15.281 -16.328 1 95.88 60 SER B N 1
ATOM 3054 C CA . SER B 1 60 ? -16.016 -16.094 -16.266 1 95.88 60 SER B CA 1
ATOM 3055 C C . SER B 1 60 ? -15.75 -17.422 -15.562 1 95.88 60 SER B C 1
ATOM 3057 O O . SER B 1 60 ? -14.672 -18 -15.703 1 95.88 60 SER B O 1
ATOM 3059 N N . GLY B 1 61 ? -16.875 -17.922 -14.867 1 93.81 61 GLY B N 1
ATOM 3060 C CA . GLY B 1 61 ? -16.719 -19.203 -14.211 1 93.81 61 GLY B CA 1
ATOM 3061 C C . GLY B 1 61 ? -17.344 -19.25 -12.828 1 93.81 61 GLY B C 1
ATOM 3062 O O . GLY B 1 61 ? -18.094 -18.344 -12.445 1 93.81 61 GLY B O 1
ATOM 3063 N N . PRO B 1 62 ? -16.922 -20.406 -12.133 1 96.56 62 PRO B N 1
ATOM 3064 C CA . PRO B 1 62 ? -15.836 -21.359 -12.367 1 96.56 62 PRO B CA 1
ATOM 3065 C C . PRO B 1 62 ? -16.188 -22.391 -13.43 1 96.56 62 PRO B C 1
ATOM 3067 O O . PRO B 1 62 ? -17.344 -22.766 -13.578 1 96.56 62 PRO B O 1
ATOM 3070 N N . LYS B 1 63 ? -15.164 -22.859 -14.18 1 96.75 63 LYS B N 1
ATOM 3071 C CA . LYS B 1 63 ? -15.273 -23.953 -15.133 1 96.75 63 LYS B CA 1
ATOM 3072 C C . LYS B 1 63 ? -15.039 -25.297 -14.453 1 96.75 63 LYS B C 1
ATOM 3074 O O . LYS B 1 63 ? -15.609 -26.312 -14.867 1 96.75 63 LYS B O 1
ATOM 3079 N N . THR B 1 64 ? -14.156 -25.312 -13.531 1 97.06 64 THR B N 1
ATOM 3080 C CA . THR B 1 64 ? -13.883 -26.453 -12.656 1 97.06 64 THR B CA 1
ATOM 3081 C C . THR B 1 64 ? -14.016 -26.062 -11.188 1 97.06 64 THR B C 1
ATOM 3083 O O . THR B 1 64 ? -13.609 -24.953 -10.805 1 97.06 64 THR B O 1
ATOM 3086 N N . TYR B 1 65 ? -14.609 -26.891 -10.422 1 97.94 65 TYR B N 1
ATOM 3087 C CA . TYR B 1 65 ? -14.75 -26.734 -8.977 1 97.94 65 TYR B CA 1
ATOM 3088 C C . TYR B 1 65 ? -14.844 -28.094 -8.281 1 97.94 65 TYR B C 1
ATOM 3090 O O . TYR B 1 65 ? -15.883 -28.75 -8.336 1 97.94 65 TYR B O 1
ATOM 3098 N N . SER B 1 66 ? -13.688 -28.453 -7.652 1 98.31 66 SER B N 1
ATOM 3099 C CA . SER B 1 66 ? -13.68 -29.812 -7.109 1 98.31 66 SER B CA 1
ATOM 3100 C C . SER B 1 66 ? -12.672 -29.938 -5.973 1 98.31 66 SER B C 1
ATOM 3102 O O . SER B 1 66 ? -11.656 -29.25 -5.949 1 98.31 66 SER B O 1
ATOM 3104 N N . LEU B 1 67 ? -12.977 -30.797 -5.098 1 97.94 67 LEU B N 1
ATOM 3105 C CA . LEU B 1 67 ? -11.961 -31.312 -4.18 1 97.94 67 LEU B CA 1
ATOM 3106 C C . LEU B 1 67 ? -11.086 -32.344 -4.863 1 97.94 67 LEU B C 1
ATOM 3108 O O . LEU B 1 67 ? -11.453 -32.875 -5.922 1 97.94 67 LEU B O 1
ATOM 3112 N N . THR B 1 68 ? -10.023 -32.594 -4.324 1 96.56 68 THR B N 1
ATOM 3113 C CA . THR B 1 68 ? -9.148 -33.688 -4.758 1 96.56 68 THR B CA 1
ATOM 3114 C C . THR B 1 68 ? -9.227 -34.844 -3.789 1 96.56 68 THR B C 1
ATOM 3116 O O . THR B 1 68 ? -10.117 -34.906 -2.941 1 96.56 68 THR B O 1
ATOM 3119 N N . GLU B 1 69 ? -8.336 -35.812 -4.031 1 96.12 69 GLU B N 1
ATOM 3120 C CA . GLU B 1 69 ? -8.312 -37 -3.174 1 96.12 69 GLU B CA 1
ATOM 3121 C C . GLU B 1 69 ? -8.023 -36.625 -1.725 1 96.12 69 GLU B C 1
ATOM 3123 O O . GLU B 1 69 ? -8.289 -37.406 -0.809 1 96.12 69 GLU B O 1
ATOM 3128 N N . TYR B 1 70 ? -7.551 -35.438 -1.472 1 97.31 70 TYR B N 1
ATOM 3129 C CA . TYR B 1 70 ? -7.156 -35 -0.133 1 97.31 70 TYR B CA 1
ATOM 3130 C C . TYR B 1 70 ? -8.336 -34.406 0.614 1 97.31 70 TYR B C 1
ATOM 3132 O O . TYR B 1 70 ? -8.227 -34.062 1.798 1 97.31 70 TYR B O 1
ATOM 3140 N N . GLY B 1 71 ? -9.422 -34.25 -0.041 1 97.12 71 GLY B N 1
ATOM 3141 C CA . GLY B 1 71 ? -10.531 -33.594 0.605 1 97.12 71 GLY B CA 1
ATOM 3142 C C . GLY B 1 71 ? -10.172 -32.188 1.081 1 97.12 71 GLY B C 1
ATOM 3143 O O . GLY B 1 71 ? -9.594 -31.391 0.332 1 97.12 71 GLY B O 1
ATOM 3144 N N . THR B 1 72 ? -10.531 -31.891 2.297 1 97.62 72 THR B N 1
ATOM 3145 C CA . THR B 1 72 ? -10.289 -30.562 2.838 1 97.62 72 THR B CA 1
ATOM 3146 C C . THR B 1 72 ? -9.078 -30.562 3.775 1 97.62 72 THR B C 1
ATOM 3148 O O . THR B 1 72 ? -8.891 -29.625 4.559 1 97.62 72 THR B O 1
ATOM 3151 N N . SER B 1 73 ? -8.273 -31.578 3.76 1 97.56 73 SER B N 1
ATOM 3152 C CA . SER B 1 73 ? -7.18 -31.781 4.707 1 97.56 73 SER B CA 1
ATOM 3153 C C . SER B 1 73 ? -6.09 -30.734 4.527 1 97.56 73 SER B C 1
ATOM 3155 O O . SER B 1 73 ? -5.391 -30.391 5.48 1 97.56 73 SER B O 1
ATOM 3157 N N . TYR B 1 74 ? -5.922 -30.297 3.311 1 98.19 74 TYR B N 1
ATOM 3158 C CA . TYR B 1 74 ? -4.852 -29.344 3 1 98.19 74 TYR B CA 1
ATOM 3159 C C . TYR B 1 74 ? -5.406 -28.109 2.318 1 98.19 74 TYR B C 1
ATOM 3161 O O . TYR B 1 74 ? -5.535 -28.062 1.092 1 98.19 74 TYR B O 1
ATOM 3169 N N . PRO B 1 75 ? -5.625 -27.078 3.084 1 98.06 75 PRO B N 1
ATOM 3170 C CA . PRO B 1 75 ? -6.242 -25.859 2.535 1 98.06 75 PRO B CA 1
ATOM 3171 C C . PRO B 1 75 ? -5.277 -25.062 1.672 1 98.06 75 PRO B C 1
ATOM 3173 O O . PRO B 1 75 ? -5.711 -24.203 0.892 1 98.06 75 PRO B O 1
ATOM 3176 N N . TYR B 1 76 ? -3.953 -25.328 1.793 1 98.44 76 TYR B N 1
ATOM 3177 C CA . TYR B 1 76 ? -2.943 -24.578 1.05 1 98.44 76 TYR B CA 1
ATOM 3178 C C . TYR B 1 76 ? -2.246 -25.484 0.03 1 98.44 76 TYR B C 1
ATOM 3180 O O . TYR B 1 76 ? -1.933 -26.641 0.322 1 98.44 76 TYR B O 1
ATOM 3188 N N . GLY B 1 77 ? -2.043 -24.922 -1.127 1 98.38 77 GLY B N 1
ATOM 3189 C CA . GLY B 1 77 ? -1.431 -25.656 -2.221 1 98.38 77 GLY B CA 1
ATOM 3190 C C . GLY B 1 77 ? -1.48 -24.922 -3.543 1 98.38 77 GLY B C 1
ATOM 3191 O O . GLY B 1 77 ? -1.72 -23.703 -3.572 1 98.38 77 GLY B O 1
ATOM 3192 N N . ALA B 1 78 ? -1.178 -25.625 -4.559 1 98.81 78 ALA B N 1
ATOM 3193 C CA . ALA B 1 78 ? -1.185 -25.125 -5.934 1 98.81 78 ALA B CA 1
ATOM 3194 C C . ALA B 1 78 ? -1.435 -26.266 -6.926 1 98.81 78 ALA B C 1
ATOM 3196 O O . ALA B 1 78 ? -1.218 -27.438 -6.609 1 98.81 78 ALA B O 1
ATOM 3197 N N . TRP B 1 79 ? -1.902 -25.891 -8.094 1 98.88 79 TRP B N 1
ATOM 3198 C CA . TRP B 1 79 ? -2.15 -26.891 -9.117 1 98.88 79 TRP B CA 1
ATOM 3199 C C . TRP B 1 79 ? -2.207 -26.266 -10.5 1 98.88 79 TRP B C 1
ATOM 3201 O O . TRP B 1 79 ? -2.207 -25.047 -10.633 1 98.88 79 TRP B O 1
ATOM 3211 N N . GLY B 1 80 ? -2.166 -27.031 -11.477 1 98.62 80 GLY B N 1
ATOM 3212 C CA . GLY B 1 80 ? -2.277 -26.531 -12.836 1 98.62 80 GLY B CA 1
ATOM 3213 C C . GLY B 1 80 ? -1.644 -27.453 -13.859 1 98.62 80 GLY B C 1
ATOM 3214 O O . GLY B 1 80 ? -1.675 -28.672 -13.711 1 98.62 80 GLY B O 1
ATOM 3215 N N . ARG B 1 81 ? -1.309 -26.828 -14.945 1 98.38 81 ARG B N 1
ATOM 3216 C CA . ARG B 1 81 ? -0.618 -27.516 -16.031 1 98.38 81 ARG B CA 1
ATOM 3217 C C . ARG B 1 81 ? 0.763 -26.922 -16.266 1 98.38 81 ARG B C 1
ATOM 3219 O O . ARG B 1 81 ? 1.059 -25.828 -15.797 1 98.38 81 ARG B O 1
ATOM 3226 N N . ASP B 1 82 ? 1.583 -27.734 -16.891 1 98.44 82 ASP B N 1
ATOM 3227 C CA . ASP B 1 82 ? 2.844 -27.188 -17.391 1 98.44 82 ASP B CA 1
ATOM 3228 C C . ASP B 1 82 ? 2.609 -26.203 -18.531 1 98.44 82 ASP B C 1
ATOM 3230 O O . ASP B 1 82 ? 1.99 -26.562 -19.547 1 98.44 82 ASP B O 1
ATOM 3234 N N . ALA B 1 83 ? 3.104 -25.016 -18.406 1 98.06 83 ALA B N 1
ATOM 3235 C CA . ALA B 1 83 ? 2.854 -23.984 -19.406 1 98.06 83 ALA B CA 1
ATOM 3236 C C . ALA B 1 83 ? 3.652 -24.266 -20.688 1 98.06 83 ALA B C 1
ATOM 3238 O O . ALA B 1 83 ? 3.357 -23.703 -21.734 1 98.06 83 ALA B O 1
ATOM 3239 N N . ASN B 1 84 ? 4.68 -25.031 -20.594 1 97.81 84 ASN B N 1
ATOM 3240 C CA . ASN B 1 84 ? 5.496 -25.484 -21.719 1 97.81 84 ASN B CA 1
ATOM 3241 C C . ASN B 1 84 ? 5.836 -26.953 -21.609 1 97.81 84 ASN B C 1
ATOM 3243 O O . ASN B 1 84 ? 7.008 -27.328 -21.5 1 97.81 84 ASN B O 1
ATOM 3247 N N . PRO B 1 85 ? 4.871 -27.781 -21.766 1 97.31 85 PRO B N 1
ATOM 3248 C CA . PRO B 1 85 ? 5.066 -29.219 -21.547 1 97.31 85 PRO B CA 1
ATOM 3249 C C . PRO B 1 85 ? 5.895 -29.875 -22.641 1 97.31 85 PRO B C 1
ATOM 3251 O O . PRO B 1 85 ? 5.887 -29.422 -23.781 1 97.31 85 PRO B O 1
ATOM 3254 N N . ALA B 1 86 ? 6.551 -30.906 -22.281 1 93.38 86 ALA B N 1
ATOM 3255 C CA . ALA B 1 86 ? 7.168 -31.75 -23.297 1 93.38 86 ALA B CA 1
ATOM 3256 C C . ALA B 1 86 ? 6.109 -32.438 -24.156 1 93.38 86 ALA B C 1
ATOM 3258 O O . ALA B 1 86 ? 4.969 -32.625 -23.719 1 93.38 86 ALA B O 1
ATOM 3259 N N . PRO B 1 87 ? 6.574 -32.781 -25.359 1 93.69 87 PRO B N 1
ATOM 3260 C CA . PRO B 1 87 ? 5.621 -33.531 -26.188 1 93.69 87 PRO B CA 1
ATOM 3261 C C . PRO B 1 87 ? 5.07 -34.781 -25.484 1 93.69 87 PRO B C 1
ATOM 3263 O O . PRO B 1 87 ? 5.828 -35.531 -24.875 1 93.69 87 PRO B O 1
ATOM 3266 N N . GLY B 1 88 ? 3.783 -34.875 -25.469 1 93.88 88 GLY B N 1
ATOM 3267 C CA . GLY B 1 88 ? 3.145 -36.031 -24.844 1 93.88 88 GLY B CA 1
ATOM 3268 C C . GLY B 1 88 ? 2.623 -35.719 -23.438 1 93.88 88 GLY B C 1
ATOM 3269 O O . GLY B 1 88 ? 1.82 -36.5 -22.906 1 93.88 88 GLY B O 1
ATOM 3270 N N . ASN B 1 89 ? 3.041 -34.688 -22.875 1 95.69 89 ASN B N 1
ATOM 3271 C CA . ASN B 1 89 ? 2.662 -34.344 -21.516 1 95.69 89 ASN B CA 1
ATOM 3272 C C . ASN B 1 89 ? 1.707 -33.156 -21.469 1 95.69 89 ASN B C 1
ATOM 3274 O O . ASN B 1 89 ? 1.546 -32.531 -20.422 1 95.69 89 ASN B O 1
ATOM 3278 N N . GLU B 1 90 ? 1.068 -32.844 -22.578 1 95.88 90 GLU B N 1
ATOM 3279 C CA . GLU B 1 90 ? 0.24 -31.656 -22.734 1 95.88 90 GLU B CA 1
ATOM 3280 C C . GLU B 1 90 ? -1.007 -31.734 -21.859 1 95.88 90 GLU B C 1
ATOM 3282 O O . GLU B 1 90 ? -1.561 -30.703 -21.453 1 95.88 90 GLU B O 1
ATOM 3287 N N . ASN B 1 91 ? -1.419 -32.938 -21.484 1 95.69 91 ASN B N 1
ATOM 3288 C CA . ASN B 1 91 ? -2.684 -33.094 -20.781 1 95.69 91 ASN B CA 1
ATOM 3289 C C . ASN B 1 91 ? -2.461 -33.406 -19.297 1 95.69 91 ASN B C 1
ATOM 3291 O O . ASN B 1 91 ? -3.416 -33.625 -18.562 1 95.69 91 ASN B O 1
ATOM 3295 N N . LYS B 1 92 ? -1.253 -33.375 -18.922 1 97.69 92 LYS B N 1
ATOM 3296 C CA . LYS B 1 92 ? -0.942 -33.688 -17.531 1 97.69 92 LYS B CA 1
ATOM 3297 C C . LYS B 1 92 ? -1.277 -32.5 -16.625 1 97.69 92 LYS B C 1
ATOM 3299 O O . LYS B 1 92 ? -1.183 -31.344 -17.047 1 97.69 92 LYS B O 1
ATOM 3304 N N . TYR B 1 93 ? -1.659 -32.875 -15.445 1 98.5 93 TYR B N 1
ATOM 3305 C CA . TYR B 1 93 ? -1.886 -31.906 -14.375 1 98.5 93 TYR B CA 1
ATOM 3306 C C . TYR B 1 93 ? -0.977 -32.188 -13.188 1 98.5 93 TYR B C 1
ATOM 3308 O O . TYR B 1 93 ? -0.582 -33.312 -12.945 1 98.5 93 TYR B O 1
ATOM 3316 N N . TRP B 1 94 ? -0.592 -31.172 -12.531 1 98.69 94 TRP B N 1
ATOM 3317 C CA . TRP B 1 94 ? 0.203 -31.312 -11.32 1 98.69 94 TRP B CA 1
ATOM 3318 C C . TRP B 1 94 ? -0.524 -30.719 -10.125 1 98.69 94 TRP B C 1
ATOM 3320 O O . TRP B 1 94 ? -1.376 -29.844 -10.281 1 98.69 94 TRP B O 1
ATOM 3330 N N . LEU B 1 95 ? -0.225 -31.219 -8.945 1 98.81 95 LEU B N 1
ATOM 3331 C CA . LEU B 1 95 ? -0.78 -30.797 -7.664 1 98.81 95 LEU B CA 1
ATOM 3332 C C . LEU B 1 95 ? 0.293 -30.797 -6.582 1 98.81 95 LEU B C 1
ATOM 3334 O O . LEU B 1 95 ? 1.061 -31.75 -6.461 1 98.81 95 LEU B O 1
ATOM 3338 N N . VAL B 1 96 ? 0.388 -29.734 -5.914 1 98.75 96 VAL B N 1
ATOM 3339 C CA . VAL B 1 96 ? 1.192 -29.641 -4.699 1 98.75 96 VAL B CA 1
ATOM 3340 C C . VAL B 1 96 ? 0.313 -29.219 -3.527 1 98.75 96 VAL B C 1
ATOM 3342 O O . VAL B 1 96 ? -0.434 -28.25 -3.627 1 98.75 96 VAL B O 1
ATOM 3345 N N . VAL B 1 97 ? 0.326 -29.938 -2.494 1 98.44 97 VAL B N 1
ATOM 3346 C CA . VAL B 1 97 ? -0.328 -29.547 -1.249 1 98.44 97 VAL B CA 1
ATOM 3347 C C . VAL B 1 97 ? 0.722 -29.312 -0.166 1 98.44 97 VAL B C 1
ATOM 3349 O O . VAL B 1 97 ? 1.766 -29.969 -0.149 1 98.44 97 VAL B O 1
ATOM 3352 N N . LEU B 1 98 ? 0.49 -28.359 0.65 1 98.5 98 LEU B N 1
ATOM 3353 C CA . LEU B 1 98 ? 1.408 -28.078 1.744 1 98.5 98 LEU B CA 1
ATOM 3354 C C . LEU B 1 98 ? 1.088 -28.922 2.967 1 98.5 98 LEU B C 1
ATOM 3356 O O . LEU B 1 98 ? 0.22 -28.562 3.768 1 98.5 98 LEU B O 1
ATOM 3360 N N . THR B 1 99 ? 1.825 -29.938 3.158 1 97.88 99 THR B N 1
ATOM 3361 C CA . THR B 1 99 ? 1.477 -31.016 4.066 1 97.88 99 THR B CA 1
ATOM 3362 C C . THR B 1 99 ? 1.968 -30.719 5.48 1 97.88 99 THR B C 1
ATOM 3364 O O . THR B 1 99 ? 1.545 -31.375 6.441 1 97.88 99 THR B O 1
ATOM 3367 N N . SER B 1 100 ? 2.863 -29.797 5.602 1 97.56 100 SER B N 1
ATOM 3368 C CA . SER B 1 100 ? 3.414 -29.484 6.918 1 97.56 100 SER B CA 1
ATOM 3369 C C . SER B 1 100 ? 3.133 -28.047 7.316 1 97.56 100 SER B C 1
ATOM 3371 O O . SER B 1 100 ? 3.482 -27.109 6.586 1 97.56 100 SER B O 1
ATOM 3373 N N . SER B 1 101 ? 2.457 -27.828 8.5 1 96.69 101 SER B N 1
ATOM 3374 C CA . SER B 1 101 ? 2.17 -26.547 9.133 1 96.69 101 SER B CA 1
ATOM 3375 C C . SER B 1 101 ? 1.399 -25.625 8.195 1 96.69 101 SER B C 1
ATOM 3377 O O . SER B 1 101 ? 1.386 -24.406 8.391 1 96.69 101 SER B O 1
ATOM 3379 N N . ASN B 1 102 ? 0.86 -26.188 7.047 1 96.5 102 ASN B N 1
ATOM 3380 C CA . ASN B 1 102 ? 0.188 -25.406 6.02 1 96.5 102 ASN B CA 1
ATOM 3381 C C . ASN B 1 102 ? 1.155 -24.453 5.316 1 96.5 102 ASN B C 1
ATOM 3383 O O . ASN B 1 102 ? 0.743 -23.422 4.781 1 96.5 102 ASN B O 1
ATOM 3387 N N . VAL B 1 103 ? 2.459 -24.797 5.387 1 97.88 103 VAL B N 1
ATOM 3388 C CA . VAL B 1 103 ? 3.482 -23.906 4.855 1 97.88 103 VAL B CA 1
ATOM 3389 C C . VAL B 1 103 ? 4.402 -24.672 3.91 1 97.88 103 VAL B C 1
ATOM 3391 O O . VAL B 1 103 ? 4.836 -24.141 2.885 1 97.88 103 VAL B O 1
ATOM 3394 N N . TYR B 1 104 ? 4.59 -25.922 4.219 1 98.38 104 TYR B N 1
ATOM 3395 C CA . TYR B 1 104 ? 5.699 -26.609 3.568 1 98.38 104 TYR B CA 1
ATOM 3396 C C . TYR B 1 104 ? 5.203 -27.797 2.744 1 98.38 104 TYR B C 1
ATOM 3398 O O . TYR B 1 104 ? 4.246 -28.469 3.133 1 98.38 104 TYR B O 1
ATOM 3406 N N . GLY B 1 105 ? 5.848 -28.047 1.646 1 98.38 105 GLY B N 1
ATOM 3407 C CA . GLY B 1 105 ? 5.676 -29.219 0.794 1 98.38 105 GLY B CA 1
ATOM 3408 C C . GLY B 1 105 ? 6.988 -29.781 0.285 1 98.38 105 GLY B C 1
ATOM 3409 O O . GLY B 1 105 ? 8.008 -29.094 0.271 1 98.38 105 GLY B O 1
ATOM 3410 N N . ASN B 1 106 ? 6.945 -31.078 -0.063 1 98.44 106 ASN B N 1
ATOM 3411 C CA . ASN B 1 106 ? 8.203 -31.688 -0.489 1 98.44 106 ASN B CA 1
ATOM 3412 C C . ASN B 1 106 ? 7.992 -32.656 -1.642 1 98.44 106 ASN B C 1
ATOM 3414 O O . ASN B 1 106 ? 8.859 -33.5 -1.925 1 98.44 106 ASN B O 1
ATOM 3418 N N . PHE B 1 107 ? 6.879 -32.625 -2.264 1 98.19 107 PHE B N 1
ATOM 3419 C CA . PHE B 1 107 ? 6.676 -33.438 -3.438 1 98.19 107 PHE B CA 1
ATOM 3420 C C . PHE B 1 107 ? 5.621 -32.844 -4.359 1 98.19 107 PHE B C 1
ATOM 3422 O O . PHE B 1 107 ? 4.887 -31.938 -3.961 1 98.19 107 PHE B O 1
ATOM 3429 N N . ILE B 1 108 ? 5.613 -33.375 -5.559 1 98.69 108 ILE B N 1
ATOM 3430 C CA . ILE B 1 108 ? 4.664 -33.031 -6.605 1 98.69 108 ILE B CA 1
ATOM 3431 C C . ILE B 1 108 ? 3.895 -34.25 -7.055 1 98.69 108 ILE B C 1
ATOM 3433 O O . ILE B 1 108 ? 4.488 -35.312 -7.297 1 98.69 108 ILE B O 1
ATOM 3437 N N . ARG B 1 109 ? 2.633 -34.156 -7.156 1 98.5 109 ARG B N 1
ATOM 3438 C CA . ARG B 1 109 ? 1.796 -35.219 -7.691 1 98.5 109 ARG B CA 1
ATOM 3439 C C . ARG B 1 109 ? 1.305 -34.875 -9.094 1 98.5 109 ARG B C 1
ATOM 3441 O O . ARG B 1 109 ? 0.83 -33.781 -9.344 1 98.5 109 ARG B O 1
ATOM 3448 N N . GLN B 1 110 ? 1.416 -35.812 -9.961 1 98.38 110 GLN B N 1
ATOM 3449 C CA . GLN B 1 110 ? 0.99 -35.594 -11.344 1 98.38 110 GLN B CA 1
ATOM 3450 C C . GLN B 1 110 ? -0.116 -36.562 -11.742 1 98.38 110 GLN B C 1
ATOM 3452 O O . GLN B 1 110 ? -0.169 -37.688 -11.242 1 98.38 110 GLN B O 1
ATOM 3457 N N . TYR B 1 111 ? -0.952 -36.094 -12.539 1 98.25 111 TYR B N 1
ATOM 3458 C CA . TYR B 1 111 ? -2.074 -36.844 -13.102 1 98.25 111 TYR B CA 1
ATOM 3459 C C . TYR B 1 111 ? -2.1 -36.719 -14.617 1 98.25 111 TYR B C 1
ATOM 3461 O O . TYR B 1 111 ? -1.658 -35.719 -15.172 1 98.25 111 TYR B O 1
ATOM 3469 N N . ASN B 1 112 ? -2.686 -37.625 -15.227 1 97 112 ASN B N 1
ATOM 3470 C CA . ASN B 1 112 ? -2.613 -37.688 -16.688 1 97 112 ASN B CA 1
ATOM 3471 C C . ASN B 1 112 ? -3.746 -36.875 -17.328 1 97 112 ASN B C 1
ATOM 3473 O O . ASN B 1 112 ? -3.709 -36.594 -18.531 1 97 112 ASN B O 1
ATOM 3477 N N . SER B 1 113 ? -4.742 -36.562 -16.516 1 96.19 113 SER B N 1
ATOM 3478 C CA . SER B 1 113 ? -5.867 -35.781 -17.047 1 96.19 113 SER B CA 1
ATOM 3479 C C . SER B 1 113 ? -6.605 -35.062 -15.922 1 96.19 113 SER B C 1
ATOM 3481 O O . SER B 1 113 ? -6.355 -35.312 -14.742 1 96.19 113 SER B O 1
ATOM 3483 N N . LEU B 1 114 ? -7.504 -34.188 -16.328 1 97.19 114 LEU B N 1
ATOM 3484 C CA . LEU B 1 114 ? -8.336 -33.469 -15.367 1 97.19 114 LEU B CA 1
ATOM 3485 C C . LEU B 1 114 ? -9.219 -34.469 -14.594 1 97.19 114 LEU B C 1
ATOM 3487 O O . LEU B 1 114 ? -9.375 -34.312 -13.375 1 97.19 114 LEU B O 1
ATOM 3491 N N . SER B 1 115 ? -9.758 -35.438 -15.297 1 96.56 115 SER B N 1
ATOM 3492 C CA . SER B 1 115 ? -10.617 -36.438 -14.648 1 96.56 115 SER B CA 1
ATOM 3493 C C . SER B 1 115 ? -9.844 -37.219 -13.586 1 96.56 115 SER B C 1
ATOM 3495 O O . SER B 1 115 ? -10.375 -37.5 -12.508 1 96.56 115 SER B O 1
ATOM 3497 N N . THR B 1 116 ? -8.609 -37.531 -13.898 1 97.56 116 THR B N 1
ATOM 3498 C CA . THR B 1 116 ? -7.844 -38.375 -12.969 1 97.56 116 THR B CA 1
ATOM 3499 C C . THR B 1 116 ? -7.484 -37.562 -11.719 1 97.56 116 THR B C 1
ATOM 3501 O O . THR B 1 116 ? -7.426 -38.125 -10.617 1 97.56 116 THR B O 1
ATOM 3504 N N . ILE B 1 117 ? -7.211 -36.312 -11.82 1 97.62 117 ILE B N 1
ATOM 3505 C CA . ILE B 1 117 ? -6.914 -35.5 -10.633 1 97.62 117 ILE B CA 1
ATOM 3506 C C . ILE B 1 117 ? -8.188 -35.312 -9.805 1 97.62 117 ILE B C 1
ATOM 3508 O O . ILE B 1 117 ? -8.141 -35.344 -8.578 1 97.62 117 ILE B O 1
ATOM 3512 N N . ILE B 1 118 ? -9.328 -35.125 -10.398 1 97.19 118 ILE B N 1
ATOM 3513 C CA . ILE B 1 118 ? -10.586 -34.938 -9.695 1 97.19 118 ILE B CA 1
ATOM 3514 C C . ILE B 1 118 ? -10.969 -36.219 -8.961 1 97.19 118 ILE B C 1
ATOM 3516 O O . ILE B 1 118 ? -11.414 -36.188 -7.809 1 97.19 118 ILE B O 1
ATOM 3520 N N . LEU B 1 119 ? -10.664 -37.375 -9.625 1 96.62 119 LEU B N 1
ATOM 3521 C CA . LEU B 1 119 ? -11.055 -38.656 -9.062 1 96.62 119 LEU B CA 1
ATOM 3522 C C . LEU B 1 119 ? -9.969 -39.188 -8.141 1 96.62 119 LEU B C 1
ATOM 3524 O O . LEU B 1 119 ? -10.211 -40.125 -7.355 1 96.62 119 LEU B O 1
ATOM 3528 N N . GLY B 1 120 ? -8.852 -38.625 -8.258 1 96.31 120 GLY B N 1
ATOM 3529 C CA . GLY B 1 120 ? -7.746 -39.094 -7.438 1 96.31 120 GLY B CA 1
ATOM 3530 C C . GLY B 1 120 ? -7.215 -40.438 -7.852 1 96.31 120 GLY B C 1
ATOM 3531 O O . GLY B 1 120 ? -6.906 -41.281 -7.004 1 96.31 120 GLY B O 1
ATOM 3532 N N . ILE B 1 121 ? -7.16 -40.688 -9.141 1 96 121 ILE B N 1
ATOM 3533 C CA . ILE B 1 121 ? -6.762 -42.031 -9.578 1 96 121 ILE B CA 1
ATOM 3534 C C . ILE B 1 121 ? -5.438 -41.938 -10.328 1 96 121 ILE B C 1
ATOM 3536 O O . ILE B 1 121 ? -5.188 -40.969 -11.062 1 96 121 ILE B O 1
ATOM 3540 N N . GLU B 1 122 ? -4.551 -42.906 -10.141 1 94.44 122 GLU B N 1
ATOM 3541 C CA . GLU B 1 122 ? -3.271 -43.156 -10.797 1 94.44 122 GLU B CA 1
ATOM 3542 C C . GLU B 1 122 ? -2.33 -41.969 -10.617 1 94.44 122 GLU B C 1
ATOM 3544 O O . GLU B 1 122 ? -1.754 -41.469 -11.594 1 94.44 122 GLU B O 1
ATOM 3549 N N . PRO B 1 123 ? -2.209 -41.531 -9.469 1 96.75 123 PRO B N 1
ATOM 3550 C CA . PRO B 1 123 ? -1.251 -40.438 -9.227 1 96.75 123 PRO B CA 1
ATOM 3551 C C . PRO B 1 123 ? 0.2 -40.906 -9.305 1 96.75 123 PRO B C 1
ATOM 3553 O O . PRO B 1 123 ? 0.49 -42.094 -9.047 1 96.75 123 PRO B O 1
ATOM 3556 N N . THR B 1 124 ? 1.059 -40.062 -9.766 1 97.62 124 THR B N 1
ATOM 3557 C CA . THR B 1 124 ? 2.502 -40.25 -9.695 1 97.62 124 THR B CA 1
ATOM 3558 C C . THR B 1 124 ? 3.156 -39.156 -8.852 1 97.62 124 THR B C 1
ATOM 3560 O O . THR B 1 124 ? 3.01 -37.969 -9.148 1 97.62 124 THR B O 1
ATOM 3563 N N . ASP B 1 125 ? 3.889 -39.562 -7.859 1 97.69 125 ASP B N 1
ATOM 3564 C CA . ASP B 1 125 ? 4.551 -38.594 -6.973 1 97.69 125 ASP B CA 1
ATOM 3565 C C . ASP B 1 125 ? 6.035 -38.469 -7.309 1 97.69 125 ASP B C 1
ATOM 3567 O O . ASP B 1 125 ? 6.699 -39.469 -7.586 1 97.69 125 ASP B O 1
ATOM 3571 N N . THR B 1 126 ? 6.496 -37.344 -7.398 1 98.25 126 THR B N 1
ATOM 3572 C CA . THR B 1 126 ? 7.922 -37.031 -7.477 1 98.25 126 THR B CA 1
ATOM 3573 C C . THR B 1 126 ? 8.375 -36.219 -6.27 1 98.25 126 THR B C 1
ATOM 3575 O O . THR B 1 126 ? 7.84 -35.125 -6.016 1 98.25 126 THR B O 1
ATOM 3578 N N . TYR B 1 127 ? 9.359 -36.688 -5.551 1 98.19 127 TYR B N 1
ATOM 3579 C CA . TYR B 1 127 ? 9.758 -36.062 -4.297 1 98.19 127 TYR B CA 1
ATOM 3580 C C . TYR B 1 127 ? 10.961 -35.156 -4.5 1 98.19 127 TYR B C 1
ATOM 3582 O O . TYR B 1 127 ? 11.945 -35.562 -5.137 1 98.19 127 TYR B O 1
ATOM 3590 N N . ILE B 1 128 ? 10.875 -34 -3.936 1 98.31 128 ILE B N 1
ATOM 3591 C CA . ILE B 1 128 ? 12 -33.094 -3.859 1 98.31 128 ILE B CA 1
ATOM 3592 C C . ILE B 1 128 ? 12.969 -33.531 -2.773 1 98.31 128 ILE B C 1
ATOM 3594 O O . ILE B 1 128 ? 14.188 -33.469 -2.953 1 98.31 128 ILE B O 1
ATOM 3598 N N . SER B 1 129 ? 12.414 -33.938 -1.685 1 97.44 129 SER B N 1
ATOM 3599 C CA . SER B 1 129 ? 13.156 -34.438 -0.532 1 97.44 129 SER B CA 1
ATOM 3600 C C . SER B 1 129 ? 12.312 -35.406 0.289 1 97.44 129 SER B C 1
ATOM 3602 O O . SER B 1 129 ? 11.086 -35.375 0.241 1 97.44 129 SER B O 1
ATOM 3604 N N . SER B 1 130 ? 12.969 -36.219 1.065 1 95.44 130 SER B N 1
ATOM 3605 C CA . SER B 1 130 ? 12.266 -37.125 1.961 1 95.44 130 SER B CA 1
ATOM 3606 C C . SER B 1 130 ? 11.828 -36.438 3.24 1 95.44 130 SER B C 1
ATOM 3608 O O . SER B 1 130 ? 10.93 -36.906 3.939 1 95.44 130 SER B O 1
ATOM 3610 N N . SER B 1 131 ? 12.469 -35.281 3.48 1 95.38 131 SER B N 1
ATOM 3611 C CA . SER B 1 131 ? 12.164 -34.5 4.664 1 95.38 131 SER B CA 1
ATOM 3612 C C . SER B 1 131 ? 11.391 -33.219 4.297 1 95.38 131 SER B C 1
ATOM 3614 O O . SER B 1 131 ? 11.516 -32.719 3.184 1 95.38 131 SER B O 1
ATOM 3616 N N . ASN B 1 132 ? 10.578 -32.812 5.293 1 95 132 ASN B N 1
ATOM 3617 C CA . ASN B 1 132 ? 9.719 -31.656 5.07 1 95 132 ASN B CA 1
ATOM 3618 C C . ASN B 1 132 ? 9.438 -30.906 6.371 1 95 132 ASN B C 1
ATOM 3620 O O . ASN B 1 132 ? 8.719 -31.406 7.238 1 95 132 ASN B O 1
ATOM 3624 N N . PRO B 1 133 ? 9.875 -29.734 6.672 1 93.69 133 PRO B N 1
ATOM 3625 C CA . PRO B 1 133 ? 10.688 -28.984 5.703 1 93.69 133 PRO B CA 1
ATOM 3626 C C . PRO B 1 133 ? 12.172 -29.328 5.797 1 93.69 133 PRO B C 1
ATOM 3628 O O . PRO B 1 133 ? 12.625 -29.875 6.805 1 93.69 133 PRO B O 1
ATOM 3631 N N . THR B 1 134 ? 12.891 -29.047 4.762 1 94.81 134 THR B N 1
ATOM 3632 C CA . THR B 1 134 ? 14.344 -29.078 4.738 1 94.81 134 THR B CA 1
ATOM 3633 C C . THR B 1 134 ? 14.891 -28.172 3.643 1 94.81 134 THR B C 1
ATOM 3635 O O . THR B 1 134 ? 14.125 -27.516 2.934 1 94.81 134 THR B O 1
ATOM 3638 N N . THR B 1 135 ? 16.125 -28.125 3.508 1 93.38 135 THR B N 1
ATOM 3639 C CA . THR B 1 135 ? 16.781 -27.312 2.494 1 93.38 135 THR B CA 1
ATOM 3640 C C . THR B 1 135 ? 16.188 -27.578 1.114 1 93.38 135 THR B C 1
ATOM 3642 O O . THR B 1 135 ? 15.969 -28.734 0.737 1 93.38 135 THR B O 1
ATOM 3645 N N . ASN B 1 136 ? 15.797 -26.531 0.433 1 93.88 136 ASN B N 1
ATOM 3646 C CA . ASN B 1 136 ? 15.391 -26.516 -0.967 1 93.88 136 ASN B CA 1
ATOM 3647 C C . ASN B 1 136 ? 13.984 -27.078 -1.144 1 93.88 136 ASN B C 1
ATOM 3649 O O . ASN B 1 136 ? 13.547 -27.344 -2.268 1 93.88 136 ASN B O 1
ATOM 3653 N N . THR B 1 137 ? 13.25 -27.234 -0.07 1 97.69 137 THR B N 1
ATOM 3654 C CA . THR B 1 137 ? 11.867 -27.656 -0.219 1 97.69 137 THR B CA 1
ATOM 3655 C C . THR B 1 137 ? 10.945 -26.453 -0.365 1 97.69 137 THR B C 1
ATOM 3657 O O . THR B 1 137 ? 11.391 -25.312 -0.24 1 97.69 137 THR B O 1
ATOM 3660 N N . ILE B 1 138 ? 9.719 -26.781 -0.608 1 98.31 138 ILE B N 1
ATOM 3661 C CA . ILE B 1 138 ? 8.727 -25.766 -0.949 1 98.31 138 ILE B CA 1
ATOM 3662 C C . ILE B 1 138 ? 8.305 -25.016 0.312 1 98.31 138 ILE B C 1
ATOM 3664 O O . ILE B 1 138 ? 8.039 -25.625 1.348 1 98.31 138 ILE B O 1
ATOM 3668 N N . GLN B 1 139 ? 8.258 -23.734 0.215 1 98.06 139 GLN B N 1
ATOM 3669 C CA . GLN B 1 139 ? 7.73 -22.875 1.261 1 98.06 139 GLN B CA 1
ATOM 3670 C C . GLN B 1 139 ? 6.676 -21.922 0.704 1 98.06 139 GLN B C 1
ATOM 3672 O O . GLN B 1 139 ? 7.004 -20.969 -0.012 1 98.06 139 GLN B O 1
ATOM 3677 N N . GLY B 1 140 ? 5.375 -22.203 0.997 1 97.56 140 GLY B N 1
ATOM 3678 C CA . GLY B 1 140 ? 4.281 -21.359 0.527 1 97.56 140 GLY B CA 1
ATOM 3679 C C . GLY B 1 140 ? 3.604 -21.906 -0.715 1 97.56 140 GLY B C 1
ATOM 3680 O O . GLY B 1 140 ? 4.137 -22.797 -1.377 1 97.56 140 GLY B O 1
ATOM 3681 N N . SER B 1 141 ? 2.484 -21.328 -1.13 1 97.38 141 SER B N 1
ATOM 3682 C CA . SER B 1 141 ? 1.591 -21.891 -2.133 1 97.38 141 SER B CA 1
ATOM 3683 C C . SER B 1 141 ? 1.956 -21.422 -3.535 1 97.38 141 SER B C 1
ATOM 3685 O O . SER B 1 141 ? 1.521 -22.016 -4.527 1 97.38 141 SER B O 1
ATOM 3687 N N . ASN B 1 142 ? 2.684 -20.344 -3.664 1 97.75 142 ASN B N 1
ATOM 3688 C CA . ASN B 1 142 ? 2.844 -19.703 -4.961 1 97.75 142 ASN B CA 1
ATOM 3689 C C . ASN B 1 142 ? 3.986 -20.312 -5.762 1 97.75 142 ASN B C 1
ATOM 3691 O O . ASN B 1 142 ? 5.156 -20.062 -5.477 1 97.75 142 ASN B O 1
ATOM 3695 N N . MET B 1 143 ? 3.674 -21.156 -6.754 1 98.75 143 MET B N 1
ATOM 3696 C CA . MET B 1 143 ? 4.629 -21.875 -7.582 1 98.75 143 MET B CA 1
ATOM 3697 C C . MET B 1 143 ? 4.059 -22.141 -8.977 1 98.75 143 MET B C 1
ATOM 3699 O O . MET B 1 143 ? 2.855 -21.969 -9.195 1 98.75 143 MET B O 1
ATOM 3703 N N . VAL B 1 144 ? 4.953 -22.531 -9.922 1 98.81 144 VAL B N 1
ATOM 3704 C CA . VAL B 1 144 ? 4.469 -22.828 -11.266 1 98.81 144 VAL B CA 1
ATOM 3705 C C . VAL B 1 144 ? 5.324 -23.922 -11.891 1 98.81 144 VAL B C 1
ATOM 3707 O O . VAL B 1 144 ? 6.469 -24.125 -11.484 1 98.81 144 VAL B O 1
ATOM 3710 N N . MET B 1 145 ? 4.719 -24.625 -12.805 1 98.62 145 MET B N 1
ATOM 3711 C CA . MET B 1 145 ? 5.418 -25.625 -13.602 1 98.62 145 MET B CA 1
ATOM 3712 C C . MET B 1 145 ? 5.684 -25.109 -15.008 1 98.62 145 MET B C 1
ATOM 3714 O O . MET B 1 145 ? 4.793 -24.547 -15.648 1 98.62 145 MET B O 1
ATOM 3718 N N . TYR B 1 146 ? 6.887 -25.266 -15.414 1 98.56 146 TYR B N 1
ATOM 3719 C CA . TYR B 1 146 ? 7.289 -24.844 -16.75 1 98.56 146 TYR B CA 1
ATOM 3720 C C . TYR B 1 146 ? 8.367 -25.766 -17.312 1 98.56 146 TYR B C 1
ATOM 3722 O O . TYR B 1 146 ? 9.414 -25.953 -16.688 1 98.56 146 TYR B O 1
ATOM 3730 N N . ALA B 1 147 ? 8.125 -26.406 -18.484 1 97.62 147 ALA B N 1
ATOM 3731 C CA . ALA B 1 147 ? 9.078 -27.266 -19.172 1 97.62 147 ALA B CA 1
ATOM 3732 C C . ALA B 1 147 ? 9.609 -28.359 -18.25 1 97.62 147 ALA B C 1
ATOM 3734 O O . ALA B 1 147 ? 10.828 -28.531 -18.125 1 97.62 147 ALA B O 1
ATOM 3735 N N . ASN B 1 148 ? 8.742 -28.938 -17.547 1 97.31 148 ASN B N 1
ATOM 3736 C CA . ASN B 1 148 ? 9 -30.094 -16.703 1 97.31 148 ASN B CA 1
ATOM 3737 C C . ASN B 1 148 ? 9.828 -29.719 -15.477 1 97.31 148 ASN B C 1
ATOM 3739 O O . ASN B 1 148 ? 10.562 -30.547 -14.938 1 97.31 148 ASN B O 1
ATOM 3743 N N . ALA B 1 149 ? 9.727 -28.5 -15.039 1 98.44 149 ALA B N 1
ATOM 3744 C CA . ALA B 1 149 ? 10.391 -28.016 -13.828 1 98.44 149 ALA B CA 1
ATOM 3745 C C . ALA B 1 149 ? 9.445 -27.172 -12.977 1 98.44 149 ALA B C 1
ATOM 3747 O O . ALA B 1 149 ? 8.656 -26.391 -13.508 1 98.44 149 ALA B O 1
ATOM 3748 N N . LEU B 1 150 ? 9.578 -27.359 -11.664 1 98.75 150 LEU B N 1
ATOM 3749 C CA . LEU B 1 150 ? 8.797 -26.562 -10.727 1 98.75 150 LEU B CA 1
ATOM 3750 C C . LEU B 1 150 ? 9.602 -25.375 -10.219 1 98.75 150 LEU B C 1
ATOM 3752 O O . LEU B 1 150 ? 10.758 -25.531 -9.805 1 98.75 150 LEU B O 1
ATOM 3756 N N . TYR B 1 151 ? 9.055 -24.188 -10.297 1 98.81 151 TYR B N 1
ATOM 3757 C CA . TYR B 1 151 ? 9.633 -22.969 -9.742 1 98.81 151 TYR B CA 1
ATOM 3758 C C . TYR B 1 151 ? 8.883 -22.547 -8.484 1 98.81 151 TYR B C 1
ATOM 3760 O O . TYR B 1 151 ? 7.66 -22.406 -8.5 1 98.81 151 TYR B O 1
ATOM 3768 N N . TYR B 1 152 ? 9.594 -22.328 -7.43 1 98.5 152 TYR B N 1
ATOM 3769 C CA . TYR B 1 152 ? 8.922 -22.078 -6.16 1 98.5 152 TYR B CA 1
ATOM 3770 C C . TYR B 1 152 ? 9.844 -21.359 -5.188 1 98.5 152 TYR B C 1
ATOM 3772 O O . TYR B 1 152 ? 11.031 -21.172 -5.473 1 98.5 152 TYR B O 1
ATOM 3780 N N . ASN B 1 153 ? 9.195 -20.844 -4.098 1 97.06 153 ASN B N 1
ATOM 3781 C CA . ASN B 1 153 ? 9.93 -20.266 -2.977 1 97.06 153 ASN B CA 1
ATOM 3782 C C . ASN B 1 153 ? 10.766 -21.312 -2.25 1 97.06 153 ASN B C 1
ATOM 3784 O O . ASN B 1 153 ? 10.219 -22.266 -1.701 1 97.06 153 ASN B O 1
ATOM 3788 N N . CYS B 1 154 ? 12.047 -21.016 -2.225 1 95.56 154 CYS B N 1
ATOM 3789 C CA . CYS B 1 154 ? 12.945 -21.938 -1.545 1 95.56 154 CYS B CA 1
ATOM 3790 C C . CYS B 1 154 ? 12.867 -21.766 -0.032 1 95.56 154 CYS B C 1
ATOM 3792 O O . CYS B 1 154 ? 12.859 -20.641 0.471 1 95.56 154 CYS B O 1
ATOM 3794 N N . TYR B 1 155 ? 12.898 -22.844 0.613 1 96.38 155 TYR B N 1
ATOM 3795 C CA . TYR B 1 155 ? 12.797 -22.844 2.068 1 96.38 155 TYR B CA 1
ATOM 3796 C C . TYR B 1 155 ? 13.82 -21.906 2.693 1 96.38 155 TYR B C 1
ATOM 3798 O O . TYR B 1 155 ? 15.023 -22.062 2.49 1 96.38 155 TYR B O 1
ATOM 3806 N N . ASP B 1 156 ? 13.305 -20.891 3.41 1 95.62 156 ASP B N 1
ATOM 3807 C CA . ASP B 1 156 ? 14.031 -20.016 4.336 1 95.62 156 ASP B CA 1
ATOM 3808 C C . ASP B 1 156 ? 15.141 -19.25 3.619 1 95.62 156 ASP B C 1
ATOM 3810 O O . ASP B 1 156 ? 16.234 -19.094 4.156 1 95.62 156 ASP B O 1
ATOM 3814 N N . THR B 1 157 ? 14.922 -18.953 2.332 1 96.62 157 THR B N 1
ATOM 3815 C CA . THR B 1 157 ? 15.891 -18.156 1.581 1 96.62 157 THR B CA 1
ATOM 3816 C C . THR B 1 157 ? 15.188 -17.172 0.652 1 96.62 157 THR B C 1
ATOM 3818 O O . THR B 1 157 ? 13.984 -17.266 0.436 1 96.62 157 THR B O 1
ATOM 3821 N N . TYR B 1 158 ? 15.977 -16.234 0.138 1 97.5 158 TYR B N 1
ATOM 3822 C CA . TYR B 1 158 ? 15.469 -15.297 -0.859 1 97.5 158 TYR B CA 1
ATOM 3823 C C . TYR B 1 158 ? 15.773 -15.789 -2.27 1 97.5 158 TYR B C 1
ATOM 3825 O O . TYR B 1 158 ? 15.984 -14.984 -3.182 1 97.5 158 TYR B O 1
ATOM 3833 N N . SER B 1 159 ? 15.836 -17.109 -2.453 1 97.81 159 SER B N 1
ATOM 3834 C CA . SER B 1 159 ? 16.203 -17.688 -3.738 1 97.81 159 SER B CA 1
ATOM 3835 C C . SER B 1 159 ? 14.992 -18.312 -4.426 1 97.81 159 SER B C 1
ATOM 3837 O O . SER B 1 159 ? 14.039 -18.734 -3.76 1 97.81 159 SER B O 1
ATOM 3839 N N . VAL B 1 160 ? 15.078 -18.328 -5.73 1 98.19 160 VAL B N 1
ATOM 3840 C CA . VAL B 1 160 ? 14.18 -19.125 -6.547 1 98.19 160 VAL B CA 1
ATOM 3841 C C . VAL B 1 160 ? 14.719 -20.562 -6.648 1 98.19 160 VAL B C 1
ATOM 3843 O O . VAL B 1 160 ? 15.883 -20.766 -6.988 1 98.19 160 VAL B O 1
ATOM 3846 N N . CYS B 1 161 ? 13.906 -21.484 -6.348 1 98.5 161 CYS B N 1
ATOM 3847 C CA . CYS B 1 161 ? 14.242 -22.891 -6.586 1 98.5 161 CYS B CA 1
ATOM 3848 C C . CYS B 1 161 ? 13.609 -23.391 -7.879 1 98.5 161 CYS B C 1
ATOM 3850 O O . CYS B 1 161 ? 12.453 -23.062 -8.18 1 98.5 161 CYS B O 1
ATOM 3852 N N . GLN B 1 162 ? 14.422 -24.078 -8.633 1 98.69 162 GLN B N 1
ATOM 3853 C CA . GLN B 1 162 ? 13.992 -24.828 -9.805 1 98.69 162 GLN B CA 1
ATOM 3854 C C . GLN B 1 162 ? 14.203 -26.328 -9.617 1 98.69 162 GLN B C 1
ATOM 3856 O O . GLN B 1 162 ? 15.344 -26.797 -9.547 1 98.69 162 GLN B O 1
ATOM 3861 N N . PHE B 1 163 ? 13.125 -27.047 -9.508 1 98.69 163 PHE B N 1
ATOM 3862 C CA . PHE B 1 163 ? 13.203 -28.484 -9.375 1 98.69 163 PHE B CA 1
ATOM 3863 C C . PHE B 1 163 ? 12.898 -29.172 -10.703 1 98.69 163 PHE B C 1
ATOM 3865 O O . PHE B 1 163 ? 11.773 -29.094 -11.203 1 98.69 163 PHE B O 1
ATOM 3872 N N . ASN B 1 164 ? 13.906 -29.844 -11.258 1 97.81 164 ASN B N 1
ATOM 3873 C CA . ASN B 1 164 ? 13.734 -30.609 -12.492 1 97.81 164 ASN B CA 1
ATOM 3874 C C . ASN B 1 164 ? 13.125 -31.984 -12.219 1 97.81 164 ASN B C 1
ATOM 3876 O O . ASN B 1 164 ? 13.727 -32.812 -11.531 1 97.81 164 ASN B O 1
ATOM 3880 N N . LEU B 1 165 ? 12.062 -32.25 -12.781 1 96.75 165 LEU B N 1
ATOM 3881 C CA . LEU B 1 165 ? 11.32 -33.469 -12.469 1 96.75 165 LEU B CA 1
ATOM 3882 C C . LEU B 1 165 ? 12.016 -34.688 -13.055 1 96.75 165 LEU B C 1
ATOM 3884 O O . LEU B 1 165 ? 11.828 -35.812 -12.562 1 96.75 165 LEU B O 1
ATOM 3888 N N . THR B 1 166 ? 12.711 -34.531 -14.102 1 95.06 166 THR B N 1
ATOM 3889 C CA . THR B 1 166 ? 13.398 -35.656 -14.742 1 95.06 166 THR B CA 1
ATOM 3890 C C . THR B 1 166 ? 14.641 -36.031 -13.945 1 95.06 166 THR B C 1
ATOM 3892 O O . THR B 1 166 ? 14.797 -37.188 -13.57 1 95.06 166 THR B O 1
ATOM 3895 N N . THR B 1 167 ? 15.445 -35.062 -13.656 1 96.06 167 THR B N 1
ATOM 3896 C CA . THR B 1 167 ? 16.703 -35.344 -12.977 1 96.06 167 THR B CA 1
ATOM 3897 C C . THR B 1 167 ? 16.5 -35.375 -11.461 1 96.06 167 THR B C 1
ATOM 3899 O O . THR B 1 167 ? 17.375 -35.844 -10.727 1 96.06 167 THR B O 1
ATOM 3902 N N . GLN B 1 168 ? 15.391 -34.844 -11.008 1 96.69 168 GLN B N 1
ATOM 3903 C CA . GLN B 1 168 ? 15.055 -34.719 -9.594 1 96.69 168 GLN B CA 1
ATOM 3904 C C . GLN B 1 168 ? 16.141 -33.969 -8.828 1 96.69 168 GLN B C 1
ATOM 3906 O O . GLN B 1 168 ? 16.594 -34.438 -7.781 1 96.69 168 GLN B O 1
ATOM 3911 N N . SER B 1 169 ? 16.594 -32.969 -9.367 1 97 169 SER B N 1
ATOM 3912 C CA . SER B 1 169 ? 17.594 -32.094 -8.766 1 97 169 SER B CA 1
ATOM 3913 C C . SER B 1 169 ? 17.094 -30.656 -8.68 1 97 169 SER B C 1
ATOM 3915 O O . SER B 1 169 ? 16.266 -30.234 -9.492 1 97 169 SER B O 1
ATOM 3917 N N . VAL B 1 170 ? 17.609 -29.953 -7.645 1 98.19 170 VAL B N 1
ATOM 3918 C CA . VAL B 1 170 ? 17.203 -28.562 -7.426 1 98.19 170 VAL B CA 1
ATOM 3919 C C . VAL B 1 170 ? 18.344 -27.625 -7.77 1 98.19 170 VAL B C 1
ATOM 3921 O O . VAL B 1 170 ? 19.484 -27.844 -7.348 1 98.19 170 VAL B O 1
ATOM 3924 N N . SER B 1 171 ? 18.109 -26.672 -8.609 1 98.12 171 SER B N 1
ATOM 3925 C CA . SER B 1 171 ? 19 -25.531 -8.859 1 98.12 171 SER B CA 1
ATOM 3926 C C . SER B 1 171 ? 18.375 -24.234 -8.352 1 98.12 171 SER B C 1
ATOM 3928 O O . SER B 1 171 ? 17.156 -24.125 -8.25 1 98.12 171 SER B O 1
ATOM 3930 N N . THR B 1 172 ? 19.266 -23.266 -8.031 1 98 172 THR B N 1
ATOM 3931 C CA . THR B 1 172 ? 18.734 -22.047 -7.426 1 98 172 THR B CA 1
ATOM 3932 C C . THR B 1 172 ? 19.344 -20.812 -8.078 1 98 172 THR B C 1
ATOM 3934 O O . THR B 1 172 ? 20.406 -20.891 -8.695 1 98 172 THR B O 1
ATOM 3937 N N . VAL B 1 173 ? 18.688 -19.75 -7.996 1 98.25 173 VAL B N 1
ATOM 3938 C CA . VAL B 1 173 ? 19.203 -18.422 -8.289 1 98.25 173 VAL B CA 1
ATOM 3939 C C . VAL B 1 173 ? 18.734 -17.438 -7.215 1 98.25 173 VAL B C 1
ATOM 3941 O O . VAL B 1 173 ? 17.578 -17.469 -6.793 1 98.25 173 VAL B O 1
ATOM 3944 N N . ASP B 1 174 ? 19.641 -16.609 -6.785 1 97.94 174 ASP B N 1
ATOM 3945 C CA . ASP B 1 174 ? 19.344 -15.664 -5.723 1 97.94 174 ASP B CA 1
ATOM 3946 C C . ASP B 1 174 ? 18.656 -14.422 -6.277 1 97.94 174 ASP B C 1
ATOM 3948 O O . ASP B 1 174 ? 19.031 -13.922 -7.34 1 97.94 174 ASP B O 1
ATOM 3952 N N . LEU B 1 175 ? 17.672 -14 -5.574 1 98.62 175 LEU B N 1
ATOM 3953 C CA . LEU B 1 175 ? 17.141 -12.656 -5.781 1 98.62 175 LEU B CA 1
ATOM 3954 C C . LEU B 1 175 ? 17.984 -11.609 -5.062 1 98.62 175 LEU B C 1
ATOM 3956 O O . LEU B 1 175 ? 18.938 -11.961 -4.355 1 98.62 175 LEU B O 1
ATOM 3960 N N . PRO B 1 176 ? 17.688 -10.289 -5.332 1 98.31 176 PRO B N 1
ATOM 3961 C CA . PRO B 1 176 ? 18.438 -9.273 -4.578 1 98.31 176 PRO B CA 1
ATOM 3962 C C . PRO B 1 176 ? 18.422 -9.531 -3.074 1 98.31 176 PRO B C 1
ATOM 3964 O O . PRO B 1 176 ? 17.406 -9.992 -2.531 1 98.31 176 PRO B O 1
ATOM 3967 N N . SER B 1 177 ? 19.438 -9.156 -2.377 1 97.81 177 SER B N 1
ATOM 3968 C CA . SER B 1 177 ? 19.656 -9.547 -0.989 1 97.81 177 SER B CA 1
ATOM 3969 C C . SER B 1 177 ? 18.625 -8.93 -0.064 1 97.81 177 SER B C 1
ATOM 3971 O O . SER B 1 177 ? 18.438 -9.383 1.067 1 97.81 177 SER B O 1
ATOM 3973 N N . ASP B 1 178 ? 17.969 -7.848 -0.528 1 97.81 178 ASP B N 1
ATOM 3974 C CA . ASP B 1 178 ? 16.984 -7.191 0.317 1 97.81 178 ASP B CA 1
ATOM 3975 C C . ASP B 1 178 ? 15.57 -7.66 -0.029 1 97.81 178 ASP B C 1
ATOM 3977 O O . ASP B 1 178 ? 14.586 -7.008 0.333 1 97.81 178 ASP B O 1
ATOM 3981 N N . THR B 1 179 ? 15.5 -8.781 -0.761 1 98.56 179 THR B N 1
ATOM 3982 C CA . THR B 1 179 ? 14.211 -9.406 -1.067 1 98.56 179 THR B CA 1
ATOM 3983 C C . THR B 1 179 ? 13.578 -9.984 0.193 1 98.56 179 THR B C 1
ATOM 3985 O O . THR B 1 179 ? 14.273 -10.578 1.025 1 98.56 179 THR B O 1
ATOM 3988 N N . GLY B 1 180 ? 12.305 -9.758 0.251 1 97.69 180 GLY B N 1
ATOM 3989 C CA . GLY B 1 180 ? 11.594 -10.352 1.373 1 97.69 180 GLY B CA 1
ATOM 3990 C C . GLY B 1 180 ? 11.406 -11.852 1.24 1 97.69 180 GLY B C 1
ATOM 3991 O O . GLY B 1 180 ? 11.164 -12.352 0.142 1 97.69 180 GLY B O 1
ATOM 3992 N N . TYR B 1 181 ? 11.578 -12.57 2.344 1 96.56 181 TYR B N 1
ATOM 3993 C CA . TYR B 1 181 ? 11.266 -13.984 2.51 1 96.56 181 TYR B CA 1
ATOM 3994 C C . TYR B 1 181 ? 10.812 -14.281 3.936 1 96.56 181 TYR B C 1
ATOM 3996 O O . TYR B 1 181 ? 10.906 -13.422 4.812 1 96.56 181 TYR B O 1
ATOM 4004 N N . ASP B 1 182 ? 10.188 -15.477 4.176 1 95.38 182 ASP B N 1
ATOM 4005 C CA . ASP B 1 182 ? 9.727 -15.875 5.5 1 95.38 182 ASP B CA 1
ATOM 4006 C C . ASP B 1 182 ? 8.727 -14.867 6.062 1 95.38 182 ASP B C 1
ATOM 4008 O O . ASP B 1 182 ? 8.875 -14.391 7.188 1 95.38 182 ASP B O 1
ATOM 4012 N N . ASP B 1 183 ? 7.785 -14.367 5.246 1 95.44 183 ASP B N 1
ATOM 4013 C CA . ASP B 1 183 ? 6.621 -13.555 5.582 1 95.44 183 ASP B CA 1
ATOM 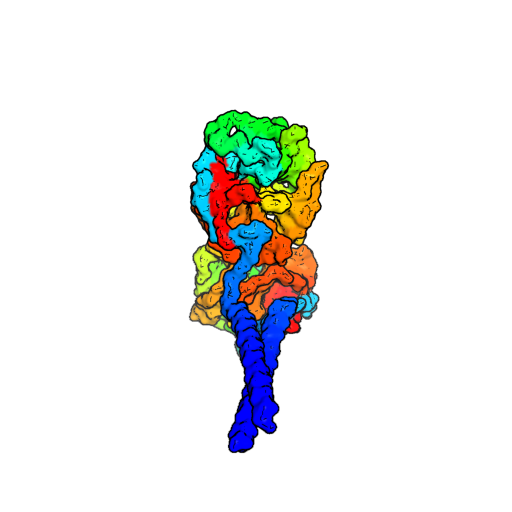4014 C C . ASP B 1 183 ? 7.016 -12.094 5.816 1 95.44 183 ASP B C 1
ATOM 4016 O O . ASP B 1 183 ? 6.332 -11.375 6.543 1 95.44 183 ASP B O 1
ATOM 4020 N N . LYS B 1 184 ? 8.102 -11.688 5.227 1 96.75 184 LYS B N 1
ATOM 4021 C CA . LYS B 1 184 ? 8.477 -10.281 5.301 1 96.75 184 LYS B CA 1
ATOM 4022 C C . LYS B 1 184 ? 7.582 -9.422 4.41 1 96.75 184 LYS B C 1
ATOM 4024 O O . LYS B 1 184 ? 7.137 -8.352 4.816 1 96.75 184 LYS B O 1
ATOM 4029 N N . PHE B 1 185 ? 7.402 -9.906 3.172 1 97.69 185 PHE B N 1
ATOM 4030 C CA . PHE B 1 185 ? 6.535 -9.188 2.246 1 97.69 185 PHE B CA 1
ATOM 4031 C C . PHE B 1 185 ? 5.504 -10.125 1.63 1 97.69 185 PHE B C 1
ATOM 4033 O O . PHE B 1 185 ? 5.453 -10.289 0.409 1 97.69 185 PHE B O 1
ATOM 4040 N N . PRO B 1 186 ? 4.602 -10.688 2.432 1 98.12 186 PRO B N 1
ATOM 4041 C CA . PRO B 1 186 ? 3.529 -11.516 1.881 1 98.12 186 PRO B CA 1
ATOM 4042 C C . PRO B 1 186 ? 2.402 -10.688 1.26 1 98.12 186 PRO B C 1
ATOM 4044 O O . PRO B 1 186 ? 2.355 -9.469 1.438 1 98.12 186 PRO B O 1
ATOM 4047 N N . PHE B 1 187 ? 1.604 -11.352 0.479 1 98.38 187 PHE B N 1
ATOM 4048 C CA . PHE B 1 187 ? 0.322 -10.758 0.111 1 98.38 187 PHE B CA 1
ATOM 4049 C C . PHE B 1 187 ? -0.56 -10.57 1.339 1 98.38 187 PHE B C 1
ATOM 4051 O O . PHE B 1 187 ? -0.452 -11.32 2.309 1 98.38 187 PHE B O 1
ATOM 4058 N N . ARG B 1 188 ? -1.404 -9.531 1.27 1 96.81 188 ARG B N 1
ATOM 4059 C CA . ARG B 1 188 ? -2.314 -9.266 2.381 1 96.81 188 ARG B CA 1
ATOM 4060 C C . ARG B 1 188 ? -3.613 -8.641 1.886 1 96.81 188 ARG B C 1
ATOM 4062 O O . ARG B 1 188 ? -3.707 -8.227 0.73 1 96.81 188 ARG B O 1
ATOM 4069 N N . HIS B 1 189 ? -4.566 -8.664 2.668 1 94.56 189 HIS B N 1
ATOM 4070 C CA . HIS B 1 189 ? -5.645 -7.688 2.697 1 94.56 189 HIS B CA 1
ATOM 4071 C C . HIS B 1 189 ? -5.934 -7.223 4.121 1 94.56 189 HIS B C 1
ATOM 4073 O O . HIS B 1 189 ? -5.246 -7.633 5.062 1 94.56 189 HIS B O 1
ATOM 4079 N N . LEU B 1 190 ? -6.812 -6.34 4.348 1 92.69 190 LEU B N 1
ATOM 4080 C CA . LEU B 1 190 ? -6.953 -5.594 5.594 1 92.69 190 LEU B CA 1
ATOM 4081 C C . LEU B 1 190 ? -7.059 -6.535 6.785 1 92.69 190 LEU B C 1
ATOM 4083 O O . LEU B 1 190 ? -6.555 -6.234 7.871 1 92.69 190 LEU B O 1
ATOM 4087 N N . ASP B 1 191 ? -7.59 -7.738 6.566 1 91.25 191 ASP B N 1
ATOM 4088 C CA . ASP B 1 191 ? -7.91 -8.586 7.711 1 91.25 191 ASP B CA 1
ATOM 4089 C C . ASP B 1 191 ? -7.047 -9.844 7.727 1 91.25 191 ASP B C 1
ATOM 4091 O O . ASP B 1 191 ? -7.082 -10.609 8.688 1 91.25 191 ASP B O 1
ATOM 4095 N N . THR B 1 192 ? -6.305 -10.023 6.617 1 92.88 192 THR B N 1
ATOM 4096 C CA . THR B 1 192 ? -5.656 -11.32 6.5 1 92.88 192 THR B CA 1
ATOM 4097 C C . THR B 1 192 ? -4.297 -11.195 5.82 1 92.88 192 THR B C 1
ATOM 4099 O O . THR B 1 192 ? -4.129 -10.375 4.91 1 92.88 192 THR B O 1
ATOM 4102 N N . THR B 1 193 ? -3.348 -11.992 6.305 1 95.81 193 THR B N 1
ATOM 4103 C CA . THR B 1 193 ? -2.061 -12.188 5.645 1 95.81 193 THR B CA 1
ATOM 4104 C C . THR B 1 193 ? -2.018 -13.539 4.938 1 95.81 193 THR B C 1
ATOM 4106 O O . THR B 1 193 ? -2.424 -14.555 5.504 1 95.81 193 THR B O 1
ATOM 4109 N N . TYR B 1 194 ? -1.668 -13.539 3.721 1 96.69 194 TYR B N 1
ATOM 4110 C CA . TYR B 1 194 ? -1.385 -14.781 3.021 1 96.69 194 TYR B CA 1
ATOM 4111 C C . TYR B 1 194 ? 0.054 -15.227 3.258 1 96.69 194 TYR B C 1
ATOM 4113 O O . TYR B 1 194 ? 0.955 -14.867 2.496 1 96.69 194 TYR B O 1
ATOM 4121 N N . SER B 1 195 ? 0.181 -16.047 4.207 1 95.94 195 SER B N 1
ATOM 4122 C CA . SER B 1 195 ? 1.491 -16.344 4.777 1 95.94 195 SER B CA 1
ATOM 4123 C C . SER B 1 195 ? 2.396 -17.016 3.752 1 95.94 195 SER B C 1
ATOM 4125 O O . SER B 1 195 ? 1.938 -17.844 2.953 1 95.94 195 SER B O 1
ATOM 4127 N N . TYR B 1 196 ? 3.646 -16.656 3.787 1 97.25 196 TYR B N 1
ATOM 4128 C CA . TYR B 1 196 ? 4.758 -17.25 3.051 1 97.25 196 TYR B CA 1
ATOM 4129 C C . TYR B 1 196 ? 4.539 -17.141 1.547 1 97.25 196 TYR B C 1
ATOM 4131 O O . TYR B 1 196 ? 4.816 -18.078 0.798 1 97.25 196 TYR B O 1
ATOM 4139 N N . THR B 1 197 ? 3.934 -16.031 1.134 1 97.94 197 THR B N 1
ATOM 4140 C CA . THR B 1 197 ? 3.766 -15.719 -0.281 1 97.94 197 THR B CA 1
ATOM 4141 C C . THR B 1 197 ? 4.723 -14.602 -0.709 1 97.94 197 THR B C 1
ATOM 4143 O O . THR B 1 197 ? 4.414 -13.828 -1.619 1 97.94 197 THR B O 1
ATOM 4146 N N . ASP B 1 198 ? 5.879 -14.531 -0.052 1 98.25 198 ASP B N 1
ATOM 4147 C CA . ASP B 1 198 ? 6.852 -13.484 -0.353 1 98.25 198 ASP B CA 1
ATOM 4148 C C . ASP B 1 198 ? 7.227 -13.492 -1.834 1 98.25 198 ASP B C 1
ATOM 4150 O O . ASP B 1 198 ? 7.391 -12.438 -2.443 1 98.25 198 ASP B O 1
ATOM 4154 N N . MET B 1 199 ? 7.344 -14.68 -2.344 1 98.56 199 MET B N 1
ATOM 4155 C CA . MET B 1 199 ? 7.547 -14.82 -3.781 1 98.56 199 MET B CA 1
ATOM 4156 C C . MET B 1 199 ? 6.324 -15.445 -4.445 1 98.56 199 MET B C 1
ATOM 4158 O O . MET B 1 199 ? 5.727 -16.375 -3.908 1 98.56 199 MET B O 1
ATOM 4162 N N . ASP B 1 200 ? 5.977 -14.828 -5.492 1 98.75 200 ASP B N 1
ATOM 4163 C CA . ASP B 1 200 ? 4.953 -15.375 -6.383 1 98.75 200 ASP B CA 1
ATOM 4164 C C . ASP B 1 200 ? 5.539 -15.711 -7.75 1 98.75 200 ASP B C 1
ATOM 4166 O O . ASP B 1 200 ? 6.473 -15.047 -8.211 1 98.75 200 ASP B O 1
ATOM 4170 N N . PHE B 1 201 ? 5.035 -16.766 -8.32 1 98.88 201 PHE B N 1
ATOM 4171 C CA . PHE B 1 201 ? 5.5 -17.172 -9.633 1 98.88 201 PHE B CA 1
ATOM 4172 C C . PHE B 1 201 ? 4.348 -17.188 -10.633 1 98.88 201 PHE B C 1
ATOM 4174 O O . PHE B 1 201 ? 3.227 -17.562 -10.289 1 98.88 201 PHE B O 1
ATOM 4181 N N . ALA B 1 202 ? 4.68 -16.812 -11.805 1 98.88 202 ALA B N 1
ATOM 4182 C CA . ALA B 1 202 ? 3.656 -16.734 -12.844 1 98.88 202 ALA B CA 1
ATOM 4183 C C . ALA B 1 202 ? 4.207 -17.188 -14.188 1 98.88 202 ALA B C 1
ATOM 4185 O O . ALA B 1 202 ? 5.41 -17.078 -14.445 1 98.88 202 ALA B O 1
ATOM 4186 N N . THR B 1 203 ? 3.381 -17.672 -15.031 1 98.62 203 THR B N 1
ATOM 4187 C CA . THR B 1 203 ? 3.699 -18.016 -16.422 1 98.62 203 THR B CA 1
ATOM 4188 C C . THR B 1 203 ? 2.768 -17.281 -17.375 1 98.62 203 THR B C 1
ATOM 4190 O O . THR B 1 203 ? 1.617 -17 -17.047 1 98.62 203 THR B O 1
ATOM 4193 N N . ASP B 1 204 ? 3.238 -17 -18.5 1 97.19 204 ASP B N 1
ATOM 4194 C CA . ASP B 1 204 ? 2.42 -16.484 -19.578 1 97.19 204 ASP B CA 1
ATOM 4195 C C . ASP B 1 204 ? 2.984 -16.906 -20.938 1 97.19 204 ASP B C 1
ATOM 4197 O O . ASP B 1 204 ? 3.666 -17.922 -21.047 1 97.19 204 ASP B O 1
ATOM 4201 N N . GLU B 1 205 ? 2.678 -16.219 -22 1 95.38 205 GLU B N 1
ATOM 4202 C CA . GLU B 1 205 ? 3.094 -16.547 -23.359 1 95.38 205 GLU B CA 1
ATOM 4203 C C . GLU B 1 205 ? 4.602 -16.391 -23.531 1 95.38 205 GLU B C 1
ATOM 4205 O O . GLU B 1 205 ? 5.191 -16.984 -24.438 1 95.38 205 GLU B O 1
ATOM 4210 N N . SER B 1 206 ? 5.184 -15.648 -22.609 1 94.38 206 SER B N 1
ATOM 4211 C CA . SER B 1 206 ? 6.59 -15.297 -22.781 1 94.38 206 SER B CA 1
ATOM 4212 C C . SER B 1 206 ? 7.48 -16.109 -21.859 1 94.38 206 SER B C 1
ATOM 4214 O O . SER B 1 206 ? 8.703 -16.094 -21.984 1 94.38 206 SER B O 1
ATOM 4216 N N . GLY B 1 207 ? 6.938 -16.781 -20.938 1 97.19 207 GLY B N 1
ATOM 4217 C CA . GLY B 1 207 ? 7.77 -17.594 -20.078 1 97.19 207 GLY B CA 1
ATOM 4218 C C . GLY B 1 207 ? 7.391 -17.5 -18.609 1 97.19 207 GLY B C 1
ATOM 4219 O O . GLY B 1 207 ? 6.207 -17.547 -18.266 1 97.19 207 GLY B O 1
ATOM 4220 N N . VAL B 1 208 ? 8.477 -17.484 -17.75 1 98.62 208 VAL B N 1
ATOM 4221 C CA . VAL B 1 208 ? 8.297 -17.562 -16.297 1 98.62 208 VAL B CA 1
ATOM 4222 C C . VAL B 1 208 ? 8.734 -16.25 -15.648 1 98.62 208 VAL B C 1
ATOM 4224 O O . VAL B 1 208 ? 9.727 -15.648 -16.062 1 98.62 208 VAL B O 1
ATOM 4227 N N . TYR B 1 209 ? 7.984 -15.844 -14.656 1 98.88 209 TYR B N 1
ATOM 4228 C CA . TYR B 1 209 ? 8.289 -14.648 -13.875 1 98.88 209 TYR B CA 1
ATOM 4229 C C . TYR B 1 209 ? 8.305 -14.961 -12.383 1 98.88 209 TYR B C 1
ATOM 4231 O O . TYR B 1 209 ? 7.609 -15.867 -11.922 1 98.88 209 TYR B O 1
ATOM 4239 N N . VAL B 1 210 ? 9.102 -14.234 -11.688 1 98.88 210 VAL B N 1
ATOM 4240 C CA . VAL B 1 210 ? 9 -14.18 -10.234 1 98.88 210 VAL B CA 1
ATOM 4241 C C . VAL B 1 210 ? 8.578 -12.781 -9.797 1 98.88 210 VAL B C 1
ATOM 4243 O O . VAL B 1 210 ? 9.062 -11.781 -10.336 1 98.88 210 VAL B O 1
ATOM 4246 N N . ILE B 1 211 ? 7.582 -12.703 -8.953 1 98.94 211 ILE B N 1
ATOM 4247 C CA . ILE B 1 211 ? 7.023 -11.477 -8.406 1 98.94 211 ILE B CA 1
ATOM 4248 C C . ILE B 1 211 ? 7.312 -11.406 -6.906 1 98.94 211 ILE B C 1
ATOM 4250 O O . ILE B 1 211 ? 6.961 -12.328 -6.156 1 98.94 211 ILE B O 1
ATOM 4254 N N . TYR B 1 212 ? 7.965 -10.367 -6.516 1 98.88 212 TYR B N 1
ATOM 4255 C CA . TYR B 1 212 ? 8.43 -10.242 -5.141 1 98.88 212 TYR B CA 1
ATOM 4256 C C . TYR B 1 212 ? 8.492 -8.781 -4.719 1 98.88 212 TYR B C 1
ATOM 4258 O O . TYR B 1 212 ? 7.941 -7.906 -5.398 1 98.88 212 TYR B O 1
ATOM 4266 N N . ALA B 1 213 ? 8.992 -8.516 -3.529 1 98.81 213 ALA B N 1
ATOM 4267 C CA . ALA B 1 213 ? 9.18 -7.152 -3.031 1 98.81 213 ALA B CA 1
ATOM 4268 C C . ALA B 1 213 ? 10.5 -7.016 -2.279 1 98.81 213 ALA B C 1
ATOM 4270 O O . ALA B 1 213 ? 11.039 -8.008 -1.78 1 98.81 213 ALA B O 1
ATOM 4271 N N . THR B 1 214 ? 11.047 -5.836 -2.301 1 98.56 214 THR B N 1
ATOM 4272 C CA . THR B 1 214 ? 12.312 -5.543 -1.641 1 98.56 214 THR B CA 1
ATOM 4273 C C . THR B 1 214 ? 12.188 -4.32 -0.736 1 98.56 214 THR B C 1
ATOM 4275 O O . THR B 1 214 ? 11.266 -3.521 -0.894 1 98.56 214 THR B O 1
ATOM 4278 N N . THR B 1 215 ? 13.055 -4.195 0.226 1 97.12 215 THR B N 1
ATOM 4279 C CA . THR B 1 215 ? 13.078 -3.004 1.067 1 97.12 215 THR B CA 1
ATOM 4280 C C . THR B 1 215 ? 13.469 -1.773 0.253 1 97.12 215 THR B C 1
ATOM 4282 O O . THR B 1 215 ? 12.984 -0.671 0.514 1 97.12 215 THR B O 1
ATOM 4285 N N . SER B 1 216 ? 14.305 -1.943 -0.771 1 96.19 216 SER B N 1
ATOM 4286 C CA . SER B 1 216 ? 14.758 -0.826 -1.594 1 96.19 216 SER B CA 1
ATOM 4287 C C . SER B 1 216 ? 13.633 -0.301 -2.477 1 96.19 216 SER B C 1
ATOM 4289 O O . SER B 1 216 ? 13.672 0.844 -2.932 1 96.19 216 SER B O 1
ATOM 4291 N N . ASN B 1 217 ? 12.688 -1.169 -2.742 1 97.31 217 ASN B N 1
ATOM 4292 C CA . ASN B 1 217 ? 11.5 -0.721 -3.463 1 97.31 217 ASN B CA 1
ATOM 4293 C C . ASN B 1 217 ? 10.312 -0.529 -2.523 1 97.31 217 ASN B C 1
ATOM 4295 O O . ASN B 1 217 ? 9.164 -0.73 -2.92 1 97.31 217 ASN B O 1
ATOM 4299 N N . PHE B 1 218 ? 10.547 -0.311 -1.342 1 95.75 218 PHE B N 1
ATOM 4300 C CA . PHE B 1 218 ? 9.602 0.143 -0.33 1 95.75 218 PHE B CA 1
ATOM 4301 C C . PHE B 1 218 ? 8.484 -0.881 -0.129 1 95.75 218 PHE B C 1
ATOM 4303 O O . PHE B 1 218 ? 7.352 -0.519 0.191 1 95.75 218 PHE B O 1
ATOM 4310 N N . GLY B 1 219 ? 8.734 -2.197 -0.442 1 97.38 219 GLY B N 1
ATOM 4311 C CA . GLY B 1 219 ? 7.727 -3.229 -0.268 1 97.38 219 GLY B CA 1
ATOM 4312 C C . GLY B 1 219 ? 6.773 -3.338 -1.445 1 97.38 219 GLY B C 1
ATOM 4313 O O . GLY B 1 219 ? 5.828 -4.125 -1.414 1 97.38 219 GLY B O 1
ATOM 4314 N N . ASN B 1 220 ? 7.016 -2.48 -2.436 1 97.94 220 ASN B N 1
ATOM 4315 C CA . ASN B 1 220 ? 6.23 -2.576 -3.66 1 97.94 220 ASN B CA 1
ATOM 4316 C C . ASN B 1 220 ? 6.66 -3.766 -4.512 1 97.94 220 ASN B C 1
ATOM 4318 O O . ASN B 1 220 ? 7.816 -4.191 -4.453 1 97.94 220 ASN B O 1
ATOM 4322 N N . VAL B 1 221 ? 5.84 -4.191 -5.336 1 98.75 221 VAL B N 1
ATOM 4323 C CA . VAL B 1 221 ? 6.027 -5.367 -6.18 1 98.75 221 VAL B CA 1
ATOM 4324 C C . VAL B 1 221 ? 7.168 -5.125 -7.164 1 98.75 221 VAL B C 1
ATOM 4326 O O . VAL B 1 221 ? 7.27 -4.047 -7.754 1 98.75 221 VAL B O 1
ATOM 4329 N N . VAL B 1 222 ? 8.016 -6.09 -7.273 1 98.88 222 VAL B N 1
ATOM 4330 C CA . VAL B 1 222 ? 9.055 -6.199 -8.297 1 98.88 222 VAL B CA 1
ATOM 4331 C C . VAL B 1 222 ? 8.797 -7.43 -9.164 1 98.88 222 VAL B C 1
ATOM 4333 O O . VAL B 1 222 ? 8.445 -8.492 -8.648 1 98.88 222 VAL B O 1
ATOM 4336 N N . ILE B 1 223 ? 8.938 -7.277 -10.469 1 98.88 223 ILE B N 1
ATOM 4337 C CA . ILE B 1 223 ? 8.758 -8.359 -11.43 1 98.88 223 ILE B CA 1
ATOM 4338 C C . ILE B 1 223 ? 10.102 -8.703 -12.07 1 98.88 223 ILE B C 1
ATOM 4340 O O . ILE B 1 223 ? 10.797 -7.828 -12.586 1 98.88 223 ILE B O 1
ATOM 4344 N N . SER B 1 224 ? 10.5 -9.945 -12.039 1 98.81 224 SER B N 1
ATOM 4345 C CA . SER B 1 224 ? 11.68 -10.375 -12.781 1 98.81 224 SER B CA 1
ATOM 4346 C C . SER B 1 224 ? 11.359 -11.562 -13.688 1 98.81 224 SER B C 1
ATOM 4348 O O . SER B 1 224 ? 10.711 -12.516 -13.258 1 98.81 224 SER B O 1
ATOM 4350 N N . LYS B 1 225 ? 11.836 -11.477 -14.891 1 98.5 225 LYS B N 1
ATOM 4351 C CA . LYS B 1 225 ? 11.781 -12.633 -15.781 1 98.5 225 LYS B CA 1
ATOM 4352 C C . LYS B 1 225 ? 12.805 -13.688 -15.383 1 98.5 225 LYS B C 1
ATOM 4354 O O . LYS B 1 225 ? 13.93 -13.352 -15 1 98.5 225 LYS B O 1
ATOM 4359 N N . ILE B 1 226 ? 12.383 -14.914 -15.445 1 98.44 226 ILE B N 1
ATOM 4360 C CA . ILE B 1 226 ? 13.312 -16 -15.18 1 98.44 226 ILE B CA 1
ATOM 4361 C C . ILE B 1 226 ? 13.711 -16.672 -16.5 1 98.44 226 ILE B C 1
ATOM 4363 O O . ILE B 1 226 ? 12.852 -17.141 -17.25 1 98.44 226 ILE B O 1
ATOM 4367 N N . GLU B 1 227 ? 14.977 -16.641 -16.797 1 97.19 227 GLU B N 1
ATOM 4368 C CA . GLU B 1 227 ? 15.484 -17.516 -17.844 1 97.19 227 GLU B CA 1
ATOM 4369 C C . GLU B 1 227 ? 15.555 -18.969 -17.375 1 97.19 227 GLU B C 1
ATOM 4371 O O . GLU B 1 227 ? 16.219 -19.266 -16.375 1 97.19 227 GLU B O 1
ATOM 4376 N N . THR B 1 228 ? 14.93 -19.844 -18.047 1 94.94 228 THR B N 1
ATOM 4377 C CA . THR B 1 228 ? 14.633 -21.188 -17.547 1 94.94 228 THR B CA 1
ATOM 4378 C C . THR B 1 228 ? 15.781 -22.141 -17.844 1 94.94 228 THR B C 1
ATOM 4380 O O . THR B 1 228 ? 15.555 -23.328 -18.078 1 94.94 228 THR B O 1
ATOM 4383 N N . SER B 1 229 ? 16.953 -21.594 -17.922 1 92.81 229 SER B N 1
ATOM 4384 C CA . SER B 1 229 ? 18.141 -22.438 -18 1 92.81 229 SER B CA 1
ATOM 4385 C C . SER B 1 229 ? 18.359 -23.188 -16.688 1 92.81 229 SER B C 1
ATOM 4387 O O . SER B 1 229 ? 17.625 -23 -15.727 1 92.81 229 SER B O 1
ATOM 4389 N N . ASN B 1 230 ? 19.297 -24.109 -16.641 1 91.5 230 ASN B N 1
ATOM 4390 C CA . ASN B 1 230 ? 19.703 -24.844 -15.453 1 91.5 230 ASN B CA 1
ATOM 4391 C C . ASN B 1 230 ? 21.172 -24.625 -15.125 1 91.5 230 ASN B C 1
ATOM 4393 O O . ASN B 1 230 ? 22.062 -25.172 -15.789 1 91.5 230 ASN B O 1
ATOM 4397 N N . PRO B 1 231 ? 21.453 -23.938 -14.125 1 94.94 231 PRO B N 1
ATOM 4398 C CA . PRO B 1 231 ? 20.562 -23.25 -13.195 1 94.94 231 PRO B CA 1
ATOM 4399 C C . PRO B 1 231 ? 19.828 -22.062 -13.836 1 94.94 231 PRO B C 1
ATOM 4401 O O . PRO B 1 231 ? 20.281 -21.547 -14.859 1 94.94 231 PRO B O 1
ATOM 4404 N N . PRO B 1 232 ? 18.688 -21.734 -13.211 1 97.31 232 PRO B N 1
ATOM 4405 C CA . PRO B 1 232 ? 17.969 -20.562 -13.742 1 97.31 232 PRO B CA 1
ATOM 4406 C C . PRO B 1 232 ? 18.734 -19.266 -13.539 1 97.31 232 PRO B C 1
ATOM 4408 O O . PRO B 1 232 ? 19.594 -19.172 -12.656 1 97.31 232 PRO B O 1
ATOM 4411 N N . VAL B 1 233 ? 18.422 -18.234 -14.398 1 97.75 233 VAL B N 1
ATOM 4412 C CA . VAL B 1 233 ? 19.031 -16.922 -14.328 1 97.75 233 VAL B CA 1
ATOM 4413 C C . VAL B 1 233 ? 17.953 -15.844 -14.352 1 97.75 233 VAL B C 1
ATOM 4415 O O . VAL B 1 233 ? 16.953 -15.977 -15.062 1 97.75 233 VAL B O 1
ATOM 4418 N N . LEU B 1 234 ? 18.234 -14.859 -13.578 1 97.75 234 LEU B N 1
ATOM 4419 C CA . LEU B 1 234 ? 17.297 -13.742 -13.594 1 97.75 234 LEU B CA 1
ATOM 4420 C C . LEU B 1 234 ? 17.484 -12.891 -14.844 1 97.75 234 LEU B C 1
ATOM 4422 O O . LEU B 1 234 ? 18.609 -12.547 -15.203 1 97.75 234 LEU B O 1
ATOM 4426 N N . GLY B 1 235 ? 16.391 -12.656 -15.492 1 97.56 235 GLY B N 1
ATOM 4427 C CA . GLY B 1 235 ? 16.406 -11.781 -16.656 1 97.56 235 GLY B CA 1
ATOM 4428 C C . GLY B 1 235 ? 16.031 -10.352 -16.328 1 97.56 235 GLY B C 1
ATOM 4429 O O . GLY B 1 235 ? 16.469 -9.805 -15.312 1 97.56 235 GLY B O 1
ATOM 4430 N N . GLN B 1 236 ? 15.242 -9.766 -17.203 1 97.88 236 GLN B N 1
ATOM 4431 C CA . GLN B 1 236 ? 14.812 -8.375 -17.031 1 97.88 236 GLN B CA 1
ATOM 4432 C C . GLN B 1 236 ? 13.953 -8.227 -15.773 1 97.88 236 GLN B C 1
ATOM 4434 O O . GLN B 1 236 ? 13.156 -9.117 -15.461 1 97.88 236 GLN B O 1
ATOM 4439 N N . THR B 1 237 ? 14.109 -7.086 -15.148 1 98.62 237 THR B N 1
ATOM 4440 C CA . THR B 1 237 ? 13.375 -6.797 -13.914 1 98.62 237 THR B CA 1
ATOM 4441 C C . THR B 1 237 ? 12.625 -5.477 -14.031 1 98.62 237 THR B C 1
ATOM 4443 O O . THR B 1 237 ? 13.125 -4.52 -14.625 1 98.62 237 THR B O 1
ATOM 4446 N N . TRP B 1 238 ? 11.445 -5.359 -13.516 1 98.62 238 TRP B N 1
ATOM 4447 C CA . TRP B 1 238 ? 10.609 -4.164 -13.477 1 98.62 238 TRP B CA 1
ATOM 4448 C C . TRP B 1 238 ? 10.188 -3.846 -12.047 1 98.62 238 TRP B C 1
ATOM 4450 O O . TRP B 1 238 ? 9.867 -4.75 -11.266 1 98.62 238 TRP B O 1
ATOM 4460 N N . SER B 1 239 ? 10.234 -2.613 -11.688 1 97.88 239 SER B N 1
ATOM 4461 C CA . SER B 1 239 ? 9.719 -2.148 -10.406 1 97.88 239 SER B CA 1
ATOM 4462 C C . SER B 1 239 ? 8.352 -1.491 -10.562 1 97.88 239 SER B C 1
ATOM 4464 O O . SER B 1 239 ? 8.117 -0.761 -11.531 1 97.88 239 SER B O 1
ATOM 4466 N N . THR B 1 240 ? 7.457 -1.73 -9.648 1 98.25 240 THR B N 1
ATOM 4467 C CA . THR B 1 240 ? 6.117 -1.154 -9.703 1 98.25 240 THR B CA 1
ATOM 4468 C C . THR B 1 240 ? 5.848 -0.298 -8.469 1 98.25 240 THR B C 1
ATOM 4470 O O . THR B 1 240 ? 6.676 -0.233 -7.559 1 98.25 240 THR B O 1
ATOM 4473 N N . SER B 1 241 ? 4.684 0.389 -8.492 1 96.56 241 SER B N 1
ATOM 4474 C CA . SER B 1 241 ? 4.234 1.174 -7.344 1 96.56 241 SER B CA 1
ATOM 4475 C C . SER B 1 241 ? 3.174 0.425 -6.543 1 96.56 241 SER B C 1
ATOM 4477 O O . SER B 1 241 ? 2.629 0.957 -5.574 1 96.56 241 SER B O 1
ATOM 4479 N N . LEU B 1 242 ? 2.883 -0.792 -6.906 1 98 242 LEU B N 1
ATOM 4480 C CA . LEU B 1 242 ? 1.9 -1.61 -6.199 1 98 242 LEU B CA 1
ATOM 4481 C C . LEU B 1 242 ? 2.471 -2.129 -4.883 1 98 242 LEU B C 1
ATOM 4483 O O . LEU B 1 242 ? 3.371 -2.971 -4.883 1 98 242 LEU B O 1
ATOM 4487 N N . HIS B 1 243 ? 1.934 -1.614 -3.854 1 97.25 243 HIS B N 1
ATOM 4488 C CA . HIS B 1 243 ? 2.357 -2.189 -2.58 1 97.25 243 HIS B CA 1
ATOM 4489 C C . HIS B 1 243 ? 1.858 -3.623 -2.432 1 97.25 243 HIS B C 1
ATOM 4491 O O . HIS B 1 243 ? 0.656 -3.881 -2.523 1 97.25 243 HIS B O 1
ATOM 4497 N N . LYS B 1 244 ? 2.721 -4.52 -2.213 1 98.12 244 LYS B N 1
ATOM 4498 C CA . LYS B 1 244 ? 2.395 -5.938 -2.291 1 98.12 244 LYS B CA 1
ATOM 4499 C C . LYS B 1 244 ? 1.338 -6.32 -1.257 1 98.12 244 LYS B C 1
ATOM 4501 O O . LYS B 1 244 ? 0.498 -7.184 -1.51 1 98.12 244 LYS B O 1
ATOM 4506 N N . ALA B 1 245 ? 1.372 -5.645 -0.126 1 95.69 245 ALA B N 1
ATOM 4507 C CA . ALA B 1 245 ? 0.472 -5.98 0.974 1 95.69 245 ALA B CA 1
ATOM 4508 C C . ALA B 1 245 ? -0.961 -5.562 0.659 1 95.69 245 ALA B C 1
ATOM 4510 O O . ALA B 1 245 ? -1.879 -5.836 1.437 1 95.69 245 ALA B O 1
ATOM 4511 N N . THR B 1 246 ? -1.161 -4.914 -0.443 1 97.06 246 THR B N 1
ATOM 4512 C CA . THR B 1 246 ? -2.508 -4.496 -0.819 1 97.06 246 THR B CA 1
ATOM 4513 C C . THR B 1 246 ? -3.125 -5.484 -1.803 1 97.06 246 THR B C 1
ATOM 4515 O O . THR B 1 246 ? -4.289 -5.344 -2.184 1 97.06 246 THR B O 1
ATOM 4518 N N . ALA B 1 247 ? -2.412 -6.469 -2.146 1 98.44 247 ALA B N 1
ATOM 4519 C CA . ALA B 1 247 ? -2.871 -7.469 -3.107 1 98.44 247 ALA B CA 1
ATOM 4520 C C . ALA B 1 247 ? -2.965 -8.852 -2.463 1 98.44 247 ALA B C 1
ATOM 4522 O O . ALA B 1 247 ? -2.305 -9.117 -1.456 1 98.44 247 ALA B O 1
ATOM 4523 N N . THR B 1 248 ? -3.768 -9.664 -3.088 1 98.38 248 THR B N 1
ATOM 4524 C CA . THR B 1 248 ? -3.936 -11.023 -2.576 1 98.38 248 THR B CA 1
ATOM 4525 C C . THR B 1 248 ? -3.225 -12.031 -3.473 1 98.38 248 THR B C 1
ATOM 4527 O O . THR B 1 248 ? -2.887 -13.133 -3.033 1 98.38 248 THR B O 1
ATOM 4530 N N . ASN B 1 249 ? -3.082 -11.711 -4.723 1 98.62 249 ASN B N 1
ATOM 4531 C CA . ASN B 1 249 ? -2.387 -12.539 -5.707 1 98.62 249 ASN B CA 1
ATOM 4532 C C . ASN B 1 249 ? -2.006 -11.727 -6.941 1 98.62 249 ASN B C 1
ATOM 4534 O O . ASN B 1 249 ? -2.461 -10.594 -7.113 1 98.62 249 ASN B O 1
ATOM 4538 N N . THR B 1 250 ? -1.19 -12.375 -7.777 1 98.88 250 THR B N 1
ATOM 4539 C CA . THR B 1 250 ? -0.843 -11.797 -9.07 1 98.88 250 THR B CA 1
ATOM 4540 C C . THR B 1 250 ? -0.766 -12.883 -10.141 1 98.88 250 THR B C 1
ATOM 4542 O O . THR B 1 250 ? -0.663 -14.07 -9.828 1 98.88 250 THR B O 1
ATOM 4545 N N . PHE B 1 251 ? -0.852 -12.461 -11.352 1 98.75 251 PHE B N 1
ATOM 4546 C CA . PHE B 1 251 ? -0.623 -13.336 -12.5 1 98.75 251 PHE B CA 1
ATOM 4547 C C . PHE B 1 251 ? -0.206 -12.531 -13.727 1 98.75 251 PHE B C 1
ATOM 4549 O O . PHE B 1 251 ? -0.31 -11.297 -13.727 1 98.75 251 PHE B O 1
ATOM 4556 N N . MET B 1 252 ? 0.35 -13.219 -14.703 1 98.38 252 MET B N 1
ATOM 4557 C CA . MET B 1 252 ? 0.844 -12.586 -15.922 1 98.38 252 MET B CA 1
ATOM 4558 C C . MET B 1 252 ? 0.053 -13.055 -17.141 1 98.38 252 MET B C 1
ATOM 4560 O O . MET B 1 252 ? -0.262 -14.234 -17.266 1 98.38 252 MET B O 1
ATOM 4564 N N . VAL B 1 253 ? -0.307 -12.109 -17.984 1 97.5 253 VAL B N 1
ATOM 4565 C CA . VAL B 1 253 ? -0.909 -12.391 -19.281 1 97.5 253 VAL B CA 1
ATOM 4566 C C . VAL B 1 253 ? -0.241 -11.539 -20.359 1 97.5 253 VAL B C 1
ATOM 4568 O O . VAL B 1 253 ? -0.328 -10.305 -20.328 1 97.5 253 VAL B O 1
ATOM 4571 N N . CYS B 1 254 ? 0.444 -12.125 -21.266 1 95.06 254 CYS B N 1
ATOM 4572 C CA . CYS B 1 254 ? 1.05 -11.445 -22.406 1 95.06 254 CYS B CA 1
ATOM 4573 C C . CYS B 1 254 ? 1.957 -10.312 -21.938 1 95.06 254 CYS B C 1
ATOM 4575 O O . CYS B 1 254 ? 1.893 -9.203 -22.469 1 95.06 254 CYS B O 1
ATOM 4577 N N . GLY B 1 255 ? 2.689 -10.531 -20.906 1 96.38 255 GLY B N 1
ATOM 4578 C CA . GLY B 1 255 ? 3.664 -9.555 -20.438 1 96.38 255 GLY B CA 1
ATOM 4579 C C . GLY B 1 255 ? 3.062 -8.5 -19.531 1 96.38 255 GLY B C 1
ATOM 4580 O O . GLY B 1 255 ? 3.717 -7.508 -19.203 1 96.38 255 GLY B O 1
ATOM 4581 N N . VAL B 1 256 ? 1.814 -8.641 -19.203 1 97.5 256 VAL B N 1
ATOM 4582 C CA . VAL B 1 256 ? 1.144 -7.695 -18.312 1 97.5 256 VAL B CA 1
ATOM 4583 C C . VAL B 1 256 ? 0.868 -8.359 -16.969 1 97.5 256 VAL B C 1
ATOM 4585 O O . VAL B 1 256 ? 0.277 -9.445 -16.922 1 97.5 256 VAL B O 1
ATOM 4588 N N . LEU B 1 257 ? 1.302 -7.734 -15.883 1 98.69 257 LEU B N 1
ATOM 4589 C CA . LEU B 1 257 ? 0.993 -8.211 -14.539 1 98.69 257 LEU B CA 1
ATOM 4590 C C . LEU B 1 257 ? -0.383 -7.727 -14.094 1 98.69 257 LEU B C 1
ATOM 4592 O O . LEU B 1 257 ? -0.709 -6.547 -14.242 1 98.69 257 LEU B O 1
ATOM 4596 N N . PHE B 1 258 ? -1.123 -8.625 -13.602 1 98.69 258 PHE B N 1
ATOM 4597 C CA . PHE B 1 258 ? -2.393 -8.305 -12.961 1 98.69 258 PHE B CA 1
ATOM 4598 C C . PHE B 1 258 ? -2.355 -8.664 -11.477 1 98.69 258 PHE B C 1
ATOM 4600 O O . PHE B 1 258 ? -1.71 -9.641 -11.094 1 98.69 258 PHE B O 1
ATOM 4607 N N . ALA B 1 259 ? -3.033 -7.875 -10.664 1 98.81 259 ALA B N 1
ATOM 4608 C CA . ALA B 1 259 ? -3.137 -8.156 -9.234 1 98.81 259 ALA B CA 1
ATOM 4609 C C . ALA B 1 259 ? -4.598 -8.211 -8.789 1 98.81 259 ALA B C 1
ATOM 4611 O O . ALA B 1 259 ? -5.445 -7.5 -9.336 1 98.81 259 ALA B O 1
ATOM 4612 N N . THR B 1 260 ? -4.828 -9.055 -7.82 1 98.69 260 THR B N 1
ATOM 4613 C CA . THR B 1 260 ? -6.172 -9.18 -7.262 1 98.69 260 THR B CA 1
ATOM 4614 C C . THR B 1 260 ? -6.215 -8.633 -5.84 1 98.69 260 THR B C 1
ATOM 4616 O O . THR B 1 260 ? -5.184 -8.523 -5.176 1 98.69 260 THR B O 1
ATOM 4619 N N . ARG B 1 261 ? -7.418 -8.273 -5.395 1 97.94 261 ARG B N 1
ATOM 4620 C CA . ARG B 1 261 ? -7.668 -7.891 -4.008 1 97.94 261 ARG B CA 1
ATOM 4621 C C . ARG B 1 261 ? -8.977 -8.484 -3.502 1 97.94 261 ARG B C 1
ATOM 4623 O O . ARG B 1 261 ? -9.875 -8.773 -4.289 1 97.94 261 ARG B O 1
ATOM 4630 N N . TYR B 1 262 ? -9.07 -8.648 -2.273 1 97.69 262 TYR B N 1
ATOM 4631 C CA . TYR B 1 262 ? -10.242 -9.18 -1.582 1 97.69 262 TYR B CA 1
ATOM 4632 C C . TYR B 1 262 ? -11.336 -8.117 -1.47 1 97.69 262 TYR B C 1
ATOM 4634 O O . TYR B 1 262 ? -11.109 -7.039 -0.917 1 97.69 262 TYR B O 1
ATOM 4642 N N . LEU B 1 263 ? -12.547 -8.359 -1.964 1 96.69 263 LEU B N 1
ATOM 4643 C CA . LEU B 1 263 ? -13.688 -7.473 -1.763 1 96.69 263 LEU B CA 1
ATOM 4644 C C . LEU B 1 263 ? -14.57 -7.977 -0.625 1 96.69 263 LEU B C 1
ATOM 4646 O O . LEU B 1 263 ? -14.867 -7.234 0.312 1 96.69 263 LEU B O 1
ATOM 4650 N N . ASP B 1 264 ? -14.93 -9.203 -0.753 1 95.75 264 ASP B N 1
ATOM 4651 C CA . ASP B 1 264 ? -15.703 -9.891 0.277 1 95.75 264 ASP B CA 1
ATOM 4652 C C . ASP B 1 264 ? -15.57 -11.406 0.133 1 95.75 264 ASP B C 1
ATOM 4654 O O . ASP B 1 264 ? -14.781 -11.898 -0.674 1 95.75 264 ASP B O 1
ATOM 4658 N N . LYS B 1 265 ? -16.266 -12.18 0.875 1 96.56 265 LYS B N 1
ATOM 4659 C CA . LYS B 1 265 ? -16.125 -13.625 0.946 1 96.56 265 LYS B CA 1
ATOM 4660 C C . LYS B 1 265 ? -16.438 -14.281 -0.4 1 96.56 265 LYS B C 1
ATOM 4662 O O . LYS B 1 265 ? -15.93 -15.359 -0.703 1 96.56 265 LYS B O 1
ATOM 4667 N N . LYS B 1 266 ? -17.172 -13.617 -1.288 1 97.62 266 LYS B N 1
ATOM 4668 C CA . LYS B 1 266 ? -17.641 -14.25 -2.52 1 97.62 266 LYS B CA 1
ATOM 4669 C C . LYS B 1 266 ? -17.047 -13.57 -3.746 1 97.62 266 LYS B C 1
ATOM 4671 O O . LYS B 1 266 ? -17.266 -14 -4.879 1 97.62 266 LYS B O 1
ATOM 4676 N N . THR B 1 267 ? -16.25 -12.562 -3.473 1 97.75 267 THR B N 1
ATOM 4677 C CA . THR B 1 267 ? -15.812 -11.789 -4.625 1 97.75 267 THR B CA 1
ATOM 4678 C C . THR B 1 267 ? -14.352 -11.383 -4.48 1 97.75 267 THR B C 1
ATOM 4680 O O . THR B 1 267 ? -13.945 -10.875 -3.438 1 97.75 267 THR B O 1
ATOM 4683 N N . GLU B 1 268 ? -13.594 -11.672 -5.426 1 98 268 GLU B N 1
ATOM 4684 C CA . GLU B 1 268 ? -12.258 -11.148 -5.66 1 98 268 GLU B CA 1
ATOM 4685 C C . GLU B 1 268 ? -12.242 -10.18 -6.84 1 98 268 GLU B C 1
ATOM 4687 O O . GLU B 1 268 ? -13.047 -10.305 -7.766 1 98 268 GLU B O 1
ATOM 4692 N N . GLN B 1 269 ? -11.383 -9.188 -6.793 1 98.19 269 GLN B N 1
ATOM 4693 C CA . GLN B 1 269 ? -11.375 -8.219 -7.887 1 98.19 269 GLN B CA 1
ATOM 4694 C C . GLN B 1 269 ? -9.969 -8.047 -8.453 1 98.19 269 GLN B C 1
ATOM 4696 O O . GLN B 1 269 ? -9 -7.934 -7.703 1 98.19 269 GLN B O 1
ATOM 4701 N N . ILE B 1 270 ? -9.852 -8.148 -9.758 1 98.5 270 ILE B N 1
ATOM 4702 C CA . ILE B 1 270 ? -8.648 -7.668 -10.438 1 98.5 270 ILE B CA 1
ATOM 4703 C C . ILE B 1 270 ? -8.672 -6.145 -10.5 1 98.5 270 ILE B C 1
ATOM 4705 O O . ILE B 1 270 ? -9.531 -5.559 -11.164 1 98.5 270 ILE B O 1
ATOM 4709 N N . PHE B 1 271 ? -7.664 -5.5 -9.836 1 98 271 PHE B N 1
ATOM 4710 C CA . PHE B 1 271 ? -7.805 -4.059 -9.641 1 98 271 PHE B CA 1
ATOM 4711 C C . PHE B 1 271 ? -6.609 -3.316 -10.234 1 98 271 PHE B C 1
ATOM 4713 O O . PHE B 1 271 ? -6.652 -2.096 -10.398 1 98 271 PHE B O 1
ATOM 4720 N N . TYR B 1 272 ? -5.637 -4.02 -10.578 1 98.38 272 TYR B N 1
ATOM 4721 C CA . TYR B 1 272 ? -4.359 -3.42 -10.945 1 98.38 272 TYR B CA 1
ATOM 4722 C C . TYR B 1 272 ? -3.727 -4.156 -12.117 1 98.38 272 TYR B C 1
ATOM 4724 O O . TYR B 1 272 ? -3.859 -5.375 -12.242 1 98.38 272 TYR B O 1
ATOM 4732 N N . SER B 1 273 ? -2.99 -3.352 -12.953 1 98.06 273 SER B N 1
ATOM 4733 C CA . SER B 1 273 ? -2.152 -3.967 -13.977 1 98.06 273 SER B CA 1
ATOM 4734 C C . SER B 1 273 ? -0.875 -3.162 -14.203 1 98.06 273 SER B C 1
ATOM 4736 O O . SER B 1 273 ? -0.83 -1.966 -13.914 1 98.06 273 SER B O 1
ATOM 4738 N N . TYR B 1 274 ? 0.099 -3.867 -14.664 1 98.19 274 TYR B N 1
ATOM 4739 C CA . TYR B 1 274 ? 1.371 -3.289 -15.086 1 98.19 274 TYR B CA 1
ATOM 4740 C C . TYR B 1 274 ? 1.84 -3.9 -16.406 1 98.19 274 TYR B C 1
ATOM 4742 O O . TYR B 1 274 ? 2.064 -5.109 -16.484 1 98.19 274 TYR B O 1
ATOM 4750 N N . ASP B 1 275 ? 2.018 -3.082 -17.391 1 96.88 275 ASP B N 1
ATOM 4751 C CA . ASP B 1 275 ? 2.498 -3.527 -18.688 1 96.88 275 ASP B CA 1
ATOM 4752 C C . ASP B 1 275 ? 4.02 -3.445 -18.781 1 96.88 275 ASP B C 1
ATOM 4754 O O . ASP B 1 275 ? 4.59 -2.352 -18.781 1 96.88 275 ASP B O 1
ATOM 4758 N N . THR B 1 276 ? 4.699 -4.527 -18.859 1 97.25 276 THR B N 1
ATOM 4759 C CA . THR B 1 276 ? 6.156 -4.57 -18.828 1 97.25 276 THR B CA 1
ATOM 4760 C C . THR B 1 276 ? 6.75 -3.979 -20.094 1 97.25 276 THR B C 1
ATOM 4762 O O . THR B 1 276 ? 7.945 -3.676 -20.141 1 97.25 276 THR B O 1
ATOM 4765 N N . LYS B 1 277 ? 6.027 -3.834 -21.109 1 94.44 277 LYS B N 1
ATOM 4766 C CA . LYS B 1 277 ? 6.516 -3.229 -22.344 1 94.44 277 LYS B CA 1
ATOM 4767 C C . LYS B 1 277 ? 6.461 -1.705 -22.266 1 94.44 277 LYS B C 1
ATOM 4769 O O . LYS B 1 277 ? 7.402 -1.025 -22.688 1 94.44 277 LYS B O 1
ATOM 4774 N N . THR B 1 278 ? 5.359 -1.187 -21.688 1 94.25 278 THR B N 1
ATOM 4775 C CA . THR B 1 278 ? 5.148 0.257 -21.688 1 94.25 278 THR B CA 1
ATOM 4776 C C . THR B 1 278 ? 5.492 0.858 -20.328 1 94.25 278 THR B C 1
ATOM 4778 O O . THR B 1 278 ? 5.637 2.076 -20.203 1 94.25 278 THR B O 1
ATOM 4781 N N . ASN B 1 279 ? 5.523 -0.002 -19.328 1 95.31 279 ASN B N 1
ATOM 4782 C CA . ASN B 1 279 ? 5.766 0.398 -17.938 1 95.31 279 ASN B CA 1
ATOM 4783 C C . ASN B 1 279 ? 4.586 1.177 -17.375 1 95.31 279 ASN B C 1
ATOM 4785 O O . ASN B 1 279 ? 4.738 1.923 -16.406 1 95.31 279 ASN B O 1
ATOM 4789 N N . ILE B 1 280 ? 3.447 1.096 -18.016 1 94.19 280 ILE B N 1
ATOM 4790 C CA . ILE B 1 280 ? 2.258 1.806 -17.562 1 94.19 280 ILE B CA 1
ATOM 4791 C C . ILE B 1 280 ? 1.536 0.975 -16.5 1 94.19 280 ILE B C 1
ATOM 4793 O O . ILE B 1 280 ? 1.341 -0.23 -16.672 1 94.19 280 ILE B O 1
ATOM 4797 N N . GLU B 1 281 ? 1.185 1.655 -15.445 1 96 281 GLU B N 1
ATOM 4798 C CA . GLU B 1 281 ? 0.403 1.048 -14.375 1 96 281 GLU B CA 1
ATOM 4799 C C . GLU B 1 281 ? -1.037 1.556 -14.383 1 96 281 GLU B C 1
ATOM 4801 O O . GLU B 1 281 ? -1.286 2.723 -14.695 1 96 281 GLU B O 1
ATOM 4806 N N . ARG B 1 282 ? -1.923 0.709 -14.07 1 94.62 282 ARG B N 1
ATOM 4807 C CA . ARG B 1 282 ? -3.328 1.068 -13.914 1 94.62 282 ARG B CA 1
ATOM 4808 C C . ARG B 1 282 ? -3.898 0.504 -12.617 1 94.62 282 ARG B C 1
ATOM 4810 O O . ARG B 1 282 ? -3.633 -0.646 -12.266 1 94.62 282 ARG B O 1
ATOM 4817 N N . TYR B 1 283 ? -4.648 1.335 -11.922 1 95.81 283 TYR B N 1
ATOM 4818 C CA . TYR B 1 283 ? -5.289 0.932 -10.672 1 95.81 283 TYR B CA 1
ATOM 4819 C C . TYR B 1 283 ? -6.809 0.918 -10.82 1 95.81 283 TYR B C 1
ATOM 4821 O O . TYR B 1 283 ? -7.531 0.81 -9.828 1 95.81 283 TYR B O 1
ATOM 4829 N N . ASP B 1 284 ? -7.297 1.073 -11.93 1 92.44 284 ASP B N 1
ATOM 4830 C CA . ASP B 1 284 ? -8.719 1.331 -12.102 1 92.44 284 ASP B CA 1
ATOM 4831 C C . ASP B 1 284 ? -9.414 0.146 -12.766 1 92.44 284 ASP B C 1
ATOM 4833 O O . ASP B 1 284 ? -10.484 0.3 -13.359 1 92.44 284 ASP B O 1
ATOM 4837 N N . LEU B 1 285 ? -8.75 -1 -12.688 1 95.75 285 LEU B N 1
ATOM 4838 C CA . LEU B 1 285 ? -9.453 -2.186 -13.164 1 95.75 285 LEU B CA 1
ATOM 4839 C C . LEU B 1 285 ? -10.523 -2.623 -12.172 1 95.75 285 LEU B C 1
ATOM 4841 O O . LEU B 1 285 ? -10.336 -2.5 -10.961 1 95.75 285 LEU B O 1
ATOM 4845 N N . LYS B 1 286 ? -11.609 -3.012 -12.656 1 95.19 286 LYS B N 1
ATOM 4846 C CA . LYS B 1 286 ? -12.711 -3.467 -11.812 1 95.19 286 LYS B CA 1
ATOM 4847 C C . LYS B 1 286 ? -13.32 -4.758 -12.352 1 95.19 286 LYS B C 1
ATOM 4849 O O . LYS B 1 286 ? -14.531 -4.836 -12.57 1 95.19 286 LYS B O 1
ATOM 4854 N N . LEU B 1 287 ? -12.453 -5.781 -12.508 1 97.69 287 LEU B N 1
ATOM 4855 C CA . LEU B 1 287 ? -12.914 -7.082 -12.977 1 97.69 287 LEU B CA 1
ATOM 4856 C C . LEU B 1 287 ? -13.117 -8.047 -11.812 1 97.69 287 LEU B C 1
ATOM 4858 O O . LEU B 1 287 ? -12.156 -8.398 -11.117 1 97.69 287 LEU B O 1
ATOM 4862 N N . ASN B 1 288 ? -14.281 -8.516 -11.688 1 97.81 288 ASN B N 1
ATOM 4863 C CA . ASN B 1 288 ? -14.609 -9.328 -10.523 1 97.81 288 ASN B CA 1
ATOM 4864 C C . ASN B 1 288 ? -14.5 -10.82 -10.836 1 97.81 288 ASN B C 1
ATOM 4866 O O . ASN B 1 288 ? -14.852 -11.258 -11.938 1 97.81 288 ASN B O 1
ATOM 4870 N N . ILE B 1 289 ? -14.039 -11.555 -9.922 1 98.06 289 ILE B N 1
ATOM 4871 C CA . ILE B 1 289 ? -14.047 -13.008 -9.898 1 98.06 289 ILE B CA 1
ATOM 4872 C C . ILE B 1 289 ? -15 -13.508 -8.82 1 98.06 289 ILE B C 1
ATOM 4874 O O . ILE B 1 289 ? -14.828 -13.211 -7.641 1 98.06 289 ILE B O 1
ATOM 4878 N N . THR B 1 290 ? -15.969 -14.234 -9.234 1 97.44 290 THR B N 1
ATOM 4879 C CA . THR B 1 290 ? -16.875 -14.844 -8.266 1 97.44 290 THR B CA 1
ATOM 4880 C C . THR B 1 290 ? -16.25 -16.078 -7.629 1 97.44 290 THR B C 1
ATOM 4882 O O . THR B 1 290 ? -15.852 -17.016 -8.336 1 97.44 290 THR B O 1
ATOM 4885 N N . LYS B 1 291 ? -16.172 -16.078 -6.398 1 96.56 291 LYS B N 1
ATOM 4886 C CA . LYS B 1 291 ? -15.492 -17.156 -5.695 1 96.56 291 LYS B CA 1
ATOM 4887 C C . LYS B 1 291 ? -16.484 -18.141 -5.09 1 96.56 291 LYS B C 1
ATOM 4889 O O . LYS B 1 291 ? -17.562 -17.734 -4.625 1 96.56 291 LYS B O 1
ATOM 4894 N N . ARG B 1 292 ? -16.109 -19.312 -5.016 1 95.44 292 ARG B N 1
ATOM 4895 C CA . ARG B 1 292 ? -16.891 -20.344 -4.336 1 95.44 292 ARG B CA 1
ATOM 4896 C C . ARG B 1 292 ? -16.359 -20.578 -2.918 1 95.44 292 ARG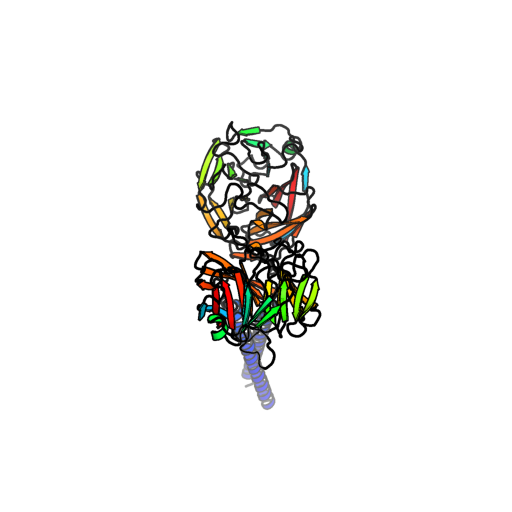 B C 1
ATOM 4898 O O . ARG B 1 292 ? -17.125 -20.984 -2.037 1 95.44 292 ARG B O 1
ATOM 4905 N N . GLN B 1 293 ? -15.141 -20.375 -2.697 1 96.75 293 GLN B N 1
ATOM 4906 C CA . GLN B 1 293 ? -14.5 -20.375 -1.387 1 96.75 293 GLN B CA 1
ATOM 4907 C C . GLN B 1 293 ? -13.922 -19 -1.044 1 96.75 293 GLN B C 1
ATOM 4909 O O . GLN B 1 293 ? -13.641 -18.203 -1.937 1 96.75 293 GLN B O 1
ATOM 4914 N N . THR B 1 294 ? -13.695 -18.766 0.144 1 95.31 294 THR B N 1
ATOM 4915 C CA . THR B 1 294 ? -13.391 -17.438 0.629 1 95.31 294 THR B CA 1
ATOM 4916 C C . THR B 1 294 ? -12 -17 0.191 1 95.31 294 THR B C 1
ATOM 4918 O O . THR B 1 294 ? -11.805 -15.875 -0.28 1 95.31 294 THR B O 1
ATOM 4921 N N . ASN B 1 295 ? -10.992 -17.906 0.362 1 96.19 295 ASN B N 1
ATOM 4922 C CA . ASN B 1 295 ? -9.617 -17.484 0.16 1 96.19 295 ASN B CA 1
ATOM 4923 C C . ASN B 1 295 ? -9.016 -18.094 -1.1 1 96.19 295 ASN B C 1
ATOM 4925 O O . ASN B 1 295 ? -9.211 -19.281 -1.37 1 96.19 295 ASN B O 1
ATOM 4929 N N . ILE B 1 296 ? -8.414 -17.297 -1.898 1 97.5 296 ILE B N 1
ATOM 4930 C CA . ILE B 1 296 ? -7.594 -17.781 -3.01 1 97.5 296 ILE B CA 1
ATOM 4931 C C . ILE B 1 296 ? -6.145 -17.922 -2.561 1 97.5 296 ILE B C 1
ATOM 4933 O O . ILE B 1 296 ? -5.422 -16.922 -2.447 1 97.5 296 ILE B O 1
ATOM 4937 N N . GLU B 1 297 ? -5.727 -19.109 -2.375 1 97.81 297 GLU B N 1
ATOM 4938 C CA . GLU B 1 297 ? -4.406 -19.375 -1.82 1 97.81 297 GLU B CA 1
ATOM 4939 C C . GLU B 1 297 ? -3.348 -19.438 -2.916 1 97.81 297 GLU B C 1
ATOM 4941 O O . GLU B 1 297 ? -2.152 -19.312 -2.639 1 97.81 297 GLU B O 1
ATOM 4946 N N . PHE B 1 298 ? -3.768 -19.672 -4.051 1 98.5 298 PHE B N 1
ATOM 4947 C CA . PHE B 1 298 ? -2.92 -19.766 -5.234 1 98.5 298 PHE B CA 1
ATOM 4948 C C . PHE B 1 298 ? -3.697 -19.391 -6.488 1 98.5 298 PHE B C 1
ATOM 4950 O O . PHE B 1 298 ? -4.879 -19.719 -6.613 1 98.5 298 PHE B O 1
ATOM 4957 N N . LEU B 1 299 ? -2.994 -18.719 -7.367 1 98.62 299 LEU B N 1
ATOM 4958 C CA . LEU B 1 299 ? -3.592 -18.266 -8.617 1 98.62 299 LEU B CA 1
ATOM 4959 C C . LEU B 1 299 ? -2.537 -18.141 -9.711 1 98.62 299 LEU B C 1
ATOM 4961 O O . LEU B 1 299 ? -1.477 -17.547 -9.5 1 98.62 299 LEU B O 1
ATOM 4965 N N . ASN B 1 300 ? -2.793 -18.766 -10.898 1 98.81 300 ASN B N 1
ATOM 4966 C CA . ASN B 1 300 ? -1.891 -18.625 -12.031 1 98.81 300 ASN B CA 1
ATOM 4967 C C . ASN B 1 300 ? -2.635 -18.75 -13.359 1 98.81 300 ASN B C 1
ATOM 4969 O O . ASN B 1 300 ? -3.574 -19.547 -13.469 1 98.81 300 ASN B O 1
ATOM 4973 N N . TYR B 1 301 ? -2.18 -18 -14.297 1 98.44 301 TYR B N 1
ATOM 4974 C CA . TYR B 1 301 ? -2.68 -18.031 -15.664 1 98.44 301 TYR B CA 1
ATOM 4975 C C . TYR B 1 301 ? -1.888 -19.031 -16.516 1 98.44 301 TYR B C 1
ATOM 4977 O O . TYR B 1 301 ? -0.659 -19.078 -16.422 1 98.44 301 TYR B O 1
ATOM 4985 N N . ASP B 1 302 ? -2.615 -19.797 -17.281 1 97.38 302 ASP B N 1
ATOM 4986 C CA . ASP B 1 302 ? -1.99 -20.688 -18.25 1 97.38 302 ASP B CA 1
ATOM 4987 C C . ASP B 1 302 ? -2.238 -20.203 -19.688 1 97.38 302 ASP B C 1
ATOM 4989 O O . ASP B 1 302 ? -3.379 -20.188 -20.156 1 97.38 302 ASP B O 1
ATOM 4993 N N . PRO B 1 303 ? -1.173 -19.938 -20.391 1 95.31 303 PRO B N 1
ATOM 4994 C CA . PRO B 1 303 ? -1.338 -19.359 -21.719 1 95.31 303 PRO B CA 1
ATOM 4995 C C . PRO B 1 303 ? -1.869 -20.375 -22.734 1 95.31 303 PRO B C 1
ATOM 4997 O O . PRO B 1 303 ? -2.33 -19.984 -23.812 1 95.31 303 PRO B O 1
ATOM 5000 N N . ARG B 1 304 ? -1.837 -21.594 -22.484 1 94.75 304 ARG B N 1
ATOM 5001 C CA . ARG B 1 304 ? -2.227 -22.625 -23.438 1 94.75 304 ARG B CA 1
ATOM 5002 C C . ARG B 1 304 ? -3.742 -22.703 -23.578 1 94.75 304 ARG B C 1
ATOM 5004 O O . ARG B 1 304 ? -4.258 -22.938 -24.672 1 94.75 304 ARG B O 1
ATOM 5011 N N . ASP B 1 305 ? -4.41 -22.484 -22.469 1 94.38 305 ASP B N 1
ATOM 5012 C CA . ASP B 1 305 ? -5.863 -22.609 -22.547 1 94.38 305 ASP B CA 1
ATOM 5013 C C . ASP B 1 305 ? -6.543 -21.328 -22.047 1 94.38 305 ASP B C 1
ATOM 5015 O O . ASP B 1 305 ? -7.773 -21.25 -22.031 1 94.38 305 ASP B O 1
ATOM 5019 N N . HIS B 1 306 ? -5.797 -20.359 -21.609 1 94.19 306 HIS B N 1
ATOM 5020 C CA . HIS B 1 306 ? -6.262 -19.047 -21.203 1 94.19 306 HIS B CA 1
ATOM 5021 C C . HIS B 1 306 ? -7.152 -19.141 -19.969 1 94.19 306 HIS B C 1
ATOM 5023 O O . HIS B 1 306 ? -8.102 -18.359 -19.828 1 94.19 306 HIS B O 1
ATOM 5029 N N . LEU B 1 307 ? -6.836 -20.109 -19.141 1 97.62 307 LEU B N 1
ATOM 5030 C CA . LEU B 1 307 ? -7.562 -20.281 -17.891 1 97.62 307 LEU B CA 1
ATOM 5031 C C . LEU B 1 307 ? -6.73 -19.797 -16.719 1 97.62 307 LEU B C 1
ATOM 5033 O O . LEU B 1 307 ? -5.496 -19.828 -16.766 1 97.62 307 LEU B O 1
ATOM 5037 N N . LEU B 1 308 ? -7.469 -19.328 -15.727 1 98.5 308 LEU B N 1
ATOM 5038 C CA . LEU B 1 308 ? -6.883 -19.078 -14.414 1 98.5 308 LEU B CA 1
ATOM 5039 C C . LEU B 1 308 ? -7.027 -20.312 -13.516 1 98.5 308 LEU B C 1
ATOM 5041 O O . LEU B 1 308 ? -8.141 -20.766 -13.266 1 98.5 308 LEU B O 1
ATOM 5045 N N . TYR B 1 309 ? -5.957 -20.844 -13.125 1 98.69 309 TYR B N 1
ATOM 5046 C CA . TYR B 1 309 ? -5.945 -21.953 -12.18 1 98.69 309 TYR B CA 1
ATOM 5047 C C . TYR B 1 309 ? -5.852 -21.438 -10.742 1 98.69 309 TYR B C 1
ATOM 5049 O O . TYR B 1 309 ? -4.93 -20.703 -10.398 1 98.69 309 TYR B O 1
ATOM 5057 N N . VAL B 1 310 ? -6.75 -21.891 -9.922 1 98.75 310 VAL B N 1
ATOM 5058 C CA . VAL B 1 310 ? -6.898 -21.344 -8.578 1 98.75 310 VAL B CA 1
ATOM 5059 C C . VAL B 1 310 ? -6.957 -22.5 -7.566 1 98.75 310 VAL B C 1
ATOM 5061 O O . VAL B 1 310 ? -7.629 -23.5 -7.801 1 98.75 310 VAL B O 1
ATOM 5064 N N . TYR B 1 311 ? -6.18 -22.438 -6.562 1 98.75 311 TYR B N 1
ATOM 5065 C CA . TYR B 1 311 ? -6.332 -23.266 -5.371 1 98.75 311 TYR B CA 1
ATOM 5066 C C . TYR B 1 311 ? -6.961 -22.469 -4.23 1 98.75 311 TYR B C 1
ATOM 5068 O O . TYR B 1 311 ? -6.383 -21.484 -3.76 1 98.75 311 TYR B O 1
ATOM 5076 N N . SER B 1 312 ? -8.125 -22.875 -3.859 1 98.25 312 SER B N 1
ATOM 5077 C CA . SER B 1 312 ? -8.906 -22.078 -2.912 1 98.25 312 SER B CA 1
ATOM 5078 C C . SER B 1 312 ? -9.422 -22.938 -1.766 1 98.25 312 SER B C 1
ATOM 5080 O O . SER B 1 312 ? -10.414 -23.656 -1.913 1 98.25 312 SER B O 1
ATOM 5082 N N . ASP B 1 313 ? -8.758 -22.844 -0.619 1 97.62 313 ASP B N 1
ATOM 5083 C CA . ASP B 1 313 ? -9.188 -23.562 0.578 1 97.62 313 ASP B CA 1
ATOM 5084 C C . ASP B 1 313 ? -9.398 -25.047 0.28 1 97.62 313 ASP B C 1
ATOM 5086 O O . ASP B 1 313 ? -10.469 -25.594 0.574 1 97.62 313 ASP B O 1
ATOM 5090 N N . ALA B 1 314 ? -8.5 -25.656 -0.368 1 98.25 314 ALA B N 1
ATOM 5091 C CA . ALA B 1 314 ? -8.414 -27.094 -0.632 1 98.25 314 ALA B CA 1
ATOM 5092 C C . ALA B 1 314 ? -9.086 -27.438 -1.956 1 98.25 314 ALA B C 1
ATOM 5094 O O . ALA B 1 314 ? -8.914 -28.547 -2.467 1 98.25 314 ALA B O 1
ATOM 5095 N N . TYR B 1 315 ? -9.781 -26.531 -2.527 1 98.62 315 TYR B N 1
ATOM 5096 C CA . TYR B 1 315 ? -10.477 -26.812 -3.785 1 98.62 315 TYR B CA 1
ATOM 5097 C C . TYR B 1 315 ? -9.617 -26.391 -4.977 1 98.62 315 TYR B C 1
ATOM 5099 O O . TYR B 1 315 ? -8.961 -25.359 -4.949 1 98.62 315 TYR B O 1
ATOM 5107 N N . ILE B 1 316 ? -9.68 -27.219 -6.008 1 98.69 316 ILE B N 1
ATOM 5108 C CA . ILE B 1 316 ? -9.109 -26.844 -7.297 1 98.69 316 ILE B CA 1
ATOM 5109 C C . ILE B 1 316 ? -10.195 -26.203 -8.164 1 98.69 316 ILE B C 1
ATOM 5111 O O . ILE B 1 316 ? -11.289 -26.734 -8.305 1 98.69 316 ILE B O 1
ATOM 5115 N N . VAL B 1 317 ? -9.859 -25.031 -8.664 1 98.69 317 VAL B N 1
ATOM 5116 C CA . VAL B 1 317 ? -10.844 -24.219 -9.375 1 98.69 317 VAL B CA 1
ATOM 5117 C C . VAL B 1 317 ? -10.211 -23.625 -10.633 1 98.69 317 VAL B C 1
ATOM 5119 O O . VAL B 1 317 ? -9.016 -23.312 -10.641 1 98.69 317 VAL B O 1
ATOM 5122 N N . THR B 1 318 ? -10.977 -23.484 -11.719 1 98.5 318 THR B N 1
ATOM 5123 C CA . THR B 1 318 ? -10.508 -22.75 -12.891 1 98.5 318 THR B CA 1
ATOM 5124 C C . THR B 1 318 ? -11.547 -21.719 -13.32 1 98.5 318 THR B C 1
ATOM 5126 O O . THR B 1 318 ? -12.75 -21.953 -13.195 1 98.5 318 THR B O 1
ATOM 5129 N N . TYR B 1 319 ? -11.055 -20.641 -13.773 1 98.5 319 TYR B N 1
ATOM 5130 C CA . TYR B 1 319 ? -11.844 -19.578 -14.391 1 98.5 319 TYR B CA 1
ATOM 5131 C C . TYR B 1 319 ? -11.359 -19.281 -15.805 1 98.5 319 TYR B C 1
ATOM 5133 O O . TYR B 1 319 ? -10.188 -19.484 -16.109 1 98.5 319 TYR B O 1
ATOM 5141 N N . GLU B 1 320 ? -12.273 -18.766 -16.594 1 97 320 GLU B N 1
ATOM 5142 C CA . GLU B 1 320 ? -11.922 -18.391 -17.953 1 97 320 GLU B CA 1
ATOM 5143 C C . GLU B 1 320 ? -11.727 -16.875 -18.062 1 97 320 GLU B C 1
ATOM 5145 O O . GLU B 1 320 ? -12.562 -16.094 -17.609 1 97 320 GLU B O 1
ATOM 5150 N N . LEU B 1 321 ? -10.602 -16.516 -18.609 1 96.25 321 LEU B N 1
ATOM 5151 C CA . LEU B 1 321 ? -10.391 -15.109 -18.922 1 96.25 321 LEU B CA 1
ATOM 5152 C C . LEU B 1 321 ? -11.016 -14.75 -20.266 1 96.25 321 LEU B C 1
ATOM 5154 O O . LEU B 1 321 ? -10.797 -15.453 -21.266 1 96.25 321 LEU B O 1
ATOM 5158 N N . VAL B 1 322 ? -11.758 -13.648 -20.297 1 93.62 322 VAL B N 1
ATOM 5159 C CA . VAL B 1 322 ? -12.422 -13.203 -21.516 1 93.62 322 VAL B CA 1
ATOM 5160 C C . VAL B 1 322 ? -11.711 -11.969 -22.062 1 93.62 322 VAL B C 1
ATOM 5162 O O . VAL B 1 322 ? -11.461 -11.008 -21.344 1 93.62 322 VAL B O 1
ATOM 5165 N N . PHE B 1 323 ? -11.398 -12.102 -23.359 1 91.19 323 PHE B N 1
ATOM 5166 C CA . PHE B 1 323 ? -10.672 -11.016 -24 1 91.19 323 PHE B CA 1
ATOM 5167 C C . PHE B 1 323 ? -11.5 -10.406 -25.125 1 91.19 323 PHE B C 1
ATOM 5169 O O . PHE B 1 323 ? -12.352 -11.078 -25.719 1 91.19 323 PHE B O 1
ATOM 5176 N N . GLN B 1 324 ? -11.367 -9.078 -25.406 1 88.62 324 GLN B N 1
ATOM 5177 C CA . GLN B 1 324 ? -12.008 -8.367 -26.516 1 88.62 324 GLN B CA 1
ATOM 5178 C C . GLN B 1 324 ? -11.047 -7.375 -27.156 1 88.62 324 GLN B C 1
ATOM 5180 O O . GLN B 1 324 ? -10.219 -6.766 -26.484 1 88.62 324 GLN B O 1
#

pLDDT: mean 89.73, std 17.36, range [31.0, 98.94]